Protein AF-0000000075271720 (afdb_homodimer)

Structure (mmCIF, N/CA/C/O backbone):
data_AF-0000000075271720-model_v1
#
loop_
_entity.id
_entity.type
_entity.pdbx_description
1 polymer 'Protein kinase domain-containing protein'
#
loop_
_atom_site.group_PDB
_atom_site.id
_atom_site.type_symbol
_atom_site.label_atom_id
_atom_site.label_alt_id
_atom_site.label_comp_id
_atom_site.label_asym_id
_atom_site.label_entity_id
_atom_site.label_seq_id
_atom_site.pdbx_PDB_ins_code
_atom_site.Cartn_x
_atom_site.Cartn_y
_atom_site.Cartn_z
_atom_site.occupancy
_atom_site.B_iso_or_equiv
_atom_site.auth_seq_id
_atom_site.auth_comp_id
_atom_site.auth_asym_id
_atom_site.auth_atom_id
_atom_site.pdbx_PDB_model_num
ATOM 1 N N . GLY A 1 1 ? 11.891 1.589 -8.625 1 72.31 1 GLY A N 1
ATOM 2 C CA . GLY A 1 1 ? 10.438 1.518 -8.695 1 72.31 1 GLY A CA 1
ATOM 3 C C . GLY A 1 1 ? 9.797 2.83 -9.102 1 72.31 1 GLY A C 1
ATOM 4 O O . GLY A 1 1 ? 10.469 3.723 -9.625 1 72.31 1 GLY A O 1
ATOM 5 N N . ASN A 1 2 ? 8.516 2.953 -8.938 1 78.38 2 ASN A N 1
ATOM 6 C CA . ASN A 1 2 ? 7.75 4.129 -9.352 1 78.38 2 ASN A CA 1
ATOM 7 C C . ASN A 1 2 ? 7.938 5.285 -8.375 1 78.38 2 ASN A C 1
ATOM 9 O O . ASN A 1 2 ? 8.094 5.07 -7.168 1 78.38 2 ASN A O 1
ATOM 13 N N . CYS A 1 3 ? 8.008 6.484 -8.906 1 80.44 3 CYS A N 1
ATOM 14 C CA . CYS A 1 3 ? 8.031 7.691 -8.086 1 80.44 3 CYS A CA 1
ATOM 15 C C . CYS A 1 3 ? 6.684 7.906 -7.398 1 80.44 3 CYS A C 1
ATOM 17 O O . CYS A 1 3 ? 5.641 7.918 -8.055 1 80.44 3 CYS A O 1
ATOM 19 N N . ILE A 1 4 ? 6.695 8 -6.09 1 82.75 4 ILE A N 1
ATOM 20 C CA . ILE A 1 4 ? 5.434 8.078 -5.355 1 82.75 4 ILE A CA 1
ATOM 21 C C . ILE A 1 4 ? 5.289 9.469 -4.73 1 82.75 4 ILE A C 1
ATOM 23 O O . ILE A 1 4 ? 4.266 9.766 -4.109 1 82.75 4 ILE A O 1
ATOM 27 N N . GLY A 1 5 ? 6.246 10.234 -4.848 1 78.75 5 GLY A N 1
ATOM 28 C CA . GLY A 1 5 ? 6.164 11.594 -4.332 1 78.75 5 GLY A CA 1
ATOM 29 C C . GLY A 1 5 ? 7.316 12.469 -4.785 1 78.75 5 GLY A C 1
ATOM 30 O O . GLY A 1 5 ? 8.414 11.977 -5.039 1 78.75 5 GLY A O 1
ATOM 31 N N . LYS A 1 6 ? 6.918 13.734 -5.094 1 71.81 6 LYS A N 1
ATOM 32 C CA . LYS A 1 6 ? 7.93 14.742 -5.398 1 71.81 6 LYS A CA 1
ATOM 33 C C . LYS A 1 6 ? 7.77 15.969 -4.504 1 71.81 6 LYS A C 1
ATOM 35 O O . LYS A 1 6 ? 6.66 16.469 -4.316 1 71.81 6 LYS A O 1
ATOM 40 N N . GLY A 1 7 ? 8.758 16.078 -3.645 1 60.06 7 GLY A N 1
ATOM 41 C CA . GLY A 1 7 ? 8.703 17.297 -2.855 1 60.06 7 GLY A CA 1
ATOM 42 C C . GLY A 1 7 ? 9.922 18.188 -3.045 1 60.06 7 GLY A C 1
ATOM 43 O O . GLY A 1 7 ? 10.734 17.938 -3.939 1 60.06 7 GLY A O 1
ATOM 44 N N . GLN A 1 8 ? 9.875 19.328 -2.383 1 56.81 8 GLN A N 1
ATOM 45 C CA . GLN A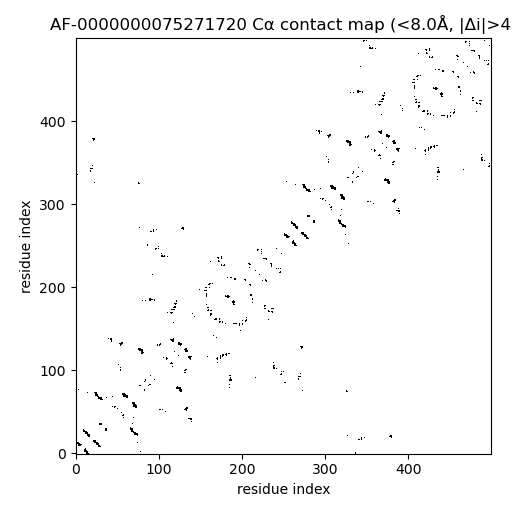 1 8 ? 10.922 20.328 -2.404 1 56.81 8 GLN A CA 1
ATOM 46 C C . GLN A 1 8 ? 12.297 19.703 -2.16 1 56.81 8 GLN A C 1
ATOM 48 O O . GLN A 1 8 ? 13.305 20.203 -2.664 1 56.81 8 GLN A O 1
ATOM 53 N N . PHE A 1 9 ? 12.242 18.547 -1.517 1 60.97 9 PHE A N 1
ATOM 54 C CA . PHE A 1 9 ? 13.531 18.016 -1.105 1 60.97 9 PHE A CA 1
ATOM 55 C C . PHE A 1 9 ? 13.906 16.797 -1.954 1 60.97 9 PHE A C 1
ATOM 57 O O . PHE A 1 9 ? 14.875 16.094 -1.652 1 60.97 9 PHE A O 1
ATOM 64 N N . GLY A 1 10 ? 13.164 16.562 -2.914 1 72.12 10 GLY A N 1
ATOM 65 C CA . GLY A 1 10 ? 13.562 15.453 -3.762 1 72.12 10 GLY A CA 1
ATOM 66 C C . GLY A 1 10 ? 12.422 14.5 -4.078 1 72.12 10 GLY A C 1
ATOM 67 O O . GLY A 1 10 ? 11.266 14.797 -3.785 1 72.12 10 GLY A O 1
ATOM 68 N N . SER A 1 11 ? 12.852 13.453 -4.727 1 85.88 11 SER A N 1
ATOM 69 C CA . SER A 1 11 ? 11.875 12.461 -5.164 1 85.88 11 SER A CA 1
ATOM 70 C C . SER A 1 11 ? 11.852 11.258 -4.227 1 85.88 11 SER A C 1
ATOM 72 O O . SER A 1 11 ? 12.875 10.906 -3.633 1 85.88 11 SER A O 1
ATOM 74 N N . VAL A 1 12 ? 10.734 10.781 -3.979 1 90.94 12 VAL A N 1
ATOM 75 C CA . VAL A 1 12 ? 10.562 9.57 -3.182 1 90.94 12 VAL A CA 1
ATOM 76 C C . VAL A 1 12 ? 10.125 8.414 -4.082 1 90.94 12 VAL A C 1
ATOM 78 O O . VAL A 1 12 ? 9.203 8.562 -4.883 1 90.94 12 VAL A O 1
ATOM 81 N N . TYR A 1 13 ? 10.805 7.25 -3.941 1 92.25 13 TYR A N 1
ATOM 82 C CA . TYR A 1 13 ? 10.531 6.098 -4.789 1 92.25 13 TYR A CA 1
ATOM 83 C C . TYR A 1 13 ? 10.094 4.898 -3.957 1 92.25 13 TYR A C 1
ATOM 85 O O . TYR A 1 13 ? 10.656 4.641 -2.889 1 92.25 13 TYR A O 1
ATOM 93 N N . ARG A 1 14 ? 9.016 4.262 -4.453 1 93.5 14 ARG A N 1
ATOM 94 C CA . ARG A 1 14 ? 8.711 2.926 -3.953 1 93.5 14 ARG A CA 1
ATOM 95 C C . ARG A 1 14 ? 9.758 1.918 -4.418 1 93.5 14 ARG A C 1
ATOM 97 O O . ARG A 1 14 ? 10.008 1.789 -5.617 1 93.5 14 ARG A O 1
ATOM 104 N N . THR A 1 15 ? 10.383 1.188 -3.451 1 93.25 15 THR A N 1
ATOM 105 C CA . THR A 1 15 ? 11.508 0.324 -3.789 1 93.25 15 THR A CA 1
ATOM 106 C C . THR A 1 15 ? 11.328 -1.059 -3.168 1 93.25 15 THR A C 1
ATOM 108 O O . THR A 1 15 ? 10.922 -1.179 -2.01 1 93.25 15 THR A O 1
ATOM 111 N N . LEU A 1 16 ? 11.625 -2.098 -3.998 1 93.44 16 LEU A N 1
ATOM 112 C CA . LEU A 1 16 ? 11.531 -3.482 -3.549 1 93.44 16 LEU A CA 1
ATOM 113 C C . LEU A 1 16 ? 12.891 -3.992 -3.078 1 93.44 16 LEU A C 1
ATOM 115 O O . LEU A 1 16 ? 13.883 -3.9 -3.811 1 93.44 16 LEU A O 1
ATOM 119 N N . ASP A 1 17 ? 12.977 -4.445 -1.834 1 93 17 ASP A N 1
ATOM 120 C CA . ASP A 1 17 ? 14.156 -5.168 -1.368 1 93 17 ASP A CA 1
ATOM 121 C C . ASP A 1 17 ? 14.211 -6.57 -1.97 1 93 17 ASP A C 1
ATOM 123 O O . ASP A 1 17 ? 13.406 -7.434 -1.622 1 93 17 ASP A O 1
ATOM 127 N N . LEU A 1 18 ? 15.172 -6.809 -2.754 1 92.19 18 LEU A N 1
ATOM 128 C CA . LEU A 1 18 ? 15.25 -8.047 -3.523 1 92.19 18 LEU A CA 1
ATOM 129 C C . LEU A 1 18 ? 15.727 -9.203 -2.652 1 92.19 18 LEU A C 1
ATOM 131 O O . LEU A 1 18 ? 15.703 -10.359 -3.076 1 92.19 18 LEU A O 1
ATOM 135 N N . THR A 1 19 ? 16.094 -8.914 -1.427 1 90.31 19 THR A N 1
ATOM 136 C CA . THR A 1 19 ? 16.516 -9.961 -0.5 1 90.31 19 THR A CA 1
ATOM 137 C C . THR A 1 19 ? 15.336 -10.43 0.351 1 90.31 19 THR A C 1
ATOM 139 O O . THR A 1 19 ? 15.156 -11.633 0.573 1 90.31 19 THR A O 1
ATOM 142 N N . THR A 1 20 ? 14.539 -9.445 0.704 1 90.69 20 THR A N 1
ATOM 143 C CA . THR A 1 20 ? 13.516 -9.781 1.688 1 90.69 20 THR A CA 1
ATOM 144 C C . THR A 1 20 ? 12.125 -9.734 1.06 1 90.69 20 THR A C 1
ATOM 146 O O . THR A 1 20 ? 11.172 -10.281 1.615 1 90.69 20 THR A O 1
ATOM 149 N N . GLY A 1 21 ? 11.969 -9.07 -0.051 1 92.25 21 GLY A N 1
ATOM 150 C CA . GLY A 1 21 ? 10.664 -8.867 -0.654 1 92.25 21 GLY A CA 1
ATOM 151 C C . GLY A 1 21 ? 9.875 -7.734 -0.01 1 92.25 21 GLY A C 1
ATOM 152 O O . GLY A 1 21 ? 8.719 -7.504 -0.353 1 92.25 21 GLY A O 1
ATOM 153 N N . GLU A 1 22 ? 10.523 -7.062 0.92 1 93.94 22 GLU A N 1
ATOM 154 C CA . GLU A 1 22 ? 9.875 -5.926 1.572 1 93.94 22 GLU A CA 1
ATOM 155 C C . GLU A 1 22 ? 9.906 -4.688 0.682 1 93.94 22 GLU A C 1
ATOM 157 O O . GLU A 1 22 ? 10.844 -4.5 -0.096 1 93.94 22 GLU A O 1
ATOM 162 N N . VAL A 1 23 ? 8.852 -3.9 0.804 1 94.94 23 VAL A N 1
ATOM 163 C CA . VAL A 1 23 ? 8.82 -2.637 0.074 1 94.94 23 VAL A CA 1
ATOM 164 C C . VAL A 1 23 ? 9.141 -1.483 1.021 1 94.94 23 VAL A C 1
ATOM 166 O O . VAL A 1 23 ? 8.641 -1.434 2.145 1 94.94 23 VAL A O 1
ATOM 169 N N . VAL A 1 24 ? 10.039 -0.607 0.59 1 95.06 24 VAL A N 1
ATOM 170 C CA . VAL A 1 24 ? 10.453 0.555 1.367 1 95.06 24 VAL A CA 1
ATOM 171 C C . VAL A 1 24 ? 10.336 1.816 0.516 1 95.06 24 VAL A C 1
ATOM 173 O O . VAL A 1 24 ? 10.125 1.737 -0.697 1 95.06 24 VAL A O 1
ATOM 176 N N . ALA A 1 25 ? 10.328 2.98 1.141 1 94.69 25 ALA A N 1
ATOM 177 C CA . ALA A 1 25 ? 10.398 4.266 0.452 1 94.69 25 ALA A CA 1
ATOM 178 C C . ALA A 1 25 ? 11.82 4.809 0.448 1 94.69 25 ALA A C 1
ATOM 180 O O . ALA A 1 25 ? 12.508 4.793 1.477 1 94.69 25 ALA A O 1
ATOM 181 N N . VAL A 1 26 ? 12.266 5.258 -0.71 1 92.69 26 VAL A N 1
ATOM 182 C CA . VAL A 1 26 ? 13.609 5.832 -0.816 1 92.69 26 VAL A CA 1
ATOM 183 C C . VAL A 1 26 ? 13.508 7.293 -1.249 1 92.69 26 VAL A C 1
ATOM 185 O O . VAL A 1 26 ? 13.008 7.594 -2.334 1 92.69 26 VAL A O 1
ATOM 188 N N . LYS A 1 27 ? 13.875 8.172 -0.378 1 88.81 27 LYS A N 1
ATOM 189 C CA . LYS A 1 27 ? 13.992 9.594 -0.702 1 88.81 27 LYS A CA 1
ATOM 190 C C . LYS A 1 27 ? 15.367 9.914 -1.273 1 88.81 27 LYS A C 1
ATOM 192 O O . LYS A 1 27 ? 16.391 9.727 -0.602 1 88.81 27 LYS A O 1
ATOM 197 N N . GLN A 1 28 ? 15.375 10.32 -2.527 1 87.56 28 GLN A N 1
ATOM 198 C CA . GLN A 1 28 ? 16.625 10.57 -3.23 1 87.56 28 GLN A CA 1
ATOM 199 C C . GLN A 1 28 ? 16.875 12.07 -3.404 1 87.56 28 GLN A C 1
ATOM 201 O O . GLN A 1 28 ? 15.984 12.805 -3.838 1 87.56 28 GLN A O 1
ATOM 206 N N . VAL A 1 29 ? 18.125 12.523 -3.008 1 79.75 29 VAL A N 1
ATOM 207 C CA . VAL A 1 29 ? 18.547 13.906 -3.207 1 79.75 29 VAL A CA 1
ATOM 208 C C . VAL A 1 29 ? 19.875 13.945 -3.951 1 79.75 29 VAL A C 1
ATOM 210 O O . VAL A 1 29 ? 20.797 13.195 -3.621 1 79.75 29 VAL A O 1
ATOM 213 N N . LYS A 1 30 ? 19.906 14.805 -4.848 1 77.94 30 LYS A N 1
ATOM 214 C CA . LYS A 1 30 ? 21.172 14.945 -5.57 1 77.94 30 LYS A CA 1
ATOM 215 C C . LYS A 1 30 ? 22.234 15.609 -4.699 1 77.94 30 LYS A C 1
ATOM 217 O O . LYS A 1 30 ? 21.938 16.562 -3.967 1 77.94 30 LYS A O 1
ATOM 222 N N . VAL A 1 31 ? 23.484 15.078 -4.746 1 73.31 31 VAL A N 1
ATOM 223 C CA . VAL A 1 31 ? 24.562 15.492 -3.863 1 73.31 31 VAL A CA 1
ATOM 224 C C . VAL A 1 31 ? 25.078 16.875 -4.281 1 73.31 31 VAL A C 1
ATOM 226 O O . VAL A 1 31 ? 25.609 17.625 -3.457 1 73.31 31 VAL A O 1
ATOM 229 N N . ASP A 1 32 ? 24.875 17.172 -5.512 1 77.69 32 ASP A N 1
ATOM 230 C CA . ASP A 1 32 ? 25.484 18.422 -5.98 1 77.69 32 ASP A CA 1
ATOM 231 C C . ASP A 1 32 ? 24.781 19.641 -5.363 1 77.69 32 ASP A C 1
ATOM 233 O O . ASP A 1 32 ? 25.281 20.766 -5.453 1 77.69 32 ASP A O 1
ATOM 237 N N . ASP A 1 33 ? 23.75 19.391 -4.676 1 75.12 33 ASP A N 1
ATOM 238 C CA . ASP A 1 33 ? 23.062 20.469 -3.979 1 75.12 33 ASP A CA 1
ATOM 239 C C . ASP A 1 33 ? 23.406 20.469 -2.492 1 75.12 33 ASP A C 1
ATOM 241 O O . ASP A 1 33 ? 22.734 19.828 -1.69 1 75.12 33 ASP A O 1
ATOM 245 N N . GLU A 1 34 ? 24.406 21.219 -2.086 1 75.06 34 GLU A N 1
ATOM 246 C CA . GLU A 1 34 ? 24.938 21.219 -0.727 1 75.06 34 GLU A CA 1
ATOM 247 C C . GLU A 1 34 ? 23.859 21.594 0.286 1 75.06 34 GLU A C 1
ATOM 249 O O . GLU A 1 34 ? 23.781 21 1.362 1 75.06 34 GLU A O 1
ATOM 254 N N . ASN A 1 35 ? 23.078 22.625 -0.092 1 75.31 35 ASN A N 1
ATOM 255 C CA . ASN A 1 35 ? 22.031 23.062 0.828 1 75.31 35 ASN A CA 1
ATOM 256 C C . ASN A 1 35 ? 21 21.969 1.055 1 75.31 35 ASN A C 1
ATOM 258 O O . ASN A 1 35 ? 20.578 21.719 2.189 1 75.31 35 ASN A O 1
ATOM 262 N N . LEU A 1 36 ? 20.672 21.328 0.008 1 73.81 36 LEU A N 1
ATOM 263 C CA . LEU A 1 36 ? 19.688 20.266 0.115 1 73.81 36 LEU A CA 1
ATOM 264 C C . LEU A 1 36 ? 20.234 19.078 0.911 1 73.81 36 LEU A C 1
ATOM 266 O O . LEU A 1 36 ? 19.516 18.453 1.687 1 73.81 36 LEU A O 1
ATOM 270 N N . TYR A 1 37 ? 21.484 18.922 0.788 1 74.56 37 TYR A N 1
ATOM 271 C CA . TYR A 1 37 ? 22.156 17.859 1.528 1 74.56 37 TYR A CA 1
ATOM 272 C C . TYR A 1 37 ? 22.094 18.109 3.029 1 74.56 37 TYR A C 1
ATOM 274 O O . TYR A 1 37 ? 21.781 17.219 3.812 1 74.56 37 TYR A O 1
ATOM 282 N N . LYS A 1 38 ? 22.422 19.297 3.354 1 77.44 38 LYS A N 1
ATOM 283 C CA . LYS A 1 38 ? 22.438 19.656 4.766 1 77.44 38 LYS A CA 1
ATOM 284 C C . LYS A 1 38 ? 21.047 19.531 5.387 1 77.44 38 LYS A C 1
ATOM 286 O O . LYS A 1 38 ? 20.906 19.016 6.5 1 77.44 38 LYS A O 1
ATOM 291 N N . ASP A 1 39 ? 20.094 19.969 4.629 1 76.06 39 ASP A N 1
ATOM 292 C CA . ASP A 1 39 ? 18.719 19.891 5.125 1 76.06 39 ASP A CA 1
ATOM 293 C C . ASP A 1 39 ? 18.281 18.453 5.305 1 76.06 39 ASP A C 1
ATOM 295 O O . ASP A 1 39 ? 17.641 18.109 6.301 1 76.06 39 ASP A O 1
ATOM 299 N N . MET A 1 40 ? 18.703 17.656 4.402 1 77.25 40 MET A N 1
ATOM 300 C CA . MET A 1 40 ? 18.344 16.234 4.461 1 77.25 40 MET A CA 1
ATOM 301 C C . MET A 1 40 ? 19 15.555 5.648 1 77.25 40 MET A C 1
ATOM 303 O O . MET A 1 40 ? 18.375 14.734 6.324 1 77.25 40 MET A O 1
ATOM 307 N N . MET A 1 41 ? 20.203 15.922 5.895 1 80.5 41 MET A N 1
ATOM 308 C CA . MET A 1 41 ? 20.922 15.305 7 1 80.5 41 MET A CA 1
ATOM 309 C C . MET A 1 41 ? 20.328 15.727 8.344 1 80.5 41 MET A C 1
ATOM 311 O O . MET A 1 41 ? 20.312 14.938 9.289 1 80.5 41 MET A O 1
ATOM 315 N N . LYS A 1 42 ? 19.828 16.922 8.328 1 78.81 42 LYS A N 1
ATOM 316 C CA . LYS A 1 42 ? 19.141 17.375 9.539 1 78.81 42 LYS A CA 1
ATOM 317 C C . LYS A 1 42 ? 17.906 16.5 9.828 1 78.81 42 LYS A C 1
ATOM 319 O O . LYS A 1 42 ? 17.688 16.078 10.961 1 78.81 42 LYS A O 1
ATOM 324 N N . GLU A 1 43 ? 17.172 16.281 8.797 1 79.5 43 GLU A N 1
ATOM 325 C CA . GLU A 1 43 ? 16 15.43 8.938 1 79.5 43 GLU A CA 1
ATOM 326 C C . GLU A 1 43 ? 16.375 14.023 9.383 1 79.5 43 GLU A C 1
ATOM 328 O O . GLU A 1 43 ? 15.766 13.461 10.289 1 79.5 43 GLU A O 1
ATOM 333 N N . VAL A 1 44 ? 17.438 13.492 8.719 1 82.94 44 VAL A N 1
ATOM 334 C CA . VAL A 1 44 ? 17.891 12.141 9 1 82.94 44 VAL A CA 1
ATOM 335 C C . VAL A 1 44 ? 18.312 12.031 10.469 1 82.94 44 VAL A C 1
ATOM 337 O O . VAL A 1 44 ? 17.969 11.055 11.148 1 82.94 44 VAL A O 1
ATOM 340 N N . ASN A 1 45 ? 18.969 13.047 10.922 1 86.25 45 ASN A N 1
ATOM 341 C CA . ASN A 1 45 ? 19.453 13.031 12.297 1 86.25 45 ASN A CA 1
ATOM 342 C C . ASN A 1 45 ? 18.312 13.055 13.305 1 86.25 45 ASN A C 1
ATOM 344 O O . ASN A 1 45 ? 18.391 12.445 14.367 1 86.25 45 ASN A O 1
ATOM 348 N N . ILE A 1 46 ? 17.266 13.703 12.938 1 85.69 46 ILE A N 1
ATOM 349 C CA . ILE A 1 46 ? 16.078 13.766 13.789 1 85.69 46 ILE A CA 1
ATOM 350 C C . ILE A 1 46 ? 15.367 12.414 13.773 1 85.69 46 ILE A C 1
ATOM 352 O O . ILE A 1 46 ? 15.062 11.852 14.828 1 85.69 46 ILE A O 1
ATOM 356 N N . LEU A 1 47 ? 15.188 11.867 12.594 1 87.5 47 LEU A N 1
ATOM 357 C CA . LEU A 1 47 ? 14.438 10.633 12.422 1 87.5 47 LEU A CA 1
ATOM 358 C C . LEU A 1 47 ? 15.141 9.461 13.102 1 87.5 47 LEU A C 1
ATOM 360 O O . LEU A 1 47 ? 14.492 8.57 13.641 1 87.5 47 LEU A O 1
ATOM 364 N N . LYS A 1 48 ? 16.406 9.508 13.078 1 88.94 48 LYS A N 1
ATOM 365 C CA . LYS A 1 48 ? 17.188 8.43 13.664 1 88.94 48 LYS A CA 1
ATOM 366 C C . LYS A 1 48 ? 16.922 8.305 15.164 1 88.94 48 LYS A C 1
ATOM 368 O O . LYS A 1 48 ? 17.047 7.215 15.727 1 88.94 48 LYS A O 1
ATOM 373 N N . ARG A 1 49 ? 16.469 9.383 15.766 1 89.25 49 ARG A N 1
ATOM 374 C CA . ARG A 1 49 ? 16.312 9.391 17.219 1 89.25 49 ARG A CA 1
ATOM 375 C C . ARG A 1 49 ? 14.859 9.18 17.609 1 89.25 49 ARG A C 1
ATOM 377 O O . ARG A 1 49 ? 14.531 9.125 18.797 1 89.25 49 ARG A O 1
ATOM 384 N N . LEU A 1 50 ? 14.031 9.078 16.672 1 91.69 50 LEU A N 1
ATOM 385 C CA . LEU A 1 50 ? 12.602 8.984 16.953 1 91.69 50 LEU A CA 1
ATOM 386 C C . LEU A 1 50 ? 12.07 7.586 16.656 1 91.69 50 LEU A C 1
ATOM 388 O O . LEU A 1 50 ? 12.492 6.957 15.688 1 91.69 50 LEU A O 1
ATOM 392 N N . SER A 1 51 ? 11.328 7.043 17.531 1 94.62 51 SER A N 1
ATOM 393 C CA . SER A 1 51 ? 10.617 5.781 17.344 1 94.62 51 SER A CA 1
ATOM 394 C C . SER A 1 51 ? 9.211 5.852 17.938 1 94.62 51 SER A C 1
ATOM 396 O O . SER A 1 51 ? 9.039 5.836 19.156 1 94.62 51 SER A O 1
ATOM 398 N N . HIS A 1 52 ? 8.305 5.953 17.109 1 96.69 52 HIS A N 1
ATOM 399 C CA . HIS A 1 52 ? 6.91 6.086 17.516 1 96.69 52 HIS A CA 1
ATOM 400 C C . HIS A 1 52 ? 5.977 5.57 16.422 1 96.69 52 HIS A C 1
ATOM 402 O O . HIS A 1 52 ? 6.27 5.703 15.227 1 96.69 52 HIS A O 1
ATOM 408 N N . ARG A 1 53 ? 4.852 5.066 16.781 1 96.94 53 ARG A N 1
ATOM 409 C CA . ARG A 1 53 ? 3.904 4.477 15.844 1 96.94 53 ARG A CA 1
ATOM 410 C C . ARG A 1 53 ? 3.379 5.52 14.867 1 96.94 53 ARG A C 1
ATOM 412 O O . ARG A 1 53 ? 2.99 5.191 13.742 1 96.94 53 ARG A O 1
ATOM 419 N N . ASN A 1 54 ? 3.334 6.824 15.25 1 97.94 54 ASN A N 1
ATOM 420 C CA . ASN A 1 54 ? 2.762 7.867 14.406 1 97.94 54 ASN A CA 1
ATOM 421 C C . ASN A 1 54 ? 3.846 8.727 13.758 1 97.94 54 ASN A C 1
ATOM 423 O O . ASN A 1 54 ? 3.576 9.836 13.305 1 97.94 54 ASN A O 1
ATOM 427 N N . ILE A 1 55 ? 5.078 8.242 13.742 1 96.69 55 ILE A N 1
ATOM 428 C CA . ILE A 1 55 ? 6.195 8.875 13.062 1 96.69 55 ILE A CA 1
ATOM 429 C C . ILE A 1 55 ? 6.801 7.906 12.047 1 96.69 55 ILE A C 1
ATOM 431 O O . ILE A 1 55 ? 7.008 6.727 12.352 1 96.69 55 ILE A O 1
ATOM 435 N N . VAL A 1 56 ? 7.027 8.359 10.852 1 96.31 56 VAL A N 1
ATOM 436 C CA . VAL A 1 56 ? 7.625 7.516 9.828 1 96.31 56 VAL A CA 1
ATOM 437 C C . VAL A 1 56 ? 8.977 6.992 10.312 1 96.31 56 VAL A C 1
ATOM 439 O O . VAL A 1 56 ? 9.758 7.738 10.914 1 96.31 56 VAL A O 1
ATOM 442 N N . LYS A 1 57 ? 9.234 5.785 10.016 1 95.31 57 LYS A N 1
ATOM 443 C CA . LYS A 1 57 ? 10.438 5.145 10.531 1 95.31 57 LYS A CA 1
ATOM 444 C C . LYS A 1 57 ? 11.609 5.305 9.562 1 95.31 57 LYS A C 1
ATOM 446 O O . LYS A 1 57 ? 11.453 5.094 8.352 1 95.31 57 LYS A O 1
ATOM 451 N N . TYR A 1 58 ? 12.68 5.762 10.109 1 93.38 58 TYR A N 1
ATOM 452 C CA . TYR A 1 58 ? 13.945 5.719 9.375 1 93.38 58 TYR A CA 1
ATOM 453 C C . TYR A 1 58 ? 14.523 4.309 9.375 1 93.38 58 TYR A C 1
ATOM 455 O O . TYR A 1 58 ? 14.625 3.674 10.422 1 93.38 58 TYR A O 1
ATOM 463 N N . ILE A 1 59 ? 14.875 3.812 8.219 1 94.38 59 ILE A N 1
ATOM 464 C CA . ILE A 1 59 ? 15.383 2.447 8.125 1 94.38 59 ILE A CA 1
ATOM 465 C C . ILE A 1 59 ? 16.891 2.473 7.922 1 94.38 59 ILE A C 1
ATOM 467 O O . ILE A 1 59 ? 17.625 1.694 8.539 1 94.38 59 ILE A O 1
ATOM 471 N N . GLY A 1 60 ? 17.344 3.361 6.984 1 91.38 60 GLY A N 1
ATOM 472 C CA . GLY A 1 60 ? 18.781 3.412 6.734 1 91.38 60 GLY A CA 1
ATOM 473 C C . GLY A 1 60 ? 19.156 4.363 5.613 1 91.38 60 GLY A C 1
ATOM 474 O O . GLY A 1 60 ? 18.359 5.215 5.219 1 91.38 60 GLY A O 1
ATOM 475 N N . PHE A 1 61 ? 20.469 4.297 5.359 1 86.06 61 PHE A N 1
ATOM 476 C CA . PHE A 1 61 ? 21.062 5.156 4.344 1 86.06 61 PHE A CA 1
ATOM 477 C C . PHE A 1 61 ? 21.875 4.336 3.35 1 86.06 61 PHE A C 1
ATOM 479 O O . PHE A 1 61 ? 22.578 3.404 3.738 1 86.06 61 PHE A O 1
ATOM 486 N N . ILE A 1 62 ? 21.516 4.57 2.053 1 83.56 62 ILE A N 1
ATOM 487 C CA . ILE A 1 62 ? 22.312 3.92 1.008 1 83.56 62 ILE A CA 1
ATOM 488 C C . ILE A 1 62 ? 23.062 4.973 0.194 1 83.56 62 ILE A C 1
ATOM 490 O O . ILE A 1 62 ? 22.453 5.684 -0.615 1 83.56 62 ILE A O 1
ATOM 494 N N . PRO A 1 63 ? 24.359 5.152 0.378 1 76.69 63 PRO A N 1
ATOM 495 C CA . PRO A 1 63 ? 25.125 6.152 -0.37 1 76.69 63 PRO A CA 1
ATOM 496 C C . PRO A 1 63 ? 25.328 5.766 -1.833 1 76.69 63 PRO A C 1
ATOM 498 O O . PRO A 1 63 ? 25.422 4.578 -2.154 1 76.69 63 PRO A O 1
ATOM 501 N N . ASN A 1 64 ? 25.062 6.641 -2.633 1 79.12 64 ASN A N 1
ATOM 502 C CA . ASN A 1 64 ? 25.438 6.488 -4.031 1 79.12 64 ASN A CA 1
ATOM 503 C C . ASN A 1 64 ? 26.312 7.652 -4.504 1 79.12 64 ASN A C 1
ATOM 505 O O . ASN A 1 64 ? 26.375 8.688 -3.842 1 79.12 64 ASN A O 1
ATOM 509 N N . GLN A 1 65 ? 27.125 7.461 -5.523 1 79.44 65 GLN A N 1
ATOM 510 C CA . GLN A 1 65 ? 28.078 8.453 -6.023 1 79.44 65 GLN A CA 1
ATOM 511 C C . GLN A 1 65 ? 27.375 9.766 -6.359 1 79.44 65 GLN A C 1
ATOM 513 O O . GLN A 1 65 ? 27.922 10.844 -6.113 1 79.44 65 GLN A O 1
ATOM 518 N N . TYR A 1 66 ? 26.172 9.695 -6.781 1 81.19 66 TYR A N 1
ATOM 519 C CA . TYR A 1 66 ? 25.547 10.898 -7.328 1 81.19 66 TYR A CA 1
ATOM 520 C C . TYR A 1 66 ? 24.359 11.328 -6.477 1 81.19 66 TYR A C 1
ATOM 522 O O . TYR A 1 66 ? 23.812 12.414 -6.672 1 81.19 66 TYR A O 1
ATOM 530 N N . SER A 1 67 ? 24 10.422 -5.574 1 82.38 67 SER A N 1
ATOM 531 C CA . SER A 1 67 ? 22.797 10.75 -4.812 1 82.38 67 SER A CA 1
ATOM 532 C C . SER A 1 67 ? 22.875 10.195 -3.393 1 82.38 67 SER A C 1
ATOM 534 O O . SER A 1 67 ? 23.609 9.242 -3.131 1 82.38 67 SER A O 1
ATOM 536 N N . LEU A 1 68 ? 22.234 10.984 -2.557 1 82 68 LEU A N 1
ATOM 537 C CA . LEU A 1 68 ? 21.953 10.477 -1.215 1 82 68 LEU A CA 1
ATOM 538 C C . LEU A 1 68 ? 20.578 9.836 -1.145 1 82 68 LEU A C 1
ATOM 540 O O . LEU A 1 68 ? 19.578 10.445 -1.54 1 82 68 LEU A O 1
ATOM 544 N N . ASN A 1 69 ? 20.594 8.547 -0.744 1 88.75 69 ASN A N 1
ATOM 545 C CA . ASN A 1 69 ? 19.344 7.789 -0.67 1 88.75 69 ASN A CA 1
ATOM 546 C C . ASN A 1 69 ? 18.984 7.441 0.771 1 88.75 69 ASN A C 1
ATOM 548 O O . ASN A 1 69 ? 19.688 6.668 1.421 1 88.75 69 ASN A O 1
ATOM 552 N N . ILE A 1 70 ? 17.891 8.078 1.225 1 90.25 70 ILE A N 1
ATOM 553 C CA . ILE A 1 70 ? 17.391 7.777 2.562 1 90.25 70 ILE A CA 1
ATOM 554 C C . ILE A 1 70 ? 16.281 6.727 2.475 1 90.25 70 ILE A C 1
ATOM 556 O O . ILE A 1 70 ? 15.305 6.906 1.753 1 90.25 70 ILE A O 1
ATOM 560 N N . VAL A 1 71 ? 16.469 5.613 3.191 1 93.38 71 VAL A N 1
ATOM 561 C CA . VAL A 1 71 ? 15.477 4.543 3.205 1 93.38 71 VAL A CA 1
ATOM 562 C C . VAL A 1 71 ? 14.508 4.75 4.367 1 93.38 71 VAL A C 1
ATOM 564 O O . VAL A 1 71 ? 14.93 4.832 5.523 1 93.38 71 VAL A O 1
ATOM 567 N N . LEU A 1 72 ? 13.25 4.863 4.059 1 94.25 72 LEU A N 1
ATOM 568 C CA . LEU A 1 72 ? 12.195 5.09 5.047 1 94.25 72 LEU A CA 1
ATOM 569 C C . LEU A 1 72 ? 11.141 3.994 4.98 1 94.25 72 LEU A C 1
ATOM 571 O O . LEU A 1 72 ? 11.07 3.258 3.992 1 94.25 72 LEU A O 1
ATOM 575 N N . GLU A 1 73 ? 10.422 3.951 6.016 1 95.19 73 GLU A N 1
ATOM 576 C CA . GLU A 1 73 ? 9.219 3.117 6.012 1 95.19 73 GLU A CA 1
ATOM 577 C C . GLU A 1 73 ? 8.281 3.504 4.875 1 95.19 73 GLU A C 1
ATOM 579 O O . GLU A 1 73 ? 8.094 4.688 4.59 1 95.19 73 GLU A O 1
ATOM 584 N N . TYR A 1 74 ? 7.824 2.428 4.199 1 95.12 74 TYR A N 1
ATOM 585 C CA . TYR A 1 74 ? 6.832 2.674 3.158 1 95.12 74 TYR A CA 1
ATOM 586 C C . TYR A 1 74 ? 5.426 2.709 3.744 1 95.12 74 TYR A C 1
ATOM 588 O O . TYR A 1 74 ? 4.984 1.748 4.379 1 95.12 74 TYR A O 1
ATOM 596 N N . ALA A 1 75 ? 4.758 3.914 3.6 1 95 75 ALA A N 1
ATOM 597 C CA . ALA A 1 75 ? 3.344 4.027 3.951 1 95 75 ALA A CA 1
ATOM 598 C C . ALA A 1 75 ? 2.453 3.748 2.744 1 95 75 ALA A C 1
ATOM 600 O O . ALA A 1 75 ? 2.348 4.578 1.838 1 95 75 ALA A O 1
ATOM 601 N N . GLU A 1 76 ? 1.732 2.713 2.771 1 92.56 76 GLU A N 1
ATOM 602 C CA . GLU A 1 76 ? 1.161 2.119 1.567 1 92.56 76 GLU A CA 1
ATOM 603 C C . GLU A 1 76 ? 0.006 2.959 1.031 1 92.56 76 GLU A C 1
ATOM 605 O O . GLU A 1 76 ? -0.332 2.877 -0.152 1 92.56 76 GLU A O 1
ATOM 610 N N . ASN A 1 77 ? -0.638 3.744 1.882 1 93.31 77 ASN A N 1
ATOM 611 C CA . ASN A 1 77 ? -1.774 4.52 1.398 1 93.31 77 ASN A CA 1
ATOM 612 C C . ASN A 1 77 ? -1.355 5.93 0.99 1 93.31 77 ASN A C 1
ATOM 614 O O . ASN A 1 77 ? -2.188 6.73 0.555 1 93.31 77 ASN A O 1
ATOM 618 N N . GLY A 1 78 ? -0.105 6.234 1.179 1 93.31 78 GLY A N 1
ATOM 619 C CA . GLY A 1 78 ? 0.371 7.559 0.811 1 93.31 78 GLY A CA 1
ATOM 620 C C . GLY A 1 78 ? -0.067 8.641 1.781 1 93.31 78 GLY A C 1
ATOM 621 O O . GLY A 1 78 ? -0.408 8.352 2.93 1 93.31 78 GLY A O 1
ATOM 622 N N . SER A 1 79 ? -0.008 9.867 1.297 1 95.44 79 SER A N 1
ATOM 623 C CA . SER A 1 79 ? -0.319 11.016 2.141 1 95.44 79 SER A CA 1
ATOM 624 C C . SER A 1 79 ? -1.824 11.25 2.23 1 95.44 79 SER A C 1
ATOM 626 O O . SER A 1 79 ? -2.578 10.789 1.371 1 95.44 79 SER A O 1
ATOM 628 N N . LEU A 1 80 ? -2.229 11.945 3.24 1 97.31 80 LEU A N 1
ATOM 629 C CA . LEU A 1 80 ? -3.625 12.352 3.332 1 97.31 80 LEU A CA 1
ATOM 630 C C . LEU A 1 80 ? -4.008 13.258 2.164 1 97.31 80 LEU A C 1
ATOM 632 O O . LEU A 1 80 ? -5.152 13.234 1.705 1 97.31 80 LEU A O 1
ATOM 636 N N . MET A 1 81 ? -3.025 14.023 1.646 1 95.81 81 MET A N 1
ATOM 637 C CA . MET A 1 81 ? -3.297 14.844 0.466 1 95.81 81 MET A CA 1
ATOM 638 C C . MET A 1 81 ? -3.682 13.969 -0.723 1 95.81 81 MET A C 1
ATOM 640 O O . MET A 1 81 ? -4.645 14.273 -1.433 1 95.81 81 MET A O 1
ATOM 644 N N . SER A 1 82 ? -2.904 12.914 -0.943 1 93.38 82 SER A N 1
ATOM 645 C CA . SER A 1 82 ? -3.223 11.992 -2.029 1 93.38 82 SER A CA 1
ATOM 646 C C . SER A 1 82 ? -4.598 11.367 -1.839 1 93.38 82 SER A C 1
ATOM 648 O O . SER A 1 82 ? -5.332 11.156 -2.809 1 93.38 82 SER A O 1
ATOM 650 N N . THR A 1 83 ? -4.93 11.039 -0.646 1 94.5 83 THR A N 1
ATOM 651 C CA . THR A 1 83 ? -6.23 10.461 -0.337 1 94.5 83 THR A CA 1
ATOM 652 C C . THR A 1 83 ? -7.348 11.461 -0.603 1 94.5 83 THR A C 1
ATOM 654 O O . THR A 1 83 ? -8.398 11.109 -1.146 1 94.5 83 THR A O 1
ATOM 657 N N . LEU A 1 84 ? -7.137 12.688 -0.214 1 95.06 84 LEU A N 1
ATOM 658 C CA . LEU A 1 84 ? -8.094 13.758 -0.495 1 95.06 84 LEU A CA 1
ATOM 659 C C . LEU A 1 84 ? -8.344 13.875 -1.994 1 95.06 84 LEU A C 1
ATOM 661 O O . LEU A 1 84 ? -9.492 14.016 -2.426 1 95.06 84 LEU A O 1
ATOM 665 N N . LYS A 1 85 ? -7.324 13.836 -2.752 1 93.44 85 LYS A N 1
ATOM 666 C CA . LYS A 1 85 ? -7.43 13.961 -4.203 1 93.44 85 LYS A CA 1
ATOM 667 C C . LYS A 1 85 ? -8.234 12.805 -4.797 1 93.44 85 LYS A C 1
ATOM 669 O O . LYS A 1 85 ? -9.016 13 -5.723 1 93.44 85 LYS A O 1
ATOM 674 N N . ALA A 1 86 ? -8.055 11.68 -4.195 1 90.81 86 ALA A N 1
ATOM 675 C CA . ALA A 1 86 ? -8.656 10.469 -4.738 1 90.81 86 ALA A CA 1
ATOM 676 C C . ALA A 1 86 ? -10.117 10.336 -4.309 1 90.81 86 ALA A C 1
ATOM 678 O O . ALA A 1 86 ? -10.953 9.859 -5.078 1 90.81 86 ALA A O 1
ATOM 679 N N . PHE A 1 87 ? -10.438 10.758 -3.076 1 91.56 87 PHE A N 1
ATOM 680 C CA . PHE A 1 87 ? -11.727 10.391 -2.506 1 91.56 87 PHE A CA 1
ATOM 681 C C . PHE A 1 87 ? -12.523 11.633 -2.127 1 91.56 87 PHE A C 1
ATOM 683 O O . PHE A 1 87 ? -13.719 11.539 -1.832 1 91.56 87 PHE A O 1
ATOM 690 N N . GLY A 1 88 ? -11.875 12.797 -2.113 1 93.69 88 GLY A N 1
ATOM 691 C CA . GLY A 1 88 ? -12.539 14.008 -1.663 1 93.69 88 GLY A CA 1
ATOM 692 C C . GLY A 1 88 ? -12.391 14.25 -0.172 1 93.69 88 GLY A C 1
ATOM 693 O O . GLY A 1 88 ? -11.656 13.531 0.509 1 93.69 88 GLY A O 1
ATOM 694 N N . ALA A 1 89 ? -13.109 15.258 0.285 1 96.44 89 ALA A N 1
ATOM 695 C CA . ALA A 1 89 ? -13.031 15.656 1.688 1 96.44 89 ALA A CA 1
ATOM 696 C C . ALA A 1 89 ? -13.578 14.562 2.602 1 96.44 89 ALA A C 1
ATOM 698 O O . ALA A 1 89 ? -14.398 13.742 2.178 1 96.44 89 ALA A O 1
ATOM 699 N N . PHE A 1 90 ? -13.148 14.586 3.812 1 97.38 90 PHE A N 1
ATOM 700 C CA . PHE A 1 90 ? -13.508 13.539 4.758 1 97.38 90 PHE A CA 1
ATOM 701 C C . PHE A 1 90 ? -14.656 13.977 5.652 1 97.38 90 PHE A C 1
ATOM 703 O O . PHE A 1 90 ? -14.789 15.164 5.965 1 97.38 90 PHE A O 1
ATOM 710 N N . PRO A 1 91 ? -15.445 12.961 6.105 1 97.62 91 PRO A N 1
ATOM 711 C CA . PRO A 1 91 ? -16.391 13.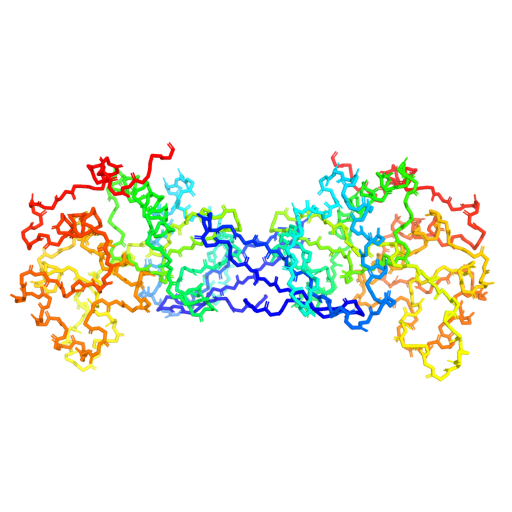273 7.18 1 97.62 91 PRO A CA 1
ATOM 712 C C . PRO A 1 91 ? -15.695 13.68 8.477 1 97.62 91 PRO A C 1
ATOM 714 O O . PRO A 1 91 ? -14.609 13.188 8.781 1 97.62 91 PRO A O 1
ATOM 717 N N . GLU A 1 92 ? -16.344 14.539 9.172 1 98.12 92 GLU A N 1
ATOM 718 C CA . GLU A 1 92 ? -15.789 15.117 10.398 1 98.12 92 GLU A CA 1
ATOM 719 C C . GLU A 1 92 ? -15.328 14.023 11.359 1 98.12 92 GLU A C 1
ATOM 721 O O . GLU A 1 92 ? -14.258 14.141 11.961 1 98.12 92 GLU A O 1
ATOM 726 N N . LYS A 1 93 ? -16.078 12.984 11.453 1 97.44 93 LYS A N 1
ATOM 727 C CA . LYS A 1 93 ? -15.734 11.938 12.406 1 97.44 93 LYS A CA 1
ATOM 728 C C . LYS A 1 93 ? -14.414 11.273 12.031 1 97.44 93 LYS A C 1
ATOM 730 O O . LYS A 1 93 ? -13.602 10.953 12.906 1 97.44 93 LYS A O 1
ATOM 735 N N . LEU A 1 94 ? -14.227 11.031 10.781 1 97.62 94 LEU A N 1
ATOM 736 C CA . LEU A 1 94 ? -12.969 10.453 10.312 1 97.62 94 LEU A CA 1
ATOM 737 C C . LEU A 1 94 ? 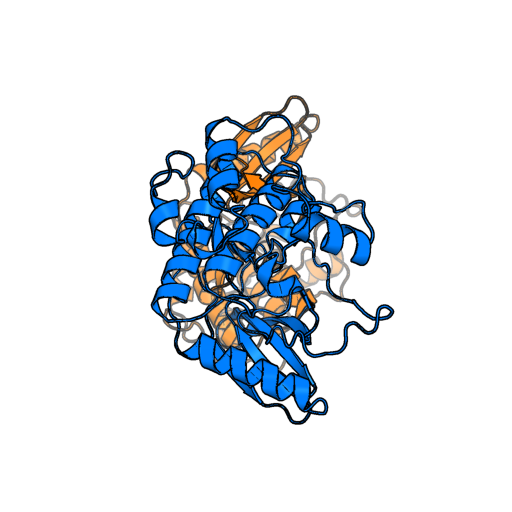-11.812 11.414 10.555 1 97.62 94 LEU A C 1
ATOM 739 O O . LEU A 1 94 ? -10.727 11 10.961 1 97.62 94 LEU A O 1
ATOM 743 N N . VAL A 1 95 ? -12.047 12.719 10.312 1 98.38 95 VAL A N 1
ATOM 744 C CA . VAL A 1 95 ? -11.016 13.727 10.547 1 98.38 95 VAL A CA 1
ATOM 745 C C . VAL A 1 95 ? -10.633 13.727 12.023 1 98.38 95 VAL A C 1
ATOM 747 O O . VAL A 1 95 ? -9.445 13.828 12.359 1 98.38 95 VAL A O 1
ATOM 750 N N . ALA A 1 96 ? -11.641 13.586 12.875 1 98.56 96 ALA A N 1
ATOM 751 C CA . ALA A 1 96 ? -11.352 13.539 14.305 1 98.56 96 ALA A CA 1
ATOM 752 C C . ALA A 1 96 ? -10.477 12.336 14.648 1 98.56 96 ALA A C 1
ATOM 754 O O . ALA A 1 96 ? -9.562 12.438 15.477 1 98.56 96 ALA A O 1
ATOM 755 N N . SER A 1 97 ? -10.742 11.258 14.039 1 97.75 97 SER A N 1
ATOM 756 C CA . SER A 1 97 ? -9.945 10.055 14.258 1 97.75 97 SER A CA 1
ATOM 757 C C . SER A 1 97 ? -8.5 10.25 13.812 1 97.75 97 SER A C 1
ATOM 759 O O . SER A 1 97 ? -7.57 9.898 14.539 1 97.75 97 SER A O 1
ATOM 761 N N . PHE A 1 98 ? -8.305 10.812 12.641 1 98.06 98 PHE A N 1
ATOM 762 C CA . PHE A 1 98 ? -6.957 11.125 12.172 1 98.06 98 PHE A CA 1
ATOM 763 C C . PHE A 1 98 ? -6.277 12.117 13.109 1 98.06 98 PHE A C 1
ATOM 765 O O . PHE A 1 98 ? -5.098 11.961 13.438 1 98.06 98 PHE A O 1
ATOM 772 N N . CYS A 1 99 ? -7.031 13.117 13.523 1 98.56 99 CYS A N 1
ATOM 773 C CA . CYS A 1 99 ? -6.473 14.164 14.375 1 98.56 99 CYS A CA 1
ATOM 774 C C . CYS A 1 99 ? -5.953 13.578 15.68 1 98.56 99 CYS A C 1
ATOM 776 O O . CYS A 1 99 ? -4.914 14.008 16.188 1 98.56 99 CYS A O 1
ATOM 778 N N . SER A 1 100 ? -6.676 12.633 16.203 1 98.38 100 SER A N 1
ATOM 779 C CA . SER A 1 100 ? -6.227 11.969 17.422 1 98.38 100 SER A CA 1
ATOM 780 C C . SER A 1 100 ? -4.84 11.359 17.234 1 98.38 100 SER A C 1
ATOM 782 O O . SER A 1 100 ? -3.955 11.547 18.062 1 98.38 100 SER A O 1
ATOM 784 N N . LYS A 1 101 ? -4.621 10.711 16.188 1 98 101 LYS A N 1
ATOM 785 C CA . LYS A 1 101 ? -3.355 10.047 15.898 1 98 101 LYS A CA 1
ATOM 786 C C . LYS A 1 101 ? -2.266 11.062 15.57 1 98 101 LYS A C 1
ATOM 788 O O . LYS A 1 101 ? -1.107 10.891 15.953 1 98 101 LYS A O 1
ATOM 793 N N . ILE A 1 102 ? -2.654 12.133 14.859 1 98.5 102 ILE A N 1
ATOM 794 C CA . ILE A 1 102 ? -1.722 13.211 14.555 1 98.5 102 ILE A CA 1
ATOM 795 C C . ILE A 1 102 ? -1.231 13.852 15.859 1 98.5 102 ILE A C 1
ATOM 797 O O . ILE A 1 102 ? -0.032 14.086 16.031 1 98.5 102 ILE A O 1
ATOM 801 N N . LEU A 1 103 ? -2.176 14.062 16.734 1 98.62 103 LEU A N 1
ATOM 802 C CA . LEU A 1 103 ? -1.837 14.648 18.031 1 98.62 103 LEU A CA 1
ATOM 803 C C . LEU A 1 103 ? -0.9 13.742 18.812 1 98.62 103 LEU A C 1
ATOM 805 O O . LEU A 1 103 ? 0.005 14.219 19.5 1 98.62 103 LEU A O 1
ATOM 809 N N . ASN A 1 104 ? -1.134 12.469 18.734 1 98.12 104 ASN A N 1
ATOM 810 C CA . ASN A 1 104 ? -0.219 11.523 19.359 1 98.12 104 ASN A CA 1
ATOM 811 C C . ASN A 1 104 ? 1.204 11.688 18.844 1 98.12 104 ASN A C 1
ATOM 813 O O . ASN A 1 104 ? 2.154 11.758 19.625 1 98.12 104 ASN A O 1
ATOM 817 N N . GLY A 1 105 ? 1.331 11.781 17.562 1 97.56 105 GLY A N 1
ATOM 818 C CA . GLY A 1 105 ? 2.631 12 16.938 1 97.56 105 GLY A CA 1
ATOM 819 C C . GLY A 1 105 ? 3.248 13.336 17.297 1 97.56 105 GLY A C 1
ATOM 820 O O . GLY A 1 105 ? 4.434 13.414 17.625 1 97.56 105 GLY A O 1
ATOM 821 N N . LEU A 1 106 ? 2.443 14.375 17.266 1 97.62 106 LEU A N 1
ATOM 822 C CA . LEU A 1 106 ? 2.926 15.711 17.594 1 97.62 106 LEU A CA 1
ATOM 823 C C . LEU A 1 106 ? 3.389 15.781 19.031 1 97.62 106 LEU A C 1
ATOM 825 O O . LEU A 1 106 ? 4.422 16.391 19.328 1 97.62 106 LEU A O 1
ATOM 829 N N . SER A 1 107 ? 2.58 15.203 19.922 1 97.81 107 SER A N 1
ATOM 830 C CA . SER A 1 107 ? 2.959 15.211 21.328 1 97.81 107 SER A CA 1
ATOM 831 C C . SER A 1 107 ? 4.312 14.539 21.531 1 97.81 107 SER A C 1
ATOM 833 O O . SER A 1 107 ? 5.148 15.047 22.297 1 97.81 107 SER A O 1
ATOM 835 N N . TYR A 1 108 ? 4.512 13.43 20.906 1 96.88 108 TYR A N 1
ATOM 836 C CA . TYR A 1 108 ? 5.793 12.734 20.984 1 96.88 108 TYR A CA 1
ATOM 837 C C . TYR A 1 108 ? 6.918 13.617 20.438 1 96.88 108 TYR A C 1
ATOM 839 O O . TYR A 1 108 ? 7.969 13.742 21.078 1 96.88 108 TYR A O 1
ATOM 847 N N . LEU A 1 109 ? 6.723 14.242 19.281 1 95.56 109 LEU A N 1
ATOM 848 C CA . LEU A 1 109 ? 7.715 15.148 18.703 1 95.56 109 LEU A CA 1
ATOM 849 C C . LEU A 1 109 ? 8.047 16.281 19.688 1 95.56 109 LEU A C 1
ATOM 851 O O . LEU A 1 109 ? 9.219 16.547 19.938 1 95.56 109 LEU A O 1
ATOM 855 N N . HIS A 1 110 ? 7.023 16.875 20.188 1 96 110 HIS A N 1
ATOM 856 C CA . HIS A 1 110 ? 7.184 18.031 21.062 1 96 110 HIS A CA 1
ATOM 857 C C . HIS A 1 110 ? 7.883 17.641 22.375 1 96 110 HIS A C 1
ATOM 859 O O . HIS A 1 110 ? 8.719 18.391 22.875 1 96 110 HIS A O 1
ATOM 865 N N . GLU A 1 111 ? 7.562 16.484 22.844 1 94.62 111 GLU A N 1
ATOM 866 C CA . GLU A 1 111 ? 8.234 15.984 24.031 1 94.62 111 GLU A CA 1
ATOM 867 C C . GLU A 1 111 ? 9.719 15.773 23.781 1 94.62 111 GLU A C 1
ATOM 869 O O . GLU A 1 111 ? 10.531 15.844 24.719 1 94.62 111 GLU A O 1
ATOM 874 N N . ASN A 1 112 ? 10.047 15.508 22.578 1 92.94 112 ASN A N 1
ATOM 875 C CA . ASN A 1 112 ? 11.438 15.312 22.188 1 92.94 112 ASN A CA 1
ATOM 876 C C . ASN A 1 112 ? 12.047 16.594 21.625 1 92.94 112 ASN A C 1
ATOM 878 O O . ASN A 1 112 ? 13.07 16.562 20.953 1 92.94 112 ASN A O 1
ATOM 882 N N . GLN A 1 113 ? 11.305 17.688 21.766 1 91.94 113 GLN A N 1
ATOM 883 C CA . GLN A 1 113 ? 11.766 19.031 21.438 1 91.94 113 GLN A CA 1
ATOM 884 C C . GLN A 1 113 ? 11.969 19.203 19.938 1 91.94 113 GLN A C 1
ATOM 886 O O . GLN A 1 113 ? 12.922 19.844 19.5 1 91.94 113 GLN A O 1
ATOM 891 N N . VAL A 1 114 ? 11.156 18.547 19.266 1 92.12 114 VAL A N 1
ATOM 892 C CA . VAL A 1 114 ? 11.148 18.688 17.812 1 92.12 114 VAL A CA 1
ATOM 893 C C . VAL A 1 114 ? 9.875 19.391 17.359 1 92.12 114 VAL A C 1
ATOM 895 O O . VAL A 1 114 ? 8.773 19.016 17.766 1 92.12 114 VAL A O 1
ATOM 898 N N . VAL A 1 115 ? 10.062 20.438 16.641 1 93.56 115 VAL A N 1
ATOM 899 C CA . VAL A 1 115 ? 8.961 21.141 15.984 1 93.56 115 VAL A CA 1
ATOM 900 C C . VAL A 1 115 ? 8.805 20.609 14.562 1 93.56 115 VAL A C 1
ATOM 902 O O . VAL A 1 115 ? 9.781 20.484 13.82 1 93.56 115 VAL A O 1
ATOM 905 N N . HIS A 1 116 ? 7.617 20.219 14.125 1 93.56 116 HIS A N 1
ATOM 906 C CA . HIS A 1 116 ? 7.402 19.656 12.797 1 93.56 116 HIS A CA 1
ATOM 907 C C . HIS A 1 116 ? 7.707 20.688 11.711 1 93.56 116 HIS A C 1
ATOM 909 O O . HIS A 1 116 ? 8.445 20.406 10.766 1 93.56 116 HIS A O 1
ATOM 915 N N . CYS A 1 117 ? 7.066 21.938 11.781 1 91.19 117 CYS A N 1
ATOM 916 C CA . CYS A 1 117 ? 7.355 23.125 11 1 91.19 117 CYS A CA 1
ATOM 917 C C . CYS A 1 117 ? 6.598 23.109 9.68 1 91.19 117 CYS A C 1
ATOM 919 O O . CYS A 1 117 ? 6.461 24.141 9.016 1 91.19 117 CYS A O 1
ATOM 921 N N . ASP A 1 118 ? 6.02 21.984 9.258 1 90.62 118 ASP A N 1
ATOM 922 C CA . ASP A 1 118 ? 5.32 21.938 7.973 1 90.62 118 ASP A CA 1
ATOM 923 C C . ASP A 1 118 ? 4.188 20.906 8.016 1 90.62 118 ASP A C 1
ATOM 925 O O . ASP A 1 118 ? 4.062 20.078 7.117 1 90.62 118 ASP A O 1
ATOM 929 N N . LEU A 1 119 ? 3.424 20.953 9.047 1 95.69 119 LEU A N 1
ATOM 930 C CA . LEU A 1 119 ? 2.305 20.031 9.188 1 95.69 119 LEU A CA 1
ATOM 931 C C . LEU A 1 119 ? 1.184 20.391 8.211 1 95.69 119 LEU A C 1
ATOM 933 O O . LEU A 1 119 ? 0.672 21.5 8.227 1 95.69 119 LEU A O 1
ATOM 937 N N . LYS A 1 120 ? 0.861 19.5 7.359 1 96.75 120 LYS A N 1
ATOM 938 C CA . LYS A 1 120 ? -0.212 19.578 6.371 1 96.75 120 LYS A CA 1
ATOM 939 C C . LYS A 1 120 ? -0.566 18.188 5.848 1 96.75 120 LYS A C 1
ATOM 941 O O . LYS A 1 120 ? 0.126 17.203 6.145 1 96.75 120 LYS A O 1
ATOM 946 N N . ALA A 1 121 ? -1.618 18.062 5.098 1 97.19 121 ALA A N 1
ATOM 947 C CA . ALA A 1 121 ? -2.105 16.781 4.605 1 97.19 121 ALA A CA 1
ATOM 948 C C . ALA A 1 121 ? -1.033 16.062 3.787 1 97.19 121 ALA A C 1
ATOM 950 O O . ALA A 1 121 ? -0.934 14.836 3.822 1 97.19 121 ALA A O 1
ATOM 951 N N . ALA A 1 122 ? -0.174 16.828 3.08 1 94.38 122 ALA A N 1
ATOM 952 C CA . ALA A 1 122 ? 0.838 16.25 2.189 1 94.38 122 ALA A CA 1
ATOM 953 C C . ALA A 1 122 ? 1.948 15.578 2.986 1 94.38 122 ALA A C 1
ATOM 955 O O . ALA A 1 122 ? 2.654 14.711 2.463 1 94.38 122 ALA A O 1
ATOM 956 N N . ASN A 1 123 ? 2.105 15.93 4.277 1 93.44 123 ASN A N 1
ATOM 957 C CA . ASN A 1 123 ? 3.189 15.414 5.105 1 93.44 123 ASN A CA 1
ATOM 958 C C . ASN A 1 123 ? 2.67 14.461 6.18 1 93.44 123 ASN A C 1
ATOM 960 O O . ASN A 1 123 ? 3.334 14.242 7.195 1 93.44 123 ASN A O 1
ATOM 964 N N . ILE A 1 124 ? 1.47 14.031 6.02 1 97.44 124 ILE A N 1
ATOM 965 C CA . ILE A 1 124 ? 0.852 13.031 6.875 1 97.44 124 ILE A CA 1
ATOM 966 C C . ILE A 1 124 ? 0.517 11.781 6.055 1 97.44 124 ILE A C 1
ATOM 968 O O . ILE A 1 124 ? -0.413 11.797 5.246 1 97.44 124 ILE A O 1
ATOM 972 N N . LEU A 1 125 ? 1.22 10.766 6.312 1 97.12 125 LEU A N 1
ATOM 973 C CA . LEU A 1 125 ? 1.033 9.508 5.594 1 97.12 125 LEU A CA 1
ATOM 974 C C . LEU A 1 125 ? 0.058 8.594 6.336 1 97.12 125 LEU A C 1
ATOM 976 O O . LEU A 1 125 ? -0.157 8.758 7.539 1 97.12 125 LEU A O 1
ATOM 980 N N . THR A 1 126 ? -0.514 7.645 5.57 1 96.75 126 THR A N 1
ATOM 981 C CA . THR A 1 126 ? -1.434 6.699 6.188 1 96.75 126 THR A CA 1
ATOM 982 C C . THR A 1 126 ? -1.119 5.27 5.75 1 96.75 126 THR A C 1
ATOM 984 O O . THR A 1 126 ? -0.473 5.062 4.719 1 96.75 126 THR A O 1
ATOM 987 N N . THR A 1 127 ? -1.543 4.367 6.559 1 95.81 127 THR A N 1
ATOM 988 C CA . THR A 1 127 ? -1.423 2.945 6.262 1 95.81 127 THR A CA 1
ATOM 989 C C . THR A 1 127 ? -2.781 2.352 5.902 1 95.81 127 THR A C 1
ATOM 991 O O . THR A 1 127 ? -3.811 3.018 6.035 1 95.81 127 THR A O 1
ATOM 994 N N . LYS A 1 128 ? -2.795 1.154 5.48 1 92.88 128 LYS A N 1
ATOM 995 C CA . LYS A 1 128 ? -4.031 0.504 5.062 1 92.88 128 LYS A CA 1
ATOM 996 C C . LYS A 1 128 ? -4.973 0.301 6.25 1 92.88 128 LYS A C 1
ATOM 998 O O . LYS A 1 128 ? -6.191 0.227 6.074 1 92.88 128 LYS A O 1
ATOM 1003 N N . THR A 1 129 ? -4.414 0.258 7.445 1 92.81 129 THR A N 1
ATOM 1004 C CA . THR A 1 129 ? -5.23 0.041 8.633 1 92.81 129 THR A CA 1
ATOM 1005 C C . THR A 1 129 ? -5.738 1.368 9.195 1 92.81 129 THR A C 1
ATOM 1007 O O . THR A 1 129 ? -6.371 1.402 10.25 1 92.81 129 THR A O 1
ATOM 1010 N N . GLY A 1 130 ? -5.402 2.432 8.578 1 92.81 130 GLY A N 1
ATOM 1011 C CA . GLY A 1 130 ? -5.906 3.729 9 1 92.81 130 GLY A CA 1
ATOM 1012 C C . GLY A 1 130 ? -4.996 4.43 9.992 1 92.81 130 GLY A C 1
ATOM 1013 O O . GLY A 1 130 ? -5.398 5.402 10.633 1 92.81 130 GLY A O 1
ATOM 1014 N N . ASP A 1 131 ? -3.793 3.932 10.156 1 95.81 131 ASP A N 1
ATOM 1015 C CA . ASP A 1 131 ? -2.834 4.613 11.023 1 95.81 131 ASP A CA 1
ATOM 1016 C C . ASP A 1 131 ? -2.189 5.797 10.297 1 95.81 131 ASP A C 1
ATOM 1018 O O . ASP A 1 131 ? -2.17 5.84 9.07 1 95.81 131 ASP A O 1
ATOM 1022 N N . VAL A 1 132 ? -1.659 6.703 11.133 1 97.12 132 VAL A N 1
ATOM 1023 C CA . VAL A 1 132 ? -1.066 7.918 10.586 1 97.12 132 VAL A CA 1
ATOM 1024 C C . VAL A 1 132 ? 0.429 7.949 10.898 1 97.12 132 VAL A C 1
ATOM 1026 O O . VAL A 1 132 ? 0.858 7.508 11.961 1 97.12 132 VAL A O 1
ATOM 1029 N N . LYS A 1 133 ? 1.208 8.422 9.961 1 97.69 133 LYS A N 1
ATOM 1030 C CA . LYS A 1 133 ? 2.646 8.617 10.125 1 97.69 133 LYS A CA 1
ATOM 1031 C C . LYS A 1 133 ? 3.059 10.031 9.719 1 97.69 133 LYS A C 1
ATOM 1033 O O . LYS A 1 133 ? 2.936 10.406 8.555 1 97.69 133 LYS A O 1
ATOM 1038 N N . LEU A 1 134 ? 3.52 10.805 10.641 1 96.69 134 LEU A N 1
ATOM 1039 C CA . LEU A 1 134 ? 4.047 12.125 10.32 1 96.69 134 LEU A CA 1
ATOM 1040 C C . LEU A 1 134 ? 5.41 12.023 9.648 1 96.69 134 LEU A C 1
ATOM 1042 O O . LEU A 1 134 ? 6.234 11.188 10.031 1 96.69 134 LEU A O 1
ATOM 1046 N N . THR A 1 135 ? 5.633 12.789 8.672 1 92 135 THR A N 1
ATOM 1047 C CA . THR A 1 135 ? 6.891 12.789 7.938 1 92 135 THR A CA 1
ATOM 1048 C C . THR A 1 135 ? 7.273 14.211 7.52 1 92 135 THR A C 1
ATOM 1050 O O . THR A 1 135 ? 6.484 15.141 7.684 1 92 135 THR A O 1
ATOM 1053 N N . ASP A 1 136 ? 8.602 14.359 7.102 1 85.88 136 ASP A N 1
ATOM 1054 C CA . ASP A 1 136 ? 9.117 15.609 6.539 1 85.88 136 ASP A CA 1
ATOM 1055 C C . ASP A 1 136 ? 9.109 16.719 7.582 1 85.88 136 ASP A C 1
ATOM 1057 O O . ASP A 1 136 ? 8.547 17.797 7.344 1 85.88 136 ASP A O 1
ATOM 1061 N N . PHE A 1 137 ? 9.867 16.328 8.781 1 79.19 137 PHE A N 1
ATOM 1062 C CA . PHE A 1 137 ? 10.008 17.297 9.859 1 79.19 137 PHE A CA 1
ATOM 1063 C C . PHE A 1 137 ? 11.219 18.203 9.625 1 79.19 137 PHE A C 1
ATOM 1065 O O . PHE A 1 137 ? 12.195 17.781 8.992 1 79.19 137 PHE A O 1
ATOM 1072 N N . GLY A 1 138 ? 11.203 19.312 10.25 1 63.5 138 GLY A N 1
ATOM 1073 C CA . GLY A 1 138 ? 12.391 20.109 10.516 1 63.5 138 GLY A CA 1
ATOM 1074 C C . GLY A 1 138 ? 12.797 20.984 9.344 1 63.5 138 GLY A C 1
ATOM 1075 O O . GLY A 1 138 ? 13.734 21.781 9.445 1 63.5 138 GLY A O 1
ATOM 1076 N N . VAL A 1 139 ? 12.406 20.453 8.109 1 52.22 139 VAL A N 1
ATOM 1077 C CA . VAL A 1 139 ? 13.094 21.297 7.145 1 52.22 139 VAL A CA 1
ATOM 1078 C C . VAL A 1 139 ? 12.922 22.766 7.527 1 52.22 139 VAL A C 1
ATOM 1080 O O . VAL A 1 139 ? 11.828 23.203 7.883 1 52.22 139 VAL A O 1
ATOM 1083 N N . SER A 1 140 ? 14.031 23.312 7.93 1 44.56 140 SER A N 1
ATOM 1084 C CA . SER A 1 140 ? 14.273 24.672 8.383 1 44.56 140 SER A CA 1
ATOM 1085 C C . SER A 1 140 ? 13.375 25.672 7.648 1 44.56 140 SER A C 1
ATOM 1087 O O . SER A 1 140 ? 13.312 25.672 6.418 1 44.56 140 SER A O 1
ATOM 1089 N N . LEU A 1 141 ? 12.281 25.875 8.258 1 43.88 141 LEU A N 1
ATOM 1090 C CA . LEU A 1 141 ? 11.625 27.094 7.816 1 43.88 141 LEU A CA 1
ATOM 1091 C C . LEU A 1 141 ? 12.648 28.172 7.453 1 43.88 141 LEU A C 1
ATOM 1093 O O . LEU A 1 141 ? 13.203 28.828 8.336 1 43.88 141 LEU A O 1
ATOM 1097 N N . ASN A 1 142 ? 13.875 27.719 7.125 1 38.41 142 ASN A N 1
ATOM 1098 C CA . ASN A 1 142 ? 14.594 28.938 6.77 1 38.41 142 ASN A CA 1
ATOM 1099 C C . ASN A 1 142 ? 13.68 29.953 6.086 1 38.41 142 ASN A C 1
ATOM 1101 O O . ASN A 1 142 ? 13.359 29.812 4.906 1 38.41 142 ASN A O 1
ATOM 1105 N N . LEU A 1 143 ? 12.82 30.375 6.852 1 38.44 143 LEU A N 1
ATOM 1106 C CA . LEU A 1 143 ? 12.188 31.625 6.453 1 38.44 143 LEU A CA 1
ATOM 1107 C C . LEU A 1 143 ? 13.18 32.531 5.754 1 38.44 143 LEU A C 1
ATOM 1109 O O . LEU A 1 143 ? 12.805 33.625 5.27 1 38.44 143 LEU A O 1
ATOM 1113 N N . LYS A 1 144 ? 14.461 32.438 6.184 1 38.22 144 LYS A N 1
ATOM 1114 C CA . LYS A 1 144 ? 15.328 33.438 5.562 1 38.22 144 LYS A CA 1
ATOM 1115 C C . LYS A 1 144 ? 15.25 33.375 4.039 1 38.22 144 LYS A C 1
ATOM 1117 O O . LYS A 1 144 ? 15.961 34.094 3.342 1 38.22 144 LYS A O 1
ATOM 1122 N N . LYS A 1 145 ? 15.211 32.25 3.605 1 40.66 145 LYS A N 1
ATOM 1123 C CA . LYS A 1 145 ? 15.211 32.531 2.172 1 40.66 145 LYS A CA 1
ATOM 1124 C C . LYS A 1 145 ? 14.133 33.562 1.811 1 40.66 145 LYS A C 1
ATOM 1126 O O . LYS A 1 145 ? 12.969 33.375 2.176 1 40.66 145 LYS A O 1
ATOM 1131 N N . THR A 1 146 ? 14.586 34.688 1.356 1 34.25 146 THR A N 1
ATOM 1132 C CA . THR A 1 146 ? 14.094 36.031 1.051 1 34.25 146 THR A CA 1
ATOM 1133 C C . THR A 1 146 ? 12.672 35.969 0.495 1 34.25 146 THR A C 1
ATOM 1135 O O . THR A 1 146 ? 12.391 35.188 -0.418 1 34.25 146 THR A O 1
ATOM 1138 N N . VAL A 1 147 ? 11.57 36.375 1.282 1 35.56 147 VAL A N 1
ATOM 1139 C CA . VAL A 1 147 ? 10.383 37 0.739 1 35.56 147 VAL A CA 1
ATOM 1140 C C . VAL A 1 147 ? 10.711 37.656 -0.605 1 35.56 147 VAL A C 1
ATOM 1142 O O . VAL A 1 147 ? 11.086 38.812 -0.663 1 35.56 147 VAL A O 1
ATOM 1145 N N . ASP A 1 148 ? 11.719 37.375 -1.207 1 38.22 148 ASP A N 1
ATOM 1146 C CA . ASP A 1 148 ? 11.469 38.062 -2.465 1 38.22 148 ASP A CA 1
ATOM 1147 C C . ASP A 1 148 ? 10.055 37.781 -2.969 1 38.22 148 ASP A C 1
ATOM 1149 O O . ASP A 1 148 ? 9.641 36.625 -3.09 1 38.22 148 ASP A O 1
ATOM 1153 N N . ALA A 1 149 ? 9.07 38.75 -2.738 1 39.06 149 ALA A N 1
ATOM 1154 C CA . ALA A 1 149 ? 7.699 38.812 -3.23 1 39.06 149 ALA A CA 1
ATOM 1155 C C . ALA A 1 149 ? 7.48 37.812 -4.359 1 39.06 149 ALA A C 1
ATOM 1157 O O . ALA A 1 149 ? 6.379 37.281 -4.531 1 39.06 149 ALA A O 1
ATOM 1158 N N . ALA A 1 150 ? 8.445 37.688 -5.152 1 41.44 150 ALA A N 1
ATOM 1159 C CA . ALA A 1 150 ? 8.289 37.031 -6.438 1 41.44 150 ALA A CA 1
ATOM 1160 C C . ALA A 1 150 ? 8.328 35.5 -6.266 1 41.44 150 ALA A C 1
ATOM 1162 O O . ALA A 1 150 ? 7.727 34.781 -7.051 1 41.44 150 ALA A O 1
ATOM 1163 N N . ASP A 1 151 ? 9.156 34.875 -5.285 1 40.59 151 ASP A N 1
ATOM 1164 C CA . ASP A 1 151 ? 9.414 33.438 -5.27 1 40.59 151 ASP A CA 1
ATOM 1165 C C . ASP A 1 151 ? 8.703 32.75 -4.094 1 40.59 151 ASP A C 1
ATOM 1167 O O . ASP A 1 151 ? 9.219 31.797 -3.527 1 40.59 151 ASP A O 1
ATOM 1171 N N . ILE A 1 152 ? 7.859 33.344 -3.275 1 42.31 152 ILE A N 1
ATOM 1172 C CA . ILE A 1 152 ? 7.109 32.562 -2.295 1 42.31 152 ILE A CA 1
ATOM 1173 C C . ILE A 1 152 ? 6.629 31.25 -2.93 1 42.31 152 ILE A C 1
ATOM 1175 O O . ILE A 1 152 ? 5.617 31.234 -3.635 1 42.31 152 ILE A O 1
ATOM 1179 N N . SER A 1 153 ? 7.41 30.422 -3.375 1 45.25 153 SER A N 1
ATOM 1180 C CA . SER A 1 153 ? 7.055 29.125 -3.943 1 45.25 153 SER A CA 1
ATOM 1181 C C . SER A 1 153 ? 6.273 28.281 -2.943 1 45.25 153 SER A C 1
ATOM 1183 O O . SER A 1 153 ? 5.621 27.312 -3.322 1 45.25 153 SER A O 1
ATOM 1185 N N . GLY A 1 154 ? 6.363 28.5 -1.48 1 57.75 154 GLY A N 1
ATOM 1186 C CA . GLY A 1 154 ? 5.629 27.641 -0.567 1 57.75 154 GLY A CA 1
ATOM 1187 C C . GLY A 1 154 ? 4.234 28.141 -0.259 1 57.75 154 GLY A C 1
ATOM 1188 O O . GLY A 1 154 ? 3.938 29.328 -0.472 1 57.75 154 GLY A O 1
ATOM 1189 N N . THR A 1 155 ? 3.148 27.328 -0.188 1 76.5 155 THR A N 1
ATOM 1190 C CA . THR A 1 155 ? 1.764 27.625 0.156 1 76.5 155 THR A CA 1
ATOM 1191 C C . THR A 1 155 ? 1.633 27.938 1.644 1 76.5 155 THR A C 1
ATOM 1193 O O . THR A 1 155 ? 1.853 27.062 2.488 1 76.5 155 THR A O 1
ATOM 1196 N N . PRO A 1 156 ? 1.479 29.312 2.074 1 92.06 156 PRO A N 1
ATOM 1197 C CA . PRO A 1 156 ? 1.525 29.781 3.465 1 92.06 156 PRO A CA 1
ATOM 1198 C C . PRO A 1 156 ? 0.302 29.344 4.27 1 92.06 156 PRO A C 1
ATOM 1200 O O . PRO A 1 156 ? 0.214 29.625 5.465 1 92.06 156 PRO A O 1
ATOM 1203 N N . ASN A 1 157 ? -0.592 28.594 3.637 1 96.12 157 ASN A N 1
ATOM 1204 C CA . ASN A 1 157 ? -1.949 28.438 4.148 1 96.12 157 ASN A CA 1
ATOM 1205 C C . ASN A 1 157 ? -1.958 27.703 5.484 1 96.12 157 ASN A C 1
ATOM 1207 O O . ASN A 1 157 ? -2.961 27.719 6.199 1 96.12 157 ASN A O 1
ATOM 1211 N N . TRP A 1 158 ? -0.783 27.141 5.859 1 96.75 158 TRP A N 1
ATOM 1212 C CA . TRP A 1 158 ? -0.717 26.391 7.109 1 96.75 158 TRP A CA 1
ATOM 1213 C C . TRP A 1 158 ? 0.177 27.094 8.125 1 96.75 158 TRP A C 1
ATOM 1215 O O . TRP A 1 158 ? 0.312 26.641 9.258 1 96.75 158 TRP A O 1
ATOM 1225 N N . MET A 1 159 ? 0.766 28.188 7.707 1 95.25 159 MET A N 1
ATOM 1226 C CA . MET A 1 159 ? 1.75 28.875 8.547 1 95.25 159 MET A CA 1
ATOM 1227 C C . MET A 1 159 ? 1.067 29.641 9.672 1 95.25 159 MET A C 1
ATOM 1229 O O . MET A 1 159 ? 0.04 30.281 9.453 1 95.25 159 MET A O 1
ATOM 1233 N N . ALA A 1 160 ? 1.663 29.609 10.789 1 97.12 160 ALA A N 1
ATOM 1234 C CA . ALA A 1 160 ? 1.18 30.375 11.93 1 97.12 160 ALA A CA 1
ATOM 1235 C C . ALA A 1 160 ? 1.533 31.859 11.773 1 97.12 160 ALA A C 1
ATOM 1237 O O . ALA A 1 160 ? 2.535 32.188 11.148 1 97.12 160 ALA A O 1
ATOM 1238 N N . PRO A 1 161 ? 0.71 32.75 12.406 1 97.25 161 PRO A N 1
ATOM 1239 C CA . PRO A 1 161 ? 0.976 34.188 12.297 1 97.25 161 PRO A CA 1
ATOM 1240 C C . PRO A 1 161 ? 2.375 34.562 12.781 1 97.25 161 PRO A C 1
ATOM 1242 O O . PRO A 1 161 ? 3.055 35.375 12.141 1 97.25 161 PRO A O 1
A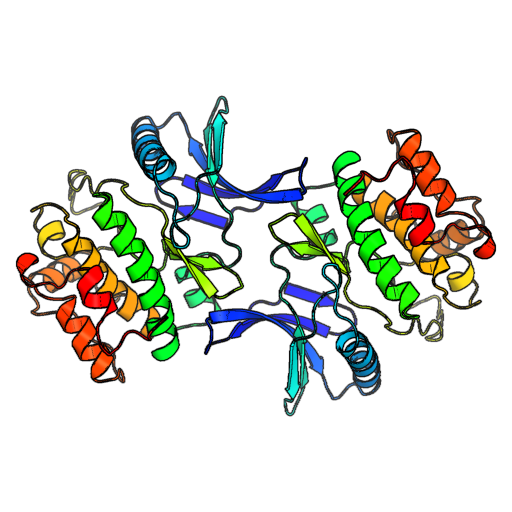TOM 1245 N N . GLU A 1 162 ? 2.881 34 13.922 1 96.38 162 GLU A N 1
ATOM 1246 C CA . GLU A 1 162 ? 4.191 34.344 14.461 1 96.38 162 GLU A CA 1
ATOM 1247 C C . GLU A 1 162 ? 5.309 33.938 13.5 1 96.38 162 GLU A C 1
ATOM 1249 O O . GLU A 1 162 ? 6.375 34.562 13.492 1 96.38 162 GLU A O 1
ATOM 1254 N N . VAL A 1 163 ? 5.121 32.875 12.711 1 94.19 163 VAL A N 1
ATOM 1255 C CA . VAL A 1 163 ? 6.109 32.469 11.727 1 94.19 163 VAL A CA 1
ATOM 1256 C C . VAL A 1 163 ? 6.141 33.469 10.57 1 94.19 163 VAL A C 1
ATOM 1258 O O . VAL A 1 163 ? 7.219 33.844 10.109 1 94.19 163 VAL A O 1
ATOM 1261 N N . ILE A 1 164 ? 4.961 33.844 10.125 1 93.31 164 ILE A N 1
ATOM 1262 C CA . ILE A 1 164 ? 4.848 34.844 9.055 1 93.31 164 ILE A CA 1
ATOM 1263 C C . ILE A 1 164 ? 5.492 36.156 9.492 1 93.31 164 ILE A C 1
ATOM 1265 O O . ILE A 1 164 ? 6.133 36.844 8.688 1 93.31 164 ILE A O 1
ATOM 1269 N N . GLU A 1 165 ? 5.387 36.438 10.742 1 94.5 165 GLU A N 1
ATOM 1270 C CA . GLU A 1 165 ? 5.953 37.656 11.305 1 94.5 165 GLU A CA 1
ATOM 1271 C C . GLU A 1 165 ? 7.43 37.469 11.641 1 94.5 165 GLU A C 1
ATOM 1273 O O . GLU A 1 165 ? 8.031 38.344 12.281 1 94.5 165 GLU A O 1
ATOM 1278 N N . LEU A 1 166 ? 7.969 36.312 11.375 1 91.12 166 LEU A N 1
ATOM 1279 C CA . LEU A 1 166 ? 9.391 36.031 11.516 1 91.12 166 LEU A CA 1
ATOM 1280 C C . LEU A 1 166 ? 9.805 36 12.984 1 91.12 166 LEU A C 1
ATOM 1282 O O . LEU A 1 166 ? 10.914 36.406 13.32 1 91.12 166 LEU A O 1
ATOM 1286 N N . LYS A 1 167 ? 8.914 35.625 13.836 1 92 167 LYS A N 1
ATOM 1287 C CA . LYS A 1 167 ? 9.203 35.531 15.266 1 92 167 LYS A CA 1
ATOM 1288 C C . LYS A 1 167 ? 9.695 34.125 15.617 1 92 167 LYS A C 1
ATOM 1290 O O . LYS A 1 167 ? 10.008 33.844 16.781 1 92 167 LYS A O 1
ATOM 1295 N N . GLY A 1 168 ? 9.773 33.281 14.602 1 88.69 168 GLY A N 1
ATOM 1296 C CA . GLY A 1 168 ? 10.258 31.938 14.828 1 88.69 168 GLY A CA 1
ATOM 1297 C C . GLY A 1 168 ? 9.141 30.938 15.023 1 88.69 168 GLY A C 1
ATOM 1298 O O . GLY A 1 168 ? 8.023 31.297 15.406 1 88.69 168 GLY A O 1
ATOM 1299 N N . ALA A 1 169 ? 9.469 29.672 14.781 1 91.38 169 ALA A N 1
ATOM 1300 C CA . ALA A 1 169 ? 8.508 28.578 14.945 1 91.38 169 ALA A CA 1
ATOM 1301 C C . ALA A 1 169 ? 8.688 27.906 16.297 1 91.38 169 ALA A C 1
ATOM 1303 O O . ALA A 1 169 ? 9.812 27.75 16.797 1 91.38 169 ALA A O 1
ATOM 1304 N N . THR A 1 170 ? 7.617 27.594 16.922 1 93.88 170 THR A N 1
ATOM 1305 C CA . THR A 1 170 ? 7.594 26.812 18.156 1 93.88 170 THR A CA 1
ATOM 1306 C C . THR A 1 170 ? 6.629 25.641 18.047 1 93.88 170 THR A C 1
ATOM 1308 O O . THR A 1 170 ? 6 25.453 17 1 93.88 170 THR A O 1
ATOM 1311 N N . THR A 1 171 ? 6.516 24.875 19.109 1 96.31 171 THR A N 1
ATOM 1312 C CA . THR A 1 171 ? 5.57 23.766 19.125 1 96.31 171 THR A CA 1
ATOM 1313 C C . THR A 1 171 ? 4.137 24.266 18.969 1 96.31 171 THR A C 1
ATOM 1315 O O . THR A 1 171 ? 3.283 23.562 18.422 1 96.31 171 THR A O 1
ATOM 1318 N N . LYS A 1 172 ? 3.969 25.5 19.359 1 97.81 172 LYS A N 1
ATOM 1319 C CA . LYS A 1 172 ? 2.639 26.094 19.234 1 97.81 172 LYS A CA 1
ATOM 1320 C C . LYS A 1 172 ? 2.314 26.438 17.797 1 97.81 172 LYS A C 1
ATOM 1322 O O . LYS A 1 172 ? 1.146 26.484 17.406 1 97.81 172 LYS A O 1
ATOM 1327 N N . SER A 1 173 ? 3.336 26.688 16.969 1 97 173 SER A N 1
ATOM 1328 C CA . SER A 1 173 ? 3.121 26.906 15.547 1 97 173 SER A CA 1
ATOM 1329 C C . SER A 1 173 ? 2.557 25.656 14.875 1 97 173 SER A C 1
ATOM 1331 O O . SER A 1 173 ? 1.718 25.75 13.977 1 97 173 SER A O 1
ATOM 1333 N N . ASP A 1 174 ? 3.012 24.5 15.383 1 97.25 174 ASP A N 1
ATOM 1334 C CA . ASP A 1 174 ? 2.482 23.234 14.883 1 97.25 174 ASP A CA 1
ATOM 1335 C C . ASP A 1 174 ? 0.99 23.109 15.18 1 97.25 174 ASP A C 1
ATOM 1337 O O . ASP A 1 174 ? 0.242 22.531 14.398 1 97.25 174 ASP A O 1
ATOM 1341 N N . ILE A 1 175 ? 0.603 23.641 16.281 1 98.69 175 ILE A N 1
ATOM 1342 C CA . ILE A 1 175 ? -0.795 23.562 16.688 1 98.69 175 ILE A CA 1
ATOM 1343 C C . ILE A 1 175 ? -1.659 24.391 15.734 1 98.69 175 ILE A C 1
ATOM 1345 O O . ILE A 1 175 ? -2.75 23.953 15.352 1 98.69 175 ILE A O 1
ATOM 1349 N N . TRP A 1 176 ? -1.159 25.531 15.367 1 98.62 176 TRP A N 1
ATOM 1350 C CA . TRP A 1 176 ? -1.852 26.312 14.359 1 98.62 176 TRP A CA 1
ATOM 1351 C C . TRP A 1 176 ? -1.974 25.531 13.055 1 98.62 176 TRP A C 1
ATOM 1353 O O . TRP A 1 176 ? -3.062 25.438 12.484 1 98.62 176 TRP A O 1
ATOM 1363 N N . SER A 1 177 ? -0.889 24.969 12.625 1 97.81 177 SER A N 1
ATOM 1364 C CA . SER A 1 177 ? -0.875 24.188 11.391 1 97.81 177 SER A CA 1
ATOM 1365 C C . SER A 1 177 ? -1.851 23.016 11.477 1 97.81 177 SER A C 1
ATOM 1367 O O . SER A 1 177 ? -2.469 22.656 10.477 1 97.81 177 SER A O 1
ATOM 1369 N N . LEU A 1 178 ? -1.958 22.438 12.641 1 98.75 178 LEU A N 1
ATOM 1370 C CA . LEU A 1 178 ? -2.904 21.344 12.852 1 98.75 178 LEU A CA 1
ATOM 1371 C C . LEU A 1 178 ? -4.332 21.812 12.57 1 98.75 178 LEU A C 1
ATOM 1373 O O . LEU A 1 178 ? -5.078 21.109 11.875 1 98.75 178 LEU A O 1
ATOM 1377 N N . GLY A 1 179 ? -4.672 22.938 13.133 1 98.88 179 GLY A N 1
ATOM 1378 C CA . GLY A 1 179 ? -5.984 23.484 12.828 1 98.88 179 GLY A CA 1
ATOM 1379 C C . GLY A 1 179 ? -6.234 23.641 11.344 1 98.88 179 GLY A C 1
ATOM 1380 O O . GLY A 1 179 ? -7.285 23.234 10.836 1 98.88 179 GLY A O 1
ATOM 1381 N N . CYS A 1 180 ? -5.262 24.219 10.664 1 98.69 180 CYS A N 1
ATOM 1382 C CA . CYS A 1 180 ? -5.363 24.406 9.219 1 98.69 180 CYS A CA 1
ATOM 1383 C C . CYS A 1 180 ? -5.527 23.062 8.516 1 98.69 180 CYS A C 1
ATOM 1385 O O . CYS A 1 180 ? -6.297 22.953 7.559 1 98.69 180 CYS A O 1
ATOM 1387 N N . THR A 1 181 ? -4.805 22.078 8.938 1 98.56 181 THR A N 1
ATOM 1388 C CA . THR A 1 181 ? -4.863 20.75 8.344 1 98.56 181 THR A CA 1
ATOM 1389 C C . THR A 1 181 ? -6.238 20.125 8.547 1 98.56 181 THR A C 1
ATOM 1391 O O . THR A 1 181 ? -6.773 19.469 7.641 1 98.56 181 THR A O 1
ATOM 1394 N N . CYS A 1 182 ? -6.789 20.312 9.75 1 98.81 182 CYS A N 1
ATOM 1395 C CA . CYS A 1 182 ? -8.141 19.812 10 1 98.81 182 CYS A CA 1
ATOM 1396 C C . CYS A 1 182 ? -9.133 20.438 9.031 1 98.81 182 CYS A C 1
ATOM 1398 O O . CYS A 1 182 ? -9.984 19.734 8.477 1 98.81 182 CYS A O 1
ATOM 1400 N N . ILE A 1 183 ? -9.008 21.734 8.812 1 98.75 183 ILE A N 1
ATOM 1401 C CA . ILE A 1 183 ? -9.859 22.406 7.84 1 98.75 183 ILE A CA 1
ATOM 1402 C C . ILE A 1 183 ? -9.633 21.812 6.453 1 98.75 183 ILE A C 1
ATOM 1404 O O . ILE A 1 183 ? -10.594 21.547 5.727 1 98.75 183 ILE A O 1
ATOM 1408 N N . GLU A 1 184 ? -8.414 21.656 6.145 1 98.19 184 GLU A N 1
ATOM 1409 C CA . GLU A 1 184 ? -8.039 21.062 4.863 1 98.19 184 GLU A CA 1
ATOM 1410 C C . GLU A 1 184 ? -8.703 19.703 4.668 1 98.19 184 GLU A C 1
ATOM 1412 O O . GLU A 1 184 ? -9.227 19.406 3.592 1 98.19 184 GLU A O 1
ATOM 1417 N N . LEU A 1 185 ? -8.711 18.875 5.684 1 98.31 185 LEU A N 1
ATOM 1418 C CA . LEU A 1 185 ? -9.219 17.516 5.59 1 98.31 185 LEU A CA 1
ATOM 1419 C C . LEU A 1 185 ? -10.734 17.5 5.484 1 98.31 185 LEU A C 1
ATOM 1421 O O . LEU A 1 185 ? -11.305 16.688 4.746 1 98.31 185 LEU A O 1
ATOM 1425 N N . VAL A 1 186 ? -11.43 18.375 6.168 1 98.19 186 VAL A N 1
ATOM 1426 C CA . VAL A 1 186 ? -12.891 18.344 6.188 1 98.19 186 VAL A CA 1
ATOM 1427 C C . VAL A 1 186 ? -13.445 19.078 4.973 1 98.19 186 VAL A C 1
ATOM 1429 O O . VAL A 1 186 ? -14.562 18.828 4.531 1 98.19 186 VAL A O 1
ATOM 1432 N N . SER A 1 187 ? -12.633 19.984 4.34 1 97.5 187 SER A N 1
ATOM 1433 C CA . SER A 1 187 ? -13.164 20.812 3.264 1 97.5 187 SER A CA 1
ATOM 1434 C C . SER A 1 187 ? -12.508 20.484 1.928 1 97.5 187 SER A C 1
ATOM 1436 O O . SER A 1 187 ? -13.008 20.875 0.87 1 97.5 187 SER A O 1
ATOM 1438 N N . GLY A 1 188 ? -11.352 19.859 2.012 1 96.62 188 GLY A N 1
ATOM 1439 C CA . GLY A 1 188 ? -10.609 19.531 0.801 1 96.62 188 GLY A CA 1
ATOM 1440 C C . GLY A 1 188 ? -9.578 20.578 0.439 1 96.62 188 GLY A C 1
ATOM 1441 O O . GLY A 1 188 ? -8.766 20.375 -0.467 1 96.62 188 GLY A O 1
ATOM 1442 N N . LYS A 1 189 ? -9.578 21.672 1.121 1 96.38 189 LYS A N 1
ATOM 1443 C CA . LYS A 1 189 ? -8.625 22.75 0.874 1 96.38 189 LYS A CA 1
ATOM 1444 C C . LYS A 1 189 ? -8.242 23.453 2.172 1 96.38 189 LYS A C 1
ATOM 1446 O O . LYS A 1 189 ? -9.047 23.531 3.104 1 96.38 189 LYS A O 1
ATOM 1451 N N . PRO A 1 190 ? -6.988 23.953 2.201 1 97.31 190 PRO A N 1
ATOM 1452 C CA . PRO A 1 190 ? -6.609 24.703 3.396 1 97.31 190 PRO A CA 1
ATOM 1453 C C . PRO A 1 190 ? -7.301 26.062 3.475 1 97.31 190 PRO A C 1
ATOM 1455 O O . PRO A 1 190 ? -7.93 26.5 2.506 1 97.31 190 PRO A O 1
ATOM 1458 N N . PRO A 1 191 ? -7.203 26.734 4.652 1 98 191 PRO A N 1
ATOM 1459 C CA . PRO A 1 191 ? -7.762 28.094 4.727 1 98 191 PRO A CA 1
ATOM 1460 C C . PRO A 1 191 ? -7.141 29.047 3.711 1 98 191 PRO A C 1
ATOM 1462 O O . PRO A 1 191 ? -5.965 28.906 3.367 1 98 191 PRO A O 1
ATOM 1465 N N . TYR A 1 192 ? -8.016 29.953 3.156 1 97.38 192 TYR A N 1
ATOM 1466 C CA . TYR A 1 192 ? -7.586 31.047 2.281 1 97.38 192 TYR A CA 1
ATOM 1467 C C . TYR A 1 192 ? -7.023 30.5 0.975 1 97.38 192 TYR A C 1
ATOM 1469 O O . TYR A 1 192 ? -6.156 31.125 0.358 1 97.38 192 TYR A O 1
ATOM 1477 N N . SER A 1 193 ? -7.5 29.281 0.627 1 95.19 193 SER A N 1
ATOM 1478 C CA . SER A 1 193 ? -6.969 28.609 -0.559 1 95.19 193 SER A CA 1
ATOM 1479 C C . SER A 1 193 ? -7.297 29.406 -1.825 1 95.19 193 SER A C 1
ATOM 1481 O O . SER A 1 193 ? -6.633 29.234 -2.852 1 95.19 193 SER A O 1
ATOM 1483 N N . ASP A 1 194 ? -8.219 30.25 -1.814 1 94.62 194 ASP A N 1
ATOM 1484 C CA . ASP A 1 194 ? -8.664 31 -2.99 1 94.62 194 ASP A CA 1
ATOM 1485 C C . ASP A 1 194 ? -7.91 32.312 -3.127 1 94.62 194 ASP A C 1
ATOM 1487 O O . ASP A 1 194 ? -8.109 33.062 -4.09 1 94.62 194 ASP A O 1
ATOM 1491 N N . LEU A 1 195 ? -7.031 32.531 -2.221 1 94.62 195 LEU A N 1
ATOM 1492 C CA . LEU A 1 195 ? -6.281 33.781 -2.229 1 94.62 195 LEU A CA 1
ATOM 1493 C C . LEU A 1 195 ? -4.859 33.562 -2.738 1 94.62 195 LEU A C 1
ATOM 1495 O O . LEU A 1 195 ? -4.328 32.469 -2.641 1 94.62 195 LEU A O 1
ATOM 1499 N N . LEU A 1 196 ? -4.32 34.625 -3.219 1 92.25 196 LEU A N 1
ATOM 1500 C CA . LEU A 1 196 ? -2.893 34.625 -3.521 1 92.25 196 LEU A CA 1
ATOM 1501 C C . LEU A 1 196 ? -2.064 34.531 -2.244 1 92.25 196 LEU A C 1
ATOM 1503 O O . LEU A 1 196 ? -2.529 34.906 -1.169 1 92.25 196 LEU A O 1
ATOM 1507 N N . ALA A 1 197 ? -0.879 34.094 -2.34 1 92.06 197 ALA A N 1
ATOM 1508 C CA . ALA A 1 197 ? -0.019 33.812 -1.195 1 92.06 197 ALA A CA 1
ATOM 1509 C C . ALA A 1 197 ? 0.104 35.031 -0.278 1 92.06 197 ALA A C 1
ATOM 1511 O O . ALA A 1 197 ? -0.098 34.906 0.934 1 92.06 197 ALA A O 1
ATOM 1512 N N . MET A 1 198 ? 0.371 36.156 -0.879 1 92.56 198 MET A N 1
ATOM 1513 C CA . MET A 1 198 ? 0.581 37.344 -0.085 1 92.56 198 MET A CA 1
ATOM 1514 C C . MET A 1 198 ? -0.702 37.75 0.63 1 92.56 198 MET A C 1
ATOM 1516 O O . MET A 1 198 ? -0.666 38.188 1.79 1 92.56 198 MET A O 1
ATOM 1520 N N . SER A 1 199 ? -1.773 37.656 -0.102 1 95.25 199 SER A N 1
ATOM 1521 C CA . SER A 1 199 ? -3.062 37.969 0.506 1 95.25 199 SER A CA 1
ATOM 1522 C C . SER A 1 199 ? -3.389 37 1.639 1 95.25 199 SER A C 1
ATOM 1524 O O . SER A 1 199 ? -3.889 37.406 2.688 1 95.25 199 SER A O 1
ATOM 1526 N N . ALA A 1 200 ? -3.115 35.812 1.419 1 96.12 200 ALA A N 1
ATOM 1527 C CA . ALA A 1 200 ? -3.34 34.812 2.463 1 96.12 200 ALA A CA 1
ATOM 1528 C C . ALA A 1 200 ? -2.527 35.156 3.713 1 96.12 200 ALA A C 1
ATOM 1530 O O . ALA A 1 200 ? -3.057 35.125 4.828 1 96.12 200 ALA A O 1
ATOM 1531 N N . MET A 1 201 ? -1.252 35.469 3.529 1 96.12 201 MET A N 1
ATOM 1532 C CA . MET A 1 201 ? -0.385 35.812 4.656 1 96.12 201 MET A CA 1
ATOM 1533 C C . MET A 1 201 ? -0.952 37 5.441 1 96.12 201 MET A C 1
ATOM 1535 O O . MET A 1 201 ? -0.967 36.969 6.672 1 96.12 201 MET A O 1
ATOM 1539 N N . PHE A 1 202 ? -1.415 37.906 4.703 1 96.56 202 PHE A N 1
ATOM 1540 C CA . PHE A 1 202 ? -1.983 39.094 5.328 1 96.56 202 PHE A CA 1
ATOM 1541 C C . PHE A 1 202 ? -3.168 38.719 6.215 1 96.56 202 PHE A C 1
ATOM 1543 O O . PHE A 1 202 ? -3.223 39.125 7.379 1 96.56 202 PHE A O 1
ATOM 1550 N N . HIS A 1 203 ? -4.047 37.969 5.676 1 97.62 203 HIS A N 1
ATOM 1551 C CA . HIS A 1 203 ? -5.258 37.594 6.402 1 97.62 203 HIS A CA 1
ATOM 1552 C C . HIS A 1 203 ? -4.945 36.688 7.59 1 97.62 203 HIS A C 1
ATOM 1554 O O . HIS A 1 203 ? -5.598 36.781 8.633 1 97.62 203 HIS A O 1
ATOM 1560 N N . ILE A 1 204 ? -3.986 35.875 7.469 1 97.94 204 ILE A N 1
ATOM 1561 C CA . ILE A 1 204 ? -3.59 35 8.555 1 97.94 204 ILE A CA 1
ATOM 1562 C C . ILE A 1 204 ? -3.139 35.812 9.758 1 97.94 204 ILE A C 1
ATOM 1564 O O . ILE A 1 204 ? -3.469 35.5 10.906 1 97.94 204 ILE A O 1
ATOM 1568 N N . VAL A 1 205 ? -2.428 36.844 9.5 1 97.62 205 VAL A N 1
ATOM 1569 C CA . VAL A 1 205 ? -1.891 37.688 10.57 1 97.62 205 VAL A CA 1
ATOM 1570 C C . VAL A 1 205 ? -2.988 38.594 11.109 1 97.62 205 VAL A C 1
ATOM 1572 O O . VAL A 1 205 ? -3.125 38.75 12.328 1 97.62 205 VAL A O 1
ATOM 1575 N N . GLU A 1 206 ? -3.861 39.094 10.242 1 97.88 206 GLU A N 1
ATOM 1576 C CA . GLU A 1 206 ? -4.754 40.188 10.609 1 97.88 206 GLU A CA 1
ATOM 1577 C C . GLU A 1 206 ? -6.082 39.656 11.148 1 97.88 206 GLU A C 1
ATOM 1579 O O . GLU A 1 206 ? -6.656 40.25 12.078 1 97.88 206 GLU A O 1
ATOM 1584 N N . ASP A 1 207 ? -6.578 38.656 10.508 1 98.06 207 ASP A N 1
ATOM 1585 C CA . ASP A 1 207 ? -7.867 38.125 10.922 1 98.06 207 ASP A CA 1
ATOM 1586 C C . ASP A 1 207 ? -7.781 37.5 12.32 1 98.06 207 ASP A C 1
ATOM 1588 O O . ASP A 1 207 ? -6.711 37.062 12.742 1 98.06 207 ASP A O 1
ATOM 1592 N N . GLU A 1 208 ? -8.875 37.469 13.047 1 97.25 208 GLU A N 1
ATOM 1593 C CA . GLU A 1 208 ? -8.898 36.812 14.359 1 97.25 208 GLU A CA 1
ATOM 1594 C C . GLU A 1 208 ? -8.57 35.344 14.25 1 97.25 208 GLU A C 1
ATOM 1596 O O . GLU A 1 208 ? -7.809 34.812 15.055 1 97.25 208 GLU A O 1
ATOM 1601 N N . TYR A 1 209 ? -9.125 34.719 13.398 1 98.12 209 TYR A N 1
ATOM 1602 C CA . TYR A 1 209 ? -8.875 33.344 13.023 1 98.12 209 TYR A CA 1
ATOM 1603 C C . TYR A 1 209 ? -9.289 33.094 11.578 1 98.12 209 TYR A C 1
ATOM 1605 O O . TYR A 1 209 ? -10.008 33.875 10.984 1 98.12 209 TYR A O 1
ATOM 1613 N N . PRO A 1 210 ? -8.812 32.031 10.914 1 98.25 210 PRO A N 1
ATOM 1614 C CA . PRO A 1 210 ? -9.219 31.734 9.531 1 98.25 210 PRO A CA 1
ATOM 1615 C C . PRO A 1 210 ? -10.703 31.406 9.414 1 98.25 210 PRO A C 1
ATOM 1617 O O . PRO A 1 210 ? -11.328 31 10.398 1 98.25 210 PRO A O 1
ATOM 1620 N N . PRO A 1 211 ? -11.242 31.609 8.195 1 97.44 211 PRO A N 1
ATOM 1621 C CA . PRO A 1 211 ? -12.625 31.172 8.008 1 97.44 211 PRO A CA 1
ATOM 1622 C C . PRO A 1 211 ? -12.82 29.688 8.32 1 97.44 211 PRO A C 1
ATOM 1624 O O . PRO A 1 211 ? -11.992 28.859 7.938 1 97.44 211 PRO A O 1
ATOM 1627 N N . LEU A 1 212 ? -13.82 29.406 9.07 1 98 212 LEU A N 1
ATOM 1628 C CA . LEU A 1 212 ? -14.133 28.031 9.422 1 98 212 LEU A CA 1
ATOM 1629 C C . LEU A 1 212 ? -15.102 27.422 8.414 1 98 212 LEU A C 1
ATOM 1631 O O . LEU A 1 212 ? -15.922 28.125 7.824 1 98 212 LEU A O 1
ATOM 1635 N N . PRO A 1 213 ? -14.93 26.078 8.125 1 96.56 213 PRO A N 1
ATOM 1636 C CA . PRO A 1 213 ? -15.867 25.422 7.219 1 96.56 213 PRO A CA 1
ATOM 1637 C C . PRO A 1 213 ? -17.312 25.484 7.723 1 96.56 213 PRO A C 1
ATOM 1639 O O . PRO A 1 213 ? -17.547 25.578 8.93 1 96.56 213 PRO A O 1
ATOM 1642 N N . ASP A 1 214 ? -18.156 25.219 6.598 1 89.94 214 ASP A N 1
ATOM 1643 C CA . ASP A 1 214 ? -19.578 25.156 6.93 1 89.94 214 ASP A CA 1
ATOM 1644 C C . ASP A 1 214 ? -19.953 23.766 7.441 1 89.94 214 ASP A C 1
ATOM 1646 O O . ASP A 1 214 ? -19.281 22.781 7.145 1 89.94 214 ASP A O 1
ATOM 1650 N N . ASN A 1 215 ? -20.812 23.672 8.352 1 91.75 215 ASN A N 1
ATOM 1651 C CA . ASN A 1 215 ? -21.438 22.406 8.727 1 91.75 215 ASN A CA 1
ATOM 1652 C C . ASN A 1 215 ? -20.516 21.562 9.594 1 91.75 215 ASN A C 1
ATOM 1654 O O . ASN A 1 215 ? -20.422 20.344 9.406 1 91.75 215 ASN A O 1
ATOM 1658 N N . ILE A 1 216 ? -19.688 22.156 10.312 1 97.56 216 ILE A N 1
ATOM 1659 C CA . ILE A 1 216 ? -18.922 21.422 11.305 1 97.56 216 ILE A CA 1
ATOM 1660 C C . ILE A 1 216 ? -19.625 21.453 12.648 1 97.56 216 ILE A C 1
ATOM 1662 O O . ILE A 1 216 ? -20.453 22.344 12.906 1 97.56 216 ILE A O 1
ATOM 1666 N N . SER A 1 217 ? -19.391 20.469 13.461 1 98.38 217 SER A N 1
ATOM 1667 C CA . SER A 1 217 ? -20 20.406 14.789 1 98.38 217 SER A CA 1
ATOM 1668 C C . SER A 1 217 ? -19.453 21.516 15.695 1 98.38 217 SER A C 1
ATOM 1670 O O . SER A 1 217 ? -18.391 22.078 15.43 1 98.38 217 SER A O 1
ATOM 1672 N N . GLN A 1 218 ? -20.203 21.766 16.719 1 98.25 218 GLN A N 1
ATOM 1673 C CA . GLN A 1 218 ? -19.734 22.734 17.719 1 98.25 218 GLN A CA 1
ATOM 1674 C C . GLN A 1 218 ? -18.438 22.266 18.375 1 98.25 218 GLN A C 1
ATOM 1676 O O . GLN A 1 218 ? -17.578 23.078 18.688 1 98.25 218 GLN A O 1
ATOM 1681 N N . ASP A 1 219 ? -18.344 21.016 18.547 1 98.44 219 ASP A N 1
ATOM 1682 C CA . ASP A 1 219 ? -17.141 20.453 19.156 1 98.44 219 ASP A CA 1
ATOM 1683 C C . ASP A 1 219 ? -15.906 20.703 18.297 1 98.44 219 ASP A C 1
ATOM 1685 O O . ASP A 1 219 ? -14.844 21.078 18.797 1 98.44 219 ASP A O 1
ATOM 1689 N N . MET A 1 220 ? -16.031 20.516 16.984 1 98.62 220 MET A N 1
ATOM 1690 C CA . MET A 1 220 ? -14.906 20.781 16.109 1 98.62 220 MET A CA 1
ATOM 1691 C C . MET A 1 220 ? -14.586 22.281 16.078 1 98.62 220 MET A C 1
ATOM 1693 O O . MET A 1 220 ? -13.414 22.672 16.062 1 98.62 220 MET A O 1
ATOM 1697 N N . LYS A 1 221 ? -15.672 23.078 16.031 1 98.56 221 LYS A N 1
ATOM 1698 C CA . LYS A 1 221 ? -15.461 24.516 16.062 1 98.56 221 LYS A CA 1
ATOM 1699 C C . LYS A 1 221 ? -14.648 24.922 17.297 1 98.56 221 LYS A C 1
ATOM 1701 O O . LYS A 1 221 ? -13.688 25.688 17.188 1 98.56 221 LYS A O 1
ATOM 1706 N N . ASP A 1 222 ? -15.039 24.406 18.438 1 98.5 222 ASP A N 1
ATOM 1707 C CA . ASP A 1 222 ? -14.328 24.688 19.672 1 98.5 222 ASP A CA 1
ATOM 1708 C C . ASP A 1 222 ? -12.867 24.25 19.594 1 98.5 222 ASP A C 1
ATOM 1710 O O . ASP A 1 222 ? -11.969 24.969 20.047 1 98.5 222 ASP A O 1
ATOM 1714 N N . PHE A 1 223 ? -12.625 23.109 19.094 1 98.75 223 PHE A N 1
ATOM 1715 C CA . PHE A 1 223 ? -11.281 22.578 18.922 1 98.75 223 PHE A CA 1
ATOM 1716 C C . PHE A 1 223 ? -10.445 23.5 18.047 1 98.75 223 PHE A C 1
ATOM 1718 O O . PHE A 1 223 ? -9.312 23.859 18.406 1 98.75 223 PHE A O 1
ATOM 1725 N N . LEU A 1 224 ? -11.016 23.922 16.875 1 98.81 224 LEU A N 1
ATOM 1726 C CA . LEU A 1 224 ? -10.305 24.781 15.945 1 98.81 224 LEU A CA 1
ATOM 1727 C C . LEU A 1 224 ? -9.953 26.125 16.594 1 98.81 224 LEU A C 1
ATOM 1729 O O . LEU A 1 224 ? -8.859 26.656 16.391 1 98.81 224 LEU A O 1
ATOM 1733 N N . LEU A 1 225 ? -10.836 26.641 17.391 1 98.44 225 LEU A N 1
ATOM 1734 C CA . LEU A 1 225 ? -10.586 27.922 18.047 1 98.44 225 LEU A CA 1
ATOM 1735 C C . LEU A 1 225 ? -9.469 27.797 19.062 1 98.44 225 LEU A C 1
ATOM 1737 O O . LEU A 1 225 ? -8.719 28.75 19.297 1 98.44 225 LEU A O 1
ATOM 1741 N N . CYS A 1 226 ? -9.328 26.594 19.672 1 98.44 226 CYS A N 1
ATOM 1742 C CA . CYS A 1 226 ? -8.188 26.344 20.547 1 98.44 226 CYS A CA 1
ATOM 1743 C C . CYS A 1 226 ? -6.883 26.391 19.766 1 98.44 226 CYS A C 1
ATOM 1745 O O . CYS A 1 226 ? -5.852 26.812 20.297 1 98.44 226 CYS A O 1
ATOM 1747 N N . CYS A 1 227 ? -6.926 25.984 18.5 1 98.75 227 CYS A N 1
ATOM 1748 C CA . CYS A 1 227 ? -5.734 25.938 17.672 1 98.75 227 CYS A CA 1
ATOM 1749 C C . CYS A 1 227 ? -5.375 27.328 17.141 1 98.75 227 CYS A C 1
ATOM 1751 O O . CYS A 1 227 ? -4.203 27.609 16.891 1 98.75 227 CYS A O 1
ATOM 1753 N N . PHE A 1 228 ? -6.383 28.203 17.016 1 98.75 228 PHE A N 1
ATOM 1754 C CA . PHE A 1 228 ? -6.195 29.422 16.234 1 98.75 228 PHE A CA 1
ATOM 1755 C C . PHE A 1 228 ? -6.105 30.641 17.141 1 98.75 228 PHE A C 1
ATOM 1757 O O . PHE A 1 228 ? -6.523 31.734 16.766 1 98.75 228 PHE A O 1
ATOM 1764 N N . GLN A 1 229 ? -5.598 30.422 18.328 1 98.44 229 GLN A N 1
ATOM 1765 C CA . GLN A 1 229 ? -5.289 31.594 19.156 1 98.44 229 GLN A CA 1
ATOM 1766 C C . GLN A 1 229 ? -4.129 32.375 18.562 1 98.44 229 GLN A C 1
ATOM 1768 O O . GLN A 1 229 ? -3.074 31.812 18.25 1 98.44 229 GLN A O 1
ATOM 1773 N N . LYS A 1 230 ? -4.258 33.688 18.422 1 97.56 230 LYS A N 1
ATOM 1774 C CA . LYS A 1 230 ? -3.232 34.531 17.797 1 97.56 230 LYS A CA 1
ATOM 1775 C C . LYS A 1 230 ? -1.946 34.531 18.609 1 97.56 230 LYS A C 1
ATOM 1777 O O . LYS A 1 230 ? -0.852 34.406 18.062 1 97.56 230 LYS A O 1
ATOM 1782 N N . ASN A 1 231 ? -2.129 34.688 19.891 1 96.75 231 ASN A N 1
ATOM 1783 C CA . ASN A 1 231 ? -0.984 34.562 20.781 1 96.75 231 ASN A CA 1
ATOM 1784 C C . ASN A 1 231 ? -0.62 33.094 21 1 96.75 231 ASN A C 1
ATOM 1786 O O . ASN A 1 231 ? -1.414 32.312 21.547 1 96.75 231 ASN A O 1
ATOM 1790 N N . PRO A 1 232 ? 0.524 32.656 20.594 1 97.44 232 PRO A N 1
ATOM 1791 C CA . PRO A 1 232 ? 0.896 31.266 20.719 1 97.44 232 PRO A CA 1
ATOM 1792 C C . PRO A 1 232 ? 0.822 30.75 22.156 1 97.44 232 PRO A C 1
ATOM 1794 O O . PRO A 1 232 ? 0.533 29.578 22.391 1 97.44 232 PRO A O 1
ATOM 1797 N N . ASN A 1 233 ? 1.062 31.594 23.125 1 96.25 233 ASN A N 1
ATOM 1798 C CA . ASN A 1 233 ? 1.036 31.203 24.531 1 96.25 233 ASN A CA 1
ATOM 1799 C C . ASN A 1 233 ? -0.375 30.828 24.984 1 96.25 233 ASN A C 1
ATOM 1801 O O . ASN A 1 233 ? -0.551 30.172 26.016 1 96.25 233 ASN A O 1
ATOM 1805 N N . ASP A 1 234 ? -1.344 31.281 24.234 1 97.75 234 ASP A N 1
ATOM 1806 C CA . ASP A 1 234 ? -2.732 30.984 24.578 1 97.75 234 ASP A CA 1
ATOM 1807 C C . ASP A 1 234 ? -3.215 29.719 23.891 1 97.75 234 ASP A C 1
ATOM 1809 O O . ASP A 1 234 ? -4.316 29.234 24.156 1 97.75 234 ASP A O 1
ATOM 1813 N N . ARG A 1 235 ? -2.416 29.172 22.984 1 97.75 235 ARG A N 1
ATOM 1814 C CA . ARG A 1 235 ? -2.789 27.938 22.297 1 97.75 235 ARG A CA 1
ATOM 1815 C C . ARG A 1 235 ? -2.572 26.719 23.188 1 97.75 235 ARG A C 1
ATOM 1817 O O . ARG A 1 235 ? -1.584 26.656 23.922 1 97.75 235 ARG A O 1
ATOM 1824 N N . LYS A 1 236 ? -3.496 25.875 23.156 1 97.62 236 LYS A N 1
ATOM 1825 C CA . LYS A 1 236 ? -3.33 24.609 23.859 1 97.62 236 LYS A CA 1
ATOM 1826 C C . LYS A 1 236 ? -2.186 23.797 23.281 1 97.62 236 LYS A C 1
ATOM 1828 O O . LYS A 1 236 ? -1.876 23.906 22.094 1 97.62 236 LYS A O 1
ATOM 1833 N N . SER A 1 237 ? -1.555 23 24.094 1 97.94 237 SER A N 1
ATOM 1834 C CA . SER A 1 237 ? -0.508 22.094 23.641 1 97.94 237 SER A CA 1
ATOM 1835 C C . SER A 1 237 ? -1.1 20.875 22.953 1 97.94 237 SER A C 1
ATOM 1837 O O . SER A 1 237 ? -2.301 20.625 23.062 1 97.94 237 SER A O 1
ATOM 1839 N N . SER A 1 238 ? -0.253 20.188 22.266 1 98.06 238 SER A N 1
ATOM 1840 C CA . SER A 1 238 ? -0.689 18.938 21.641 1 98.06 238 SER A CA 1
ATOM 1841 C C . SER A 1 238 ? -1.231 17.969 22.688 1 98.06 238 SER A C 1
ATOM 1843 O O . SER A 1 238 ? -2.246 17.297 22.469 1 98.06 238 SER A O 1
ATOM 1845 N N . LEU A 1 239 ? -0.631 17.922 23.828 1 96.81 239 LEU A N 1
ATOM 1846 C CA . LEU A 1 239 ? -1.063 17.047 24.922 1 96.81 239 LEU A CA 1
ATOM 1847 C C . LEU A 1 239 ? -2.443 17.453 25.422 1 96.81 239 LEU A C 1
ATOM 1849 O O . LEU A 1 239 ? -3.314 16.594 25.609 1 96.81 239 LEU A O 1
ATOM 1853 N N . GLU A 1 240 ? -2.621 18.703 25.656 1 97.94 240 GLU A N 1
ATOM 1854 C CA . GLU A 1 240 ? -3.912 19.188 26.125 1 97.94 240 GLU A CA 1
ATOM 1855 C C . GLU A 1 240 ? -5.016 18.906 25.125 1 97.94 240 GLU A C 1
ATOM 1857 O O . GLU A 1 240 ? -6.125 18.516 25.5 1 97.94 240 GLU A O 1
ATOM 1862 N N . LEU A 1 241 ? -4.699 19.062 23.859 1 98.5 241 LEU A N 1
ATOM 1863 C CA . LEU A 1 241 ? -5.688 18.906 22.812 1 98.5 241 LEU A CA 1
ATOM 1864 C C . LEU A 1 241 ? -6.105 17.438 22.672 1 98.5 241 LEU A C 1
ATOM 1866 O O . LEU A 1 241 ? -7.211 17.141 22.219 1 98.5 241 LEU A O 1
ATOM 1870 N N . ARG A 1 242 ? -5.242 16.5 23.047 1 97.25 242 ARG A N 1
ATOM 1871 C CA . ARG A 1 242 ? -5.582 15.078 22.984 1 97.25 242 ARG A CA 1
ATOM 1872 C C . ARG A 1 242 ? -6.789 14.773 23.875 1 97.25 242 ARG A C 1
ATOM 1874 O O . ARG A 1 242 ? -7.504 13.797 23.641 1 97.25 242 ARG A O 1
ATOM 1881 N N . HIS A 1 243 ? -7.066 15.672 24.844 1 96.69 243 HIS A N 1
ATOM 1882 C CA . HIS A 1 243 ? -8.148 15.453 25.797 1 96.69 243 HIS A CA 1
ATOM 1883 C C . HIS A 1 243 ? -9.367 16.312 25.453 1 96.69 243 HIS A C 1
ATOM 1885 O O . HIS A 1 243 ? -10.328 16.375 26.219 1 96.69 243 HIS A O 1
ATOM 1891 N N . HIS A 1 244 ? -9.312 16.984 24.406 1 97.62 244 HIS A N 1
ATOM 1892 C CA . HIS A 1 244 ? -10.461 17.781 23.984 1 97.62 244 HIS A CA 1
ATOM 1893 C C . HIS A 1 244 ? -11.648 16.891 23.656 1 97.62 244 HIS A C 1
ATOM 1895 O O . HIS A 1 244 ? -11.477 15.789 23.109 1 97.62 244 HIS A O 1
ATOM 1901 N N . LYS A 1 245 ? -12.836 17.312 23.781 1 97.25 245 LYS A N 1
ATOM 1902 C CA . LYS A 1 245 ? -14.062 16.547 23.656 1 97.25 245 LYS A CA 1
ATOM 1903 C C . LYS A 1 245 ? -14.281 16.094 22.203 1 97.25 245 LYS A C 1
ATOM 1905 O O . LYS A 1 245 ? -14.93 15.078 21.953 1 97.25 245 LYS A O 1
ATOM 1910 N N . TRP A 1 246 ? -13.75 16.875 21.203 1 98.19 246 TRP A N 1
ATOM 1911 C CA . TRP A 1 246 ? -13.914 16.547 19.797 1 98.19 246 TRP A CA 1
ATOM 1912 C C . TRP A 1 246 ? -13.078 15.336 19.422 1 98.19 246 TRP A C 1
ATOM 1914 O O . TRP A 1 246 ? -13.367 14.648 18.438 1 98.19 246 TRP A O 1
ATOM 1924 N N . ILE A 1 247 ? -12.016 15.047 20.172 1 97.75 247 ILE A N 1
ATOM 1925 C CA . ILE A 1 247 ? -11.078 13.969 19.875 1 97.75 247 ILE A CA 1
ATOM 1926 C C . ILE A 1 247 ? -11.594 12.664 20.469 1 97.75 247 ILE A C 1
ATOM 1928 O O . ILE A 1 247 ? -11.852 12.57 21.672 1 97.75 247 ILE A O 1
ATOM 1932 N N . PRO A 1 248 ? -11.805 11.727 19.562 1 92.19 248 PRO A N 1
ATOM 1933 C CA . PRO A 1 248 ? -12.273 10.445 20.094 1 92.19 248 PRO A CA 1
ATOM 1934 C C . PRO A 1 248 ? -11.227 9.758 20.969 1 92.19 248 PRO A C 1
ATOM 1936 O O . PRO A 1 248 ? -10.023 9.914 20.75 1 92.19 248 PRO A O 1
ATOM 1939 N N . SER A 1 249 ? -11.727 9.125 22 1 78.62 249 SER A N 1
ATOM 1940 C CA . SER A 1 249 ? -10.844 8.391 22.906 1 78.62 249 SER A CA 1
ATOM 1941 C C . SER A 1 249 ? -10.273 7.148 22.234 1 78.62 249 SER A C 1
ATOM 1943 O O . SER A 1 249 ? -10.992 6.426 21.531 1 78.62 249 SER A O 1
ATOM 1945 N N . ASN A 1 250 ? -8.984 7.16 21.875 1 60.88 250 ASN A N 1
ATOM 1946 C CA . ASN A 1 250 ? -8.336 5.977 21.328 1 60.88 250 ASN A CA 1
ATOM 1947 C C . ASN A 1 250 ? -8.242 4.855 22.359 1 60.88 250 ASN A C 1
ATOM 1949 O O . ASN A 1 250 ? -8.18 5.117 23.562 1 60.88 250 ASN A O 1
ATOM 1953 N N . GLY B 1 1 ? -12.773 4.711 -5.297 1 72.5 1 GLY B N 1
ATOM 1954 C CA . GLY B 1 1 ? -11.336 4.879 -5.469 1 72.5 1 GLY B CA 1
ATOM 1955 C C . GLY B 1 1 ? -10.836 4.402 -6.816 1 72.5 1 GLY B C 1
ATOM 1956 O O . GLY B 1 1 ? -11.625 4.207 -7.746 1 72.5 1 GLY B O 1
ATOM 1957 N N . ASN B 1 2 ? -9.547 4.273 -6.969 1 78.81 2 ASN B N 1
ATOM 1958 C CA . ASN B 1 2 ? -8.922 3.891 -8.234 1 78.81 2 ASN B CA 1
ATOM 1959 C C . ASN B 1 2 ? -9.062 2.395 -8.492 1 78.81 2 ASN B C 1
ATOM 1961 O O . ASN B 1 2 ? -9.055 1.593 -7.559 1 78.81 2 ASN B O 1
ATOM 1965 N N . CYS B 1 3 ? -9.258 2.043 -9.742 1 80.75 3 CYS B N 1
ATOM 1966 C CA . CYS B 1 3 ? -9.25 0.647 -10.164 1 80.75 3 CYS B CA 1
ATOM 1967 C C . CYS B 1 3 ? -7.848 0.055 -10.062 1 80.75 3 CYS B C 1
ATOM 1969 O O . CYS B 1 3 ? -6.891 0.614 -10.602 1 80.75 3 CYS B O 1
ATOM 1971 N N . ILE B 1 4 ? -7.707 -1.018 -9.328 1 83.19 4 ILE B N 1
ATOM 1972 C CA . ILE B 1 4 ? -6.379 -1.563 -9.078 1 83.19 4 ILE B CA 1
ATOM 1973 C C . ILE B 1 4 ? -6.234 -2.91 -9.789 1 83.19 4 ILE B C 1
ATOM 1975 O O . ILE B 1 4 ? -5.164 -3.521 -9.758 1 83.19 4 ILE B O 1
ATOM 1979 N N . GLY B 1 5 ? -7.246 -3.352 -10.336 1 79.06 5 GLY B N 1
ATOM 1980 C CA . GLY B 1 5 ? -7.18 -4.602 -11.086 1 79.06 5 GLY B CA 1
ATOM 1981 C C . GLY B 1 5 ? -8.43 -4.871 -11.906 1 79.06 5 GLY B C 1
ATOM 1982 O O . GLY B 1 5 ? -9.516 -4.418 -11.555 1 79.06 5 GLY B O 1
ATOM 1983 N N . LYS B 1 6 ? -8.133 -5.414 -13.125 1 71.94 6 LYS B N 1
ATOM 1984 C CA . LYS B 1 6 ? -9.234 -5.871 -13.969 1 71.94 6 LYS B CA 1
ATOM 1985 C C . LYS B 1 6 ? -9.039 -7.328 -14.383 1 71.94 6 LYS B C 1
ATOM 1987 O O . LYS B 1 6 ? -7.945 -7.727 -14.781 1 71.94 6 LYS B O 1
ATOM 1992 N N . GLY B 1 7 ? -9.922 -8.117 -13.82 1 60.19 7 GLY B N 1
ATOM 1993 C CA . GLY B 1 7 ? -9.852 -9.5 -14.273 1 60.19 7 GLY B CA 1
ATOM 1994 C C . GLY B 1 7 ? -11.133 -9.984 -14.93 1 60.19 7 GLY B C 1
ATOM 1995 O O . GLY B 1 7 ? -12.031 -9.188 -15.203 1 60.19 7 GLY B O 1
ATOM 1996 N N . GLN B 1 8 ? -11.062 -11.203 -15.406 1 57 8 GLN B N 1
ATOM 1997 C CA . GLN B 1 8 ? -12.172 -11.891 -16.078 1 57 8 GLN B CA 1
ATOM 1998 C C . GLN B 1 8 ? -13.461 -11.766 -15.273 1 57 8 GLN B C 1
ATOM 2000 O O . GLN B 1 8 ? -14.555 -11.75 -15.844 1 57 8 GLN B O 1
ATOM 2005 N N . PHE B 1 9 ? -13.258 -11.523 -13.984 1 61.31 9 PHE B N 1
ATOM 2006 C CA . PHE B 1 9 ? -14.453 -11.57 -13.156 1 61.31 9 PHE B CA 1
ATOM 2007 C C . PHE B 1 9 ? -14.852 -10.172 -12.703 1 61.31 9 PHE B C 1
ATOM 2009 O O . PHE B 1 9 ? -15.719 -10.016 -11.844 1 61.31 9 PHE B O 1
ATOM 2016 N N . GLY B 1 10 ? -14.242 -9.234 -13.219 1 72.25 10 GLY B N 1
ATOM 2017 C CA . GLY B 1 10 ? -14.672 -7.895 -12.844 1 72.25 10 GLY B CA 1
ATOM 2018 C C . GLY B 1 10 ? -13.523 -6.988 -12.438 1 72.25 10 GLY B C 1
ATOM 2019 O O . GLY B 1 10 ? -12.359 -7.336 -12.617 1 72.25 10 GLY B O 1
ATOM 2020 N N . SER B 1 11 ? -13.961 -5.848 -11.977 1 85.88 11 SER B N 1
ATOM 2021 C CA . SER B 1 11 ? -12.984 -4.828 -11.594 1 85.88 11 SER B CA 1
ATOM 2022 C C . SER B 1 11 ? -12.781 -4.801 -10.086 1 85.88 11 SER B C 1
ATOM 2024 O O . SER B 1 11 ? -13.711 -5.09 -9.32 1 85.88 11 SER B O 1
ATOM 2026 N N . VAL B 1 12 ? -11.625 -4.625 -9.695 1 91 12 VAL B N 1
ATOM 2027 C CA . VAL B 1 12 ? -11.297 -4.469 -8.281 1 91 12 VAL B CA 1
ATOM 2028 C C . VAL B 1 12 ? -10.906 -3.021 -8 1 91 12 VAL B C 1
ATOM 2030 O O . VAL B 1 12 ? -10.086 -2.441 -8.719 1 91 12 VAL B O 1
ATOM 2033 N N . TYR B 1 13 ? -11.484 -2.43 -6.926 1 92.38 13 TYR B N 1
ATOM 2034 C CA . TYR B 1 13 ? -11.25 -1.03 -6.594 1 92.38 13 TYR B CA 1
ATOM 2035 C C . TYR B 1 13 ? -10.648 -0.897 -5.199 1 92.38 13 TYR B C 1
ATOM 2037 O O . TYR B 1 13 ? -11.062 -1.595 -4.27 1 92.38 13 TYR B O 1
ATOM 2045 N N . ARG B 1 14 ? -9.609 -0.057 -5.141 1 93.56 14 ARG B N 1
ATOM 2046 C CA . ARG B 1 14 ? -9.172 0.414 -3.83 1 93.56 14 ARG B CA 1
ATOM 2047 C C . ARG B 1 14 ? -10.211 1.346 -3.211 1 93.56 14 ARG B C 1
ATOM 2049 O O . ARG B 1 14 ? -10.602 2.34 -3.824 1 93.56 14 ARG B O 1
ATOM 2056 N N . THR B 1 15 ? -10.664 1.024 -1.969 1 93.38 15 THR B N 1
ATOM 2057 C CA . THR B 1 15 ? -11.773 1.759 -1.372 1 93.38 15 THR B CA 1
ATOM 2058 C C . THR B 1 15 ? -11.445 2.164 0.062 1 93.38 15 THR B C 1
ATOM 2060 O O . THR B 1 15 ? -10.891 1.371 0.825 1 93.38 15 THR B O 1
ATOM 2063 N N . LEU B 1 16 ? -11.781 3.441 0.382 1 93.56 16 LEU B N 1
ATOM 2064 C CA . LEU B 1 16 ? -11.555 3.973 1.722 1 93.56 16 LEU B CA 1
ATOM 2065 C C . LEU B 1 16 ? -12.812 3.857 2.572 1 93.56 16 LEU B C 1
ATOM 2067 O O . LEU B 1 16 ? -13.883 4.312 2.164 1 93.56 16 LEU B O 1
ATOM 2071 N N . ASP B 1 17 ? -12.727 3.178 3.709 1 93.19 17 ASP B N 1
ATOM 2072 C CA . ASP B 1 17 ? -13.797 3.205 4.699 1 93.19 17 ASP B CA 1
ATOM 2073 C C . ASP B 1 17 ? -13.844 4.555 5.418 1 93.19 17 ASP B C 1
ATOM 2075 O O . ASP B 1 17 ? -12.953 4.875 6.203 1 93.19 17 ASP B O 1
ATOM 2079 N N . LEU B 1 18 ? -14.883 5.254 5.23 1 92.44 18 LEU B N 1
ATOM 2080 C CA . LEU B 1 18 ? -14.977 6.625 5.719 1 92.44 18 LEU B CA 1
ATOM 2081 C C . LEU B 1 18 ? -15.281 6.648 7.215 1 92.44 18 LEU B C 1
ATOM 2083 O O . LEU B 1 18 ? -15.242 7.707 7.844 1 92.44 18 LEU B O 1
ATOM 2087 N N . THR B 1 19 ? -15.523 5.508 7.801 1 90.62 19 THR B N 1
ATOM 2088 C CA . THR B 1 19 ? -15.766 5.426 9.234 1 90.62 19 THR B CA 1
ATOM 2089 C C . THR B 1 19 ? -14.469 5.125 9.984 1 90.62 19 THR B C 1
ATOM 2091 O O . THR B 1 19 ? -14.195 5.719 11.031 1 90.62 19 THR B O 1
ATOM 2094 N N . THR B 1 20 ? -13.688 4.277 9.352 1 90.81 20 THR B N 1
ATOM 2095 C CA . THR B 1 20 ? -12.539 3.787 10.094 1 90.81 20 THR B CA 1
ATOM 2096 C C . THR B 1 20 ? -11.242 4.324 9.508 1 90.81 20 THR B C 1
ATOM 2098 O O . THR B 1 20 ? -10.195 4.289 10.156 1 90.81 20 THR B O 1
ATOM 2101 N N . GLY B 1 21 ? -11.25 4.77 8.273 1 92.31 21 GLY B N 1
ATOM 2102 C CA . GLY B 1 21 ? -10.039 5.18 7.586 1 92.31 21 GLY B CA 1
ATOM 2103 C C . GLY B 1 21 ? -9.25 4.016 7.02 1 92.31 21 GLY B C 1
ATOM 2104 O O . GLY B 1 21 ? -8.148 4.199 6.488 1 92.31 21 GLY B O 1
ATOM 2105 N N . GLU B 1 22 ? -9.812 2.836 7.156 1 94.06 22 GLU B N 1
ATOM 2106 C CA . GLU B 1 22 ? -9.156 1.654 6.605 1 94.06 22 GLU B CA 1
ATOM 2107 C C . GLU B 1 22 ? -9.367 1.56 5.098 1 94.06 22 GLU B C 1
ATOM 2109 O O . GLU B 1 22 ? -10.406 1.986 4.582 1 94.06 22 GLU B O 1
ATOM 2114 N N . VAL B 1 23 ? -8.359 1.023 4.43 1 95 23 VAL B N 1
ATOM 2115 C CA . VAL B 1 23 ? -8.484 0.793 2.996 1 95 23 VAL B CA 1
ATOM 2116 C C . VAL B 1 23 ? -8.758 -0.686 2.732 1 95 23 VAL B C 1
ATOM 2118 O O . VAL B 1 23 ? -8.125 -1.558 3.332 1 95 23 VAL B O 1
ATOM 2121 N N . VAL B 1 24 ? -9.742 -0.95 1.891 1 95.06 24 VAL B N 1
ATOM 2122 C CA . VAL B 1 24 ? -10.125 -2.309 1.521 1 95.06 24 VAL B CA 1
ATOM 2123 C C . VAL B 1 24 ? -10.18 -2.436 0.001 1 95.06 24 VAL B C 1
ATOM 2125 O O . VAL B 1 24 ? -10.117 -1.434 -0.715 1 95.06 24 VAL B O 1
ATOM 2128 N N . ALA B 1 25 ? -10.156 -3.65 -0.521 1 94.75 25 ALA B N 1
ATOM 2129 C CA . ALA B 1 25 ? -10.383 -3.93 -1.937 1 94.75 25 ALA B CA 1
ATOM 2130 C C . ALA B 1 25 ? -11.828 -4.352 -2.188 1 94.75 25 ALA B C 1
ATOM 2132 O O . ALA B 1 25 ? -12.383 -5.172 -1.451 1 94.75 25 ALA B O 1
ATOM 2133 N N . VAL B 1 26 ? -12.438 -3.768 -3.201 1 92.75 26 VAL B N 1
ATOM 2134 C CA . VAL B 1 26 ? -13.812 -4.125 -3.549 1 92.75 26 VAL B CA 1
ATOM 2135 C C . VAL B 1 26 ? -13.852 -4.707 -4.961 1 92.75 26 VAL B C 1
ATOM 2137 O O . VAL B 1 26 ? -13.508 -4.023 -5.93 1 92.75 26 VAL B O 1
ATOM 2140 N N . LYS B 1 27 ? -14.156 -5.961 -5.055 1 88.88 27 LYS B N 1
ATOM 2141 C CA . LYS B 1 27 ? -14.391 -6.609 -6.34 1 88.88 27 LYS B CA 1
ATOM 2142 C C . LYS B 1 27 ? -15.844 -6.449 -6.781 1 88.88 27 LYS B C 1
ATOM 2144 O O . LYS B 1 27 ? -16.766 -6.91 -6.094 1 88.88 27 LYS B O 1
ATOM 2149 N N . GLN B 1 28 ? -16.031 -5.734 -7.871 1 87.5 28 GLN B N 1
ATOM 2150 C CA . GLN B 1 28 ? -17.375 -5.418 -8.352 1 87.5 28 GLN B CA 1
ATOM 2151 C C . GLN B 1 28 ? -17.719 -6.234 -9.586 1 87.5 28 GLN B C 1
ATOM 2153 O O . GLN B 1 28 ? -16.938 -6.305 -10.531 1 87.5 28 GLN B O 1
ATOM 2158 N N . VAL B 1 29 ? -18.953 -6.887 -9.547 1 79.62 29 VAL B N 1
ATOM 2159 C CA . VAL B 1 29 ? -19.469 -7.625 -10.695 1 79.62 29 VAL B CA 1
ATOM 2160 C C . VAL B 1 29 ? -20.875 -7.148 -11.016 1 79.62 29 VAL B C 1
ATOM 2162 O O . VAL B 1 29 ? -21.703 -6.984 -10.117 1 79.62 29 VAL B O 1
ATOM 2165 N N . LYS B 1 30 ? -21.062 -6.984 -12.242 1 78.06 30 LYS B N 1
ATOM 2166 C CA . LYS B 1 30 ? -22.406 -6.586 -12.641 1 78.06 30 LYS B CA 1
ATOM 2167 C C . LYS B 1 30 ? -23.391 -7.742 -12.492 1 78.06 30 LYS B C 1
ATOM 2169 O O . LYS B 1 30 ? -23.062 -8.891 -12.812 1 78.06 30 LYS B O 1
ATOM 2174 N N . VAL B 1 31 ? -24.609 -7.453 -11.945 1 73.12 31 VAL B N 1
ATOM 2175 C CA . VAL B 1 31 ? -25.609 -8.461 -11.586 1 73.12 31 VAL B CA 1
ATOM 2176 C C . VAL B 1 31 ? -26.25 -9.023 -12.852 1 73.12 31 VAL B C 1
ATOM 2178 O O . VAL B 1 31 ? -26.719 -10.164 -12.859 1 73.12 31 VAL B O 1
ATOM 2181 N N . ASP B 1 32 ? -26.219 -8.25 -13.875 1 77.5 32 ASP B N 1
ATOM 2182 C CA . ASP B 1 32 ? -26.953 -8.703 -15.055 1 77.5 32 ASP B CA 1
ATOM 2183 C C . ASP B 1 32 ? -26.266 -9.914 -15.695 1 77.5 32 ASP B C 1
ATOM 2185 O O . ASP B 1 32 ? -26.844 -10.57 -16.562 1 77.5 32 ASP B O 1
ATOM 2189 N N . ASP B 1 33 ? -25.156 -10.242 -15.195 1 74.94 33 ASP B N 1
ATOM 2190 C CA . ASP B 1 33 ? -24.469 -11.43 -15.688 1 74.94 33 ASP B CA 1
ATOM 2191 C C . ASP B 1 33 ? -24.625 -12.602 -14.727 1 74.94 33 ASP B C 1
ATOM 2193 O O . ASP B 1 33 ? -23.828 -12.773 -13.805 1 74.94 33 ASP B O 1
ATOM 2197 N N . GLU B 1 34 ? -25.625 -13.445 -14.93 1 74.88 34 GLU B N 1
ATOM 2198 C CA . GLU B 1 34 ? -25.984 -14.531 -14.031 1 74.88 34 GLU B CA 1
ATOM 2199 C C . GLU B 1 34 ? -24.812 -15.484 -13.812 1 74.88 34 GLU B C 1
ATOM 2201 O O . GLU B 1 34 ? -24.562 -15.938 -12.695 1 74.88 34 GLU B O 1
ATOM 2206 N N . ASN B 1 35 ? -24.156 -15.805 -14.945 1 75.19 35 ASN B N 1
ATOM 2207 C CA . ASN B 1 35 ? -23.031 -16.734 -14.836 1 75.19 35 ASN B CA 1
ATOM 2208 C C . ASN B 1 35 ? -21.906 -16.156 -13.977 1 75.19 35 ASN B C 1
ATOM 2210 O O . ASN B 1 35 ? -21.344 -16.859 -13.133 1 75.19 35 ASN B O 1
ATOM 2214 N N . LEU B 1 36 ? -21.656 -14.93 -14.18 1 73.75 36 LEU B N 1
ATOM 2215 C CA . LEU B 1 36 ? -20.609 -14.281 -13.406 1 73.75 36 LEU B CA 1
ATOM 2216 C C . LEU B 1 36 ? -20.984 -14.188 -11.93 1 73.75 36 LEU B C 1
ATOM 2218 O O . LEU B 1 36 ? -20.141 -14.352 -11.055 1 73.75 36 LEU B O 1
ATOM 2222 N N . TYR B 1 37 ? -22.234 -14.062 -11.727 1 74.62 37 TYR B N 1
ATOM 2223 C CA . TYR B 1 37 ? -22.734 -14 -10.359 1 74.62 37 TYR B CA 1
ATOM 2224 C C . TYR B 1 37 ? -22.516 -15.328 -9.633 1 74.62 37 TYR B C 1
ATOM 2226 O O . TYR B 1 37 ? -22.062 -15.352 -8.492 1 74.62 37 TYR B O 1
ATOM 2234 N N . LYS B 1 38 ? -22.859 -16.328 -10.305 1 77.31 38 LYS B N 1
ATOM 2235 C CA . LYS B 1 38 ? -22.734 -17.656 -9.711 1 77.31 38 LYS B CA 1
ATOM 2236 C C . LYS B 1 38 ? -21.266 -17.969 -9.391 1 77.31 38 LYS B C 1
ATOM 2238 O O . LYS B 1 38 ? -20.969 -18.5 -8.328 1 77.31 38 LYS B O 1
ATOM 2243 N N . ASP B 1 39 ? -20.453 -17.625 -10.312 1 76 39 ASP B N 1
ATOM 2244 C CA . ASP B 1 39 ? -19.031 -17.875 -10.125 1 76 39 ASP B CA 1
ATOM 2245 C C . ASP B 1 39 ? -18.484 -17.078 -8.945 1 76 39 ASP B C 1
ATOM 2247 O O . ASP B 1 39 ? -17.703 -17.594 -8.141 1 76 39 ASP B O 1
ATOM 2251 N N . MET B 1 40 ? -18.969 -15.898 -8.836 1 77 40 MET B N 1
ATOM 2252 C CA . MET B 1 40 ? -18.516 -15.031 -7.75 1 77 40 MET B CA 1
ATOM 2253 C C . MET B 1 40 ? -18.984 -15.555 -6.402 1 77 40 MET B C 1
ATOM 2255 O O . MET B 1 40 ? -18.25 -15.523 -5.422 1 77 40 MET B O 1
ATOM 2259 N N . MET B 1 41 ? -20.172 -16.047 -6.391 1 80.19 41 MET B N 1
ATOM 2260 C CA . MET B 1 41 ? -20.719 -16.562 -5.137 1 80.19 41 MET B CA 1
ATOM 2261 C C . MET B 1 41 ? -19.984 -17.828 -4.699 1 80.19 41 MET B C 1
ATOM 2263 O O . MET B 1 41 ? -19.812 -18.062 -3.504 1 80.19 41 MET B O 1
ATOM 2267 N N . LYS B 1 42 ? -19.562 -18.562 -5.699 1 78.62 42 LYS B N 1
ATOM 2268 C CA . LYS B 1 42 ? -18.766 -19.734 -5.375 1 78.62 42 LYS B CA 1
ATOM 2269 C C . LYS B 1 42 ? -17.453 -19.328 -4.684 1 78.62 42 LYS B C 1
ATOM 2271 O O . LYS B 1 42 ? -17.078 -19.938 -3.678 1 78.62 42 LYS B O 1
ATOM 2276 N N . GLU B 1 43 ? -16.828 -18.359 -5.238 1 79 43 GLU B N 1
ATOM 2277 C CA . GLU B 1 43 ? -15.602 -17.859 -4.645 1 79 43 GLU B CA 1
ATOM 2278 C C . GLU B 1 43 ? -15.836 -17.344 -3.23 1 79 43 GLU B C 1
ATOM 2280 O O . GLU B 1 43 ? -15.078 -17.656 -2.309 1 79 43 GLU B O 1
ATOM 2285 N N . VAL B 1 44 ? -16.922 -16.562 -3.109 1 82.62 44 VAL B N 1
ATOM 2286 C CA . VAL B 1 44 ? -17.266 -15.953 -1.826 1 82.62 44 VAL B CA 1
ATOM 2287 C C . VAL B 1 44 ? -17.484 -17.047 -0.781 1 82.62 44 VAL B C 1
ATOM 2289 O O . VAL B 1 44 ? -17 -16.938 0.349 1 82.62 44 VAL B O 1
ATOM 2292 N N . ASN B 1 45 ? -18.156 -18.078 -1.199 1 86.19 45 ASN B N 1
ATOM 2293 C CA . ASN B 1 45 ? -18.469 -19.156 -0.274 1 86.19 45 ASN B CA 1
ATOM 2294 C C . ASN B 1 45 ? -17.203 -19.891 0.187 1 86.19 45 ASN B C 1
ATOM 2296 O O . ASN B 1 45 ? -17.125 -20.328 1.335 1 86.19 45 ASN B O 1
ATOM 2300 N N . ILE B 1 46 ? -16.25 -19.938 -0.673 1 85.81 46 ILE B N 1
ATOM 2301 C CA . ILE B 1 46 ? -14.984 -20.578 -0.332 1 85.81 46 ILE B CA 1
ATOM 2302 C C . ILE B 1 46 ? -14.195 -19.672 0.615 1 85.81 46 ILE B C 1
ATOM 2304 O O . ILE B 1 46 ? -13.727 -20.109 1.663 1 85.81 46 ILE B O 1
ATOM 2308 N N . LEU B 1 47 ? -14.133 -18.391 0.287 1 87.44 47 LEU B N 1
ATOM 2309 C CA . LEU B 1 47 ? -13.336 -17.438 1.041 1 87.44 47 LEU B CA 1
ATOM 2310 C C . LEU B 1 47 ? -13.883 -17.266 2.455 1 87.44 47 LEU B C 1
ATOM 2312 O O . LEU B 1 47 ? -13.117 -17.078 3.402 1 87.44 47 LEU B O 1
ATOM 2316 N N . LYS B 1 48 ? -15.133 -17.359 2.562 1 88.88 48 LYS B N 1
ATOM 2317 C CA . LYS B 1 48 ? -15.773 -17.188 3.859 1 88.88 48 LYS B CA 1
ATOM 2318 C C . LYS B 1 48 ? -15.312 -18.25 4.855 1 88.88 48 LYS B C 1
ATOM 2320 O O . LYS B 1 48 ? -15.305 -18 6.066 1 88.88 48 LYS B O 1
ATOM 2325 N N . ARG B 1 49 ? -14.867 -19.375 4.348 1 89.25 49 ARG B N 1
ATOM 2326 C CA . ARG B 1 49 ? -14.531 -20.484 5.219 1 89.25 49 ARG B CA 1
ATOM 2327 C C . ARG B 1 49 ? -13.023 -20.578 5.445 1 89.25 49 ARG B C 1
ATOM 2329 O O . ARG B 1 49 ? -12.555 -21.438 6.188 1 89.25 49 ARG B O 1
ATOM 2336 N N . LEU B 1 50 ? -12.312 -19.75 4.844 1 91.62 50 LEU B N 1
ATOM 2337 C CA . LEU B 1 50 ? -10.859 -19.828 4.91 1 91.62 50 LEU B CA 1
ATOM 2338 C C . LEU B 1 50 ? -10.289 -18.672 5.742 1 91.62 50 LEU B C 1
ATOM 2340 O O . LEU B 1 50 ? -10.789 -17.547 5.672 1 91.62 50 LEU B O 1
ATOM 2344 N N . SER B 1 51 ? -9.43 -18.969 6.613 1 94.56 51 SER B N 1
ATOM 2345 C CA . SER B 1 51 ? -8.672 -17.984 7.387 1 94.56 51 SER B CA 1
ATOM 2346 C C . SER B 1 51 ? -7.215 -18.406 7.531 1 94.56 51 SER B C 1
ATOM 2348 O O . SER B 1 51 ? -6.898 -19.344 8.281 1 94.56 51 SER B O 1
ATOM 2350 N N . HIS B 1 52 ? -6.426 -17.797 6.836 1 96.62 52 HIS B N 1
ATOM 2351 C CA . HIS B 1 52 ? -5 -18.094 6.809 1 96.62 52 HIS B CA 1
ATOM 2352 C C . HIS B 1 52 ? -4.18 -16.875 6.418 1 96.62 52 HIS B C 1
ATOM 2354 O O . HIS B 1 52 ? -4.621 -16.062 5.609 1 96.62 52 HIS B O 1
ATOM 2360 N N . ARG B 1 53 ? -2.992 -16.766 6.906 1 96.94 53 ARG B N 1
ATOM 2361 C CA . ARG B 1 53 ? -2.133 -15.609 6.664 1 96.94 53 ARG B CA 1
ATOM 2362 C C . ARG B 1 53 ? -1.79 -15.484 5.18 1 96.94 53 ARG B C 1
ATOM 2364 O O . ARG B 1 53 ? -1.524 -14.383 4.688 1 96.94 53 ARG B O 1
ATOM 2371 N N . ASN B 1 54 ? -1.768 -16.594 4.41 1 97.88 54 ASN B N 1
ATOM 2372 C CA . ASN B 1 54 ? -1.36 -16.578 3.01 1 97.88 54 ASN B CA 1
ATOM 2373 C C . ASN B 1 54 ? -2.562 -16.672 2.074 1 97.88 54 ASN B C 1
ATOM 2375 O O . ASN B 1 54 ? -2.414 -17.016 0.9 1 97.88 54 ASN B O 1
ATOM 2379 N N . ILE B 1 55 ? -3.754 -16.438 2.59 1 96.69 55 ILE B N 1
ATOM 2380 C CA . ILE B 1 55 ? -4.98 -16.359 1.806 1 96.69 55 ILE B CA 1
ATOM 2381 C C . ILE B 1 55 ? -5.645 -15 2 1 96.69 55 ILE B C 1
ATOM 2383 O O . ILE B 1 55 ? -5.746 -14.508 3.125 1 96.69 55 ILE B O 1
ATOM 2387 N N . VAL B 1 56 ? -6.043 -14.391 0.929 1 96.25 56 VAL B N 1
ATOM 2388 C CA . VAL B 1 56 ? -6.715 -13.094 1.018 1 96.25 56 VAL B CA 1
ATOM 2389 C C . VAL B 1 56 ? -7.965 -13.227 1.885 1 96.25 56 VAL B C 1
ATOM 2391 O O . VAL B 1 56 ? -8.703 -14.203 1.78 1 96.25 56 VAL B O 1
ATOM 2394 N N . LYS B 1 57 ? -8.18 -12.242 2.67 1 95.31 57 LYS B N 1
ATOM 2395 C CA . LYS B 1 57 ? -9.273 -12.305 3.633 1 95.31 57 LYS B CA 1
ATOM 2396 C C . LYS B 1 57 ? -10.555 -11.719 3.049 1 95.31 57 LYS B C 1
ATOM 2398 O O . LYS B 1 57 ? -10.531 -10.648 2.447 1 95.31 57 LYS B O 1
ATOM 2403 N N . TYR B 1 58 ? -11.586 -12.484 3.164 1 93.31 58 TYR B N 1
ATOM 2404 C CA . TYR B 1 58 ? -12.922 -11.961 2.898 1 93.31 58 TYR B CA 1
ATOM 2405 C C . TYR B 1 58 ? -13.414 -11.117 4.062 1 93.31 58 TYR B C 1
ATOM 2407 O O . TYR B 1 58 ? -13.352 -11.539 5.219 1 93.31 58 TYR B O 1
ATOM 2415 N N . ILE B 1 59 ? -13.867 -9.922 3.773 1 94.31 59 ILE B N 1
ATOM 2416 C CA . ILE B 1 59 ? -14.305 -9.023 4.836 1 94.31 59 ILE B CA 1
ATOM 2417 C C . ILE B 1 59 ? -15.828 -8.969 4.871 1 94.31 59 ILE B C 1
ATOM 2419 O O . ILE B 1 59 ? -16.438 -9.016 5.945 1 94.31 59 ILE B O 1
ATOM 2423 N N . GLY B 1 60 ? -16.438 -8.836 3.668 1 91.38 60 GLY B N 1
ATOM 2424 C CA . GLY B 1 60 ? -17.891 -8.766 3.645 1 91.38 60 GLY B CA 1
ATOM 2425 C C . GLY B 1 60 ? -18.453 -8.516 2.258 1 91.38 60 GLY B C 1
ATOM 2426 O O . GLY B 1 60 ? -17.75 -8.711 1.256 1 91.38 60 GLY B O 1
ATOM 2427 N N . PHE B 1 61 ? -19.781 -8.344 2.312 1 86.12 61 PHE B N 1
ATOM 2428 C CA . PHE B 1 61 ? -20.547 -8.133 1.087 1 86.12 61 PHE B CA 1
ATOM 2429 C C . PHE B 1 61 ? -21.422 -6.891 1.204 1 86.12 61 PHE B C 1
ATOM 2431 O O . PHE B 1 61 ? -22.016 -6.648 2.25 1 86.12 61 PHE B O 1
ATOM 2438 N N . ILE B 1 62 ? -21.25 -6.012 0.174 1 83.56 62 ILE B N 1
ATOM 2439 C CA . ILE B 1 62 ? -22.109 -4.84 0.123 1 83.56 62 ILE B CA 1
ATOM 2440 C C . ILE B 1 62 ? -23.016 -4.914 -1.107 1 83.56 62 ILE B C 1
ATOM 2442 O O . ILE B 1 62 ? -22.547 -4.699 -2.232 1 83.56 62 ILE B O 1
ATOM 2446 N N . PRO B 1 63 ? -24.297 -5.25 -0.976 1 76.75 63 PRO B N 1
ATOM 2447 C CA . PRO B 1 63 ? -25.188 -5.34 -2.125 1 76.75 63 PRO B CA 1
ATOM 2448 C C . PRO B 1 63 ? -25.547 -3.973 -2.701 1 76.75 63 PRO B C 1
ATOM 2450 O O . PRO B 1 63 ? -25.641 -2.99 -1.961 1 76.75 63 PRO B O 1
ATOM 2453 N N . ASN B 1 64 ? -25.406 -3.887 -3.91 1 79.06 64 ASN B N 1
ATOM 2454 C CA . ASN B 1 64 ? -25.953 -2.729 -4.613 1 79.06 64 ASN B CA 1
ATOM 2455 C C . ASN B 1 64 ? -26.938 -3.143 -5.703 1 79.06 64 ASN B C 1
ATOM 2457 O O . ASN B 1 64 ? -26.984 -4.309 -6.098 1 79.06 64 ASN B O 1
ATOM 2461 N N . GLN B 1 65 ? -27.875 -2.281 -6.082 1 79.38 65 GLN B N 1
ATOM 2462 C CA . GLN B 1 65 ? -28.938 -2.572 -7.043 1 79.38 65 GLN B CA 1
ATOM 2463 C C . GLN B 1 65 ? -28.359 -3.098 -8.359 1 79.38 65 GLN B C 1
ATOM 2465 O O . GLN B 1 65 ? -28.938 -3.996 -8.977 1 79.38 65 GLN B O 1
ATOM 2470 N N . TYR B 1 66 ? -27.203 -2.656 -8.719 1 81.06 66 TYR B N 1
ATOM 2471 C CA . TYR B 1 66 ? -26.719 -2.955 -10.062 1 81.06 66 TYR B CA 1
ATOM 2472 C C . TYR B 1 66 ? -25.469 -3.811 -10.008 1 81.06 66 TYR B C 1
ATOM 2474 O O . TYR B 1 66 ? -25 -4.312 -11.039 1 81.06 66 TYR B O 1
ATOM 2482 N N . SER B 1 67 ? -24.938 -3.934 -8.797 1 82.31 67 SER B N 1
ATOM 2483 C CA . SER B 1 67 ? -23.672 -4.656 -8.727 1 82.31 67 SER B CA 1
ATOM 2484 C C . SER B 1 67 ? -23.547 -5.418 -7.406 1 82.31 67 SER B C 1
ATOM 2486 O O . SER B 1 67 ? -24.188 -5.062 -6.414 1 82.31 67 SER B O 1
ATOM 2488 N N . LEU B 1 68 ? -22.859 -6.527 -7.57 1 82 68 LEU B N 1
ATOM 2489 C CA . LEU B 1 68 ? -22.391 -7.238 -6.387 1 82 68 LEU B CA 1
ATOM 2490 C C . LEU B 1 68 ? -20.984 -6.812 -6.012 1 82 68 LEU B C 1
ATOM 2492 O O . LEU B 1 68 ? -20.078 -6.844 -6.848 1 82 68 LEU B O 1
ATOM 2496 N N . ASN B 1 69 ? -20.859 -6.309 -4.77 1 88.69 69 ASN B N 1
ATOM 2497 C CA . ASN B 1 69 ? -19.578 -5.816 -4.281 1 88.69 69 ASN B CA 1
ATOM 2498 C C . ASN B 1 69 ? -19.031 -6.691 -3.16 1 88.69 69 ASN B C 1
ATOM 2500 O O . ASN B 1 69 ? -19.609 -6.75 -2.074 1 88.69 69 ASN B O 1
ATOM 2504 N N . ILE B 1 70 ? -17.938 -7.379 -3.502 1 90.19 70 ILE B N 1
ATOM 2505 C CA . ILE B 1 70 ? -17.266 -8.195 -2.5 1 90.19 70 ILE B CA 1
ATOM 2506 C C . ILE B 1 70 ? -16.125 -7.402 -1.869 1 90.19 70 ILE B C 1
ATOM 2508 O O . ILE B 1 70 ? -15.234 -6.906 -2.574 1 90.19 70 ILE B O 1
ATOM 2512 N N . VAL B 1 71 ? -16.156 -7.27 -0.547 1 93.38 71 VAL B N 1
ATOM 2513 C CA . VAL B 1 71 ? -15.117 -6.547 0.175 1 93.38 71 VAL B CA 1
ATOM 2514 C C . VAL B 1 71 ? -14.023 -7.52 0.62 1 93.38 71 VAL B C 1
ATOM 2516 O O . VAL B 1 71 ? -14.305 -8.492 1.32 1 93.38 71 VAL B O 1
ATOM 2519 N N . LEU B 1 72 ? -12.82 -7.27 0.189 1 94.25 72 LEU B N 1
ATOM 2520 C CA . LEU B 1 72 ? -11.672 -8.117 0.499 1 94.25 72 LEU B CA 1
ATOM 2521 C C . LEU B 1 72 ? -10.57 -7.309 1.179 1 94.25 72 LEU B C 1
ATOM 2523 O O . LEU B 1 72 ? -10.57 -6.074 1.125 1 94.25 72 LEU B O 1
ATOM 2527 N N . GLU B 1 73 ? -9.734 -8.031 1.77 1 95.19 73 GLU B N 1
ATOM 2528 C CA . GLU B 1 73 ? -8.508 -7.438 2.273 1 95.19 73 GLU B CA 1
ATOM 2529 C C . GLU B 1 73 ? -7.727 -6.746 1.155 1 95.19 73 GLU B C 1
ATOM 2531 O O . GLU B 1 73 ? -7.645 -7.27 0.041 1 95.19 73 GLU B O 1
ATOM 2536 N N . TYR B 1 74 ? -7.285 -5.535 1.511 1 95.12 74 TYR B N 1
ATOM 2537 C CA . TYR B 1 74 ? -6.438 -4.828 0.555 1 95.12 74 TYR B CA 1
ATOM 2538 C C . TYR B 1 74 ? -4.977 -5.223 0.722 1 95.12 74 TYR B C 1
ATOM 2540 O O . TYR B 1 74 ? -4.406 -5.078 1.806 1 95.12 74 TYR B O 1
ATOM 2548 N N . ALA B 1 75 ? -4.406 -5.832 -0.378 1 95 75 ALA B N 1
ATOM 2549 C CA . ALA B 1 75 ? -2.969 -6.102 -0.421 1 95 75 ALA B CA 1
ATOM 2550 C C . ALA B 1 75 ? -2.215 -4.941 -1.065 1 95 75 ALA B C 1
ATOM 2552 O O . ALA B 1 75 ? -2.252 -4.77 -2.287 1 95 75 ALA B O 1
ATOM 2553 N N . GLU B 1 76 ? -1.454 -4.258 -0.329 1 92.5 76 GLU B N 1
ATOM 2554 C CA . GLU B 1 76 ? -1.006 -2.916 -0.693 1 92.5 76 GLU B CA 1
ATOM 2555 C C . GLU B 1 76 ? 0.037 -2.965 -1.806 1 92.5 76 GLU B C 1
ATOM 2557 O O . GLU B 1 76 ? 0.242 -1.979 -2.516 1 92.5 76 GLU B O 1
ATOM 2562 N N . ASN B 1 77 ? 0.742 -4.078 -1.952 1 93.31 77 ASN B N 1
ATOM 2563 C CA . ASN B 1 77 ? 1.771 -4.129 -2.984 1 93.31 77 ASN B CA 1
ATOM 2564 C C . ASN B 1 77 ? 1.235 -4.727 -4.281 1 93.31 77 ASN B C 1
ATOM 2566 O O . ASN B 1 77 ? 1.969 -4.848 -5.266 1 93.31 77 ASN B O 1
ATOM 2570 N N . GLY B 1 78 ? -0 -5.133 -4.27 1 93.25 78 GLY B N 1
ATOM 2571 C CA . GLY B 1 78 ? -0.587 -5.707 -5.469 1 93.25 78 GLY B CA 1
ATOM 2572 C C . GLY B 1 78 ? -0.103 -7.117 -5.754 1 93.25 78 GLY B C 1
ATOM 2573 O O . GLY B 1 78 ? 0.384 -7.805 -4.855 1 93.25 78 GLY B O 1
ATOM 2574 N N . SER B 1 79 ? -0.284 -7.516 -7.008 1 95.38 79 SER B N 1
ATOM 2575 C CA . SER B 1 79 ? 0.06 -8.875 -7.406 1 95.38 79 SER B CA 1
ATOM 2576 C C . SER B 1 79 ? 1.55 -9.008 -7.707 1 95.38 79 SER B C 1
ATOM 2578 O O . SER B 1 79 ? 2.223 -8.008 -7.973 1 95.38 79 SER B O 1
ATOM 2580 N N . LEU B 1 80 ? 2.033 -10.211 -7.672 1 97.25 80 LEU B N 1
ATOM 2581 C CA . LEU B 1 80 ? 3.408 -10.461 -8.094 1 97.25 80 LEU B CA 1
ATOM 2582 C C . LEU B 1 80 ? 3.598 -10.102 -9.562 1 97.25 80 LEU B C 1
ATOM 2584 O O . LEU B 1 80 ? 4.68 -9.664 -9.969 1 97.25 80 LEU B O 1
ATOM 2588 N N . MET B 1 81 ? 2.516 -10.234 -10.367 1 95.81 81 MET B N 1
ATOM 2589 C CA . MET B 1 81 ? 2.598 -9.812 -11.766 1 95.81 81 MET B CA 1
ATOM 2590 C C . MET B 1 81 ? 2.889 -8.32 -11.867 1 95.81 81 MET B C 1
ATOM 2592 O O . MET B 1 81 ? 3.738 -7.906 -12.664 1 95.81 81 ME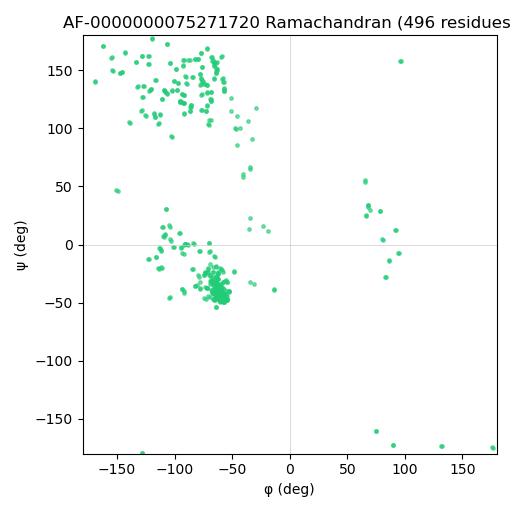T B O 1
ATOM 2596 N N . SER B 1 82 ? 2.154 -7.531 -11.102 1 93.38 82 SER B N 1
ATOM 2597 C CA . SER B 1 82 ? 2.393 -6.094 -11.094 1 93.38 82 SER B CA 1
ATOM 2598 C C . SER B 1 82 ? 3.816 -5.77 -10.656 1 93.38 82 SER B C 1
ATOM 2600 O O . SER B 1 82 ? 4.441 -4.844 -11.188 1 93.38 82 SER B O 1
ATOM 2602 N N . THR B 1 83 ? 4.305 -6.477 -9.703 1 94.44 83 THR B N 1
ATOM 2603 C CA . THR B 1 83 ? 5.668 -6.277 -9.211 1 94.44 83 THR B CA 1
ATOM 2604 C C . THR B 1 83 ? 6.688 -6.641 -10.289 1 94.44 83 THR B C 1
ATOM 2606 O O . THR B 1 83 ? 7.68 -5.934 -10.469 1 94.44 83 THR B O 1
ATOM 2609 N N . LEU B 1 84 ? 6.453 -7.719 -10.969 1 95 84 LEU B N 1
ATOM 2610 C CA . LEU B 1 84 ? 7.305 -8.117 -12.086 1 95 84 LEU B CA 1
ATOM 2611 C C . LEU B 1 84 ? 7.371 -7.02 -13.141 1 95 84 LEU B C 1
ATOM 2613 O O . LEU B 1 84 ? 8.453 -6.711 -13.648 1 95 84 LEU B O 1
ATOM 2617 N N . LYS B 1 85 ? 6.273 -6.465 -13.453 1 93.31 85 LYS B N 1
ATOM 2618 C CA . LYS B 1 85 ? 6.199 -5.41 -14.461 1 93.31 85 LYS B CA 1
ATOM 2619 C C . LYS B 1 85 ? 6.988 -4.18 -14.031 1 93.31 85 LYS B C 1
ATOM 2621 O O . LYS B 1 85 ? 7.648 -3.539 -14.852 1 93.31 85 LYS B O 1
ATOM 2626 N N . ALA B 1 86 ? 6.945 -3.945 -12.766 1 90.69 86 ALA B N 1
ATOM 2627 C CA . ALA B 1 86 ? 7.543 -2.727 -12.227 1 90.69 86 ALA B CA 1
ATOM 2628 C C . ALA B 1 86 ? 9.047 -2.895 -12.031 1 90.69 86 ALA B C 1
ATOM 2630 O O . ALA B 1 86 ? 9.82 -1.953 -12.242 1 90.69 86 ALA B O 1
ATOM 2631 N N . PHE B 1 87 ? 9.492 -4.102 -11.641 1 91.44 87 PHE B N 1
ATOM 2632 C CA . PHE B 1 87 ? 10.859 -4.234 -11.156 1 91.44 87 PHE B CA 1
ATOM 2633 C C . PHE B 1 87 ? 11.633 -5.262 -11.977 1 91.44 87 PHE B C 1
ATOM 2635 O O . PHE B 1 87 ? 12.852 -5.367 -11.859 1 91.44 87 PHE B O 1
ATOM 2642 N N . GLY B 1 88 ? 10.922 -6.039 -12.797 1 93.56 88 GLY B N 1
ATOM 2643 C CA . GLY B 1 88 ? 11.562 -7.113 -13.539 1 93.56 88 GLY B CA 1
ATOM 2644 C C . GLY B 1 88 ? 11.586 -8.43 -12.781 1 93.56 88 GLY B C 1
ATOM 2645 O O . GLY B 1 88 ? 10.977 -8.547 -11.719 1 93.56 88 GLY B O 1
ATOM 2646 N N . ALA B 1 89 ? 12.297 -9.383 -13.359 1 96.44 89 ALA B N 1
ATOM 2647 C CA . ALA B 1 89 ? 12.367 -10.727 -12.789 1 96.44 89 ALA B CA 1
ATOM 2648 C C . ALA B 1 89 ? 13.078 -10.711 -11.438 1 96.44 89 ALA B C 1
ATOM 2650 O O . ALA B 1 89 ? 13.883 -9.82 -11.164 1 96.44 89 ALA B O 1
ATOM 2651 N N . PHE B 1 90 ? 12.797 -11.688 -10.648 1 97.31 90 PHE B N 1
ATOM 2652 C CA . PHE B 1 90 ? 13.32 -11.734 -9.289 1 97.31 90 PHE B CA 1
ATOM 2653 C C . PHE B 1 90 ? 14.547 -12.648 -9.211 1 97.31 90 PHE B C 1
ATOM 2655 O O . PHE B 1 90 ? 14.641 -13.625 -9.953 1 97.31 90 PHE B O 1
ATOM 2662 N N . PRO B 1 91 ? 15.438 -12.305 -8.242 1 97.62 91 PRO B N 1
ATOM 2663 C CA . PRO B 1 91 ? 16.484 -13.281 -7.926 1 97.62 91 PRO B CA 1
ATOM 2664 C C . PRO B 1 91 ? 15.922 -14.578 -7.359 1 97.62 91 PRO B C 1
ATOM 2666 O O . PRO B 1 91 ? 14.906 -14.562 -6.66 1 97.62 91 PRO B O 1
ATOM 2669 N N . GLU B 1 92 ? 16.594 -15.633 -7.664 1 98.06 92 GLU B N 1
ATOM 2670 C CA . GLU B 1 92 ? 16.156 -16.969 -7.289 1 98.06 92 GLU B CA 1
ATOM 2671 C C . GLU B 1 92 ? 15.867 -17.062 -5.793 1 98.06 92 GLU B C 1
ATOM 2673 O O . GLU B 1 92 ? 14.875 -17.656 -5.379 1 98.06 92 GLU B O 1
ATOM 2678 N N . LYS B 1 93 ? 16.688 -16.438 -5.012 1 97.44 93 LYS B N 1
ATOM 2679 C CA . LYS B 1 93 ? 16.516 -16.531 -3.566 1 97.44 93 LYS B CA 1
ATOM 2680 C C . LYS B 1 93 ? 15.195 -15.898 -3.125 1 97.44 93 LYS B C 1
ATOM 2682 O O . LYS B 1 93 ? 14.516 -16.422 -2.24 1 97.44 93 LYS B O 1
ATOM 2687 N N . LEU B 1 94 ? 14.875 -14.789 -3.701 1 97.56 94 LEU B N 1
ATOM 2688 C CA . LEU B 1 94 ? 13.602 -14.133 -3.396 1 97.56 94 LEU B CA 1
ATOM 2689 C C . LEU B 1 94 ? 12.43 -14.992 -3.857 1 97.56 94 LEU B C 1
ATOM 2691 O O . LEU B 1 94 ? 11.422 -15.109 -3.152 1 97.56 94 LEU B O 1
ATOM 2695 N N . VAL B 1 95 ? 12.57 -15.609 -5.031 1 98.38 95 VAL B N 1
ATOM 2696 C CA . VAL B 1 95 ? 11.516 -16.484 -5.543 1 98.38 95 VAL B CA 1
ATOM 2697 C C . VAL B 1 95 ? 11.305 -17.656 -4.586 1 98.38 95 VAL B C 1
ATOM 2699 O O . VAL B 1 95 ? 10.164 -18.047 -4.312 1 98.38 95 VAL B O 1
ATOM 2702 N N . ALA B 1 96 ? 12.414 -18.156 -4.082 1 98.56 96 ALA B N 1
ATOM 2703 C CA . ALA B 1 96 ? 12.305 -19.266 -3.119 1 98.56 96 ALA B CA 1
ATOM 2704 C C . ALA B 1 96 ? 11.547 -18.812 -1.871 1 98.56 96 ALA B C 1
ATOM 2706 O O . ALA B 1 96 ? 10.734 -19.578 -1.333 1 98.56 96 ALA B O 1
ATOM 2707 N N . SER B 1 97 ? 11.789 -17.641 -1.437 1 97.69 97 SER B N 1
ATOM 2708 C CA . SER B 1 97 ? 11.102 -17.109 -0.271 1 97.69 97 SER B CA 1
ATOM 2709 C C . SER B 1 97 ? 9.602 -16.969 -0.531 1 97.69 97 SER B C 1
ATOM 2711 O O . SER B 1 97 ? 8.789 -17.359 0.305 1 97.69 97 SER B O 1
ATOM 2713 N N . PHE B 1 98 ? 9.234 -16.438 -1.668 1 98.06 98 PHE B N 1
ATOM 2714 C CA . PHE B 1 98 ? 7.832 -16.344 -2.039 1 98.06 98 PHE B CA 1
ATOM 2715 C C . PHE B 1 98 ? 7.211 -17.734 -2.148 1 98.06 98 PHE B C 1
ATOM 2717 O O . PHE B 1 98 ? 6.094 -17.953 -1.687 1 98.06 98 PHE B O 1
ATOM 2724 N N . CYS B 1 99 ? 7.949 -18.641 -2.768 1 98.56 99 CYS B N 1
ATOM 2725 C CA . CYS B 1 99 ? 7.441 -19.984 -2.982 1 98.56 99 CYS B CA 1
ATOM 2726 C C . CYS B 1 99 ? 7.113 -20.656 -1.658 1 98.56 99 CYS B C 1
ATOM 2728 O O . CYS B 1 99 ? 6.121 -21.375 -1.553 1 98.56 99 CYS B O 1
ATOM 2730 N N . SER B 1 100 ? 7.949 -20.422 -0.684 1 98.38 100 SER B N 1
ATOM 2731 C CA . SER B 1 100 ? 7.68 -20.969 0.641 1 98.38 100 SER B CA 1
ATOM 2732 C C . SER B 1 100 ? 6.32 -20.531 1.16 1 98.38 100 SER B C 1
ATOM 2734 O O . SER B 1 100 ? 5.531 -21.344 1.636 1 98.38 100 SER B O 1
ATOM 2736 N N . LYS B 1 101 ? 6.02 -19.328 1.041 1 98.06 101 LYS B N 1
ATOM 2737 C CA . LYS B 1 101 ? 4.762 -18.766 1.525 1 98.06 101 LYS B CA 1
ATOM 2738 C C . LYS B 1 101 ? 3.588 -19.203 0.659 1 98.06 101 LYS B C 1
ATOM 2740 O O . LYS B 1 101 ? 2.496 -19.453 1.17 1 98.06 101 LYS B O 1
ATOM 2745 N N . ILE B 1 102 ? 3.826 -19.297 -0.651 1 98.5 102 ILE B N 1
ATOM 2746 C CA . ILE B 1 102 ? 2.805 -19.797 -1.564 1 98.5 102 ILE B CA 1
ATOM 2747 C C . ILE B 1 102 ? 2.439 -21.234 -1.193 1 98.5 102 ILE B C 1
ATOM 2749 O O . ILE B 1 102 ? 1.258 -21.578 -1.129 1 98.5 102 ILE B O 1
ATOM 2753 N N . LEU B 1 103 ? 3.469 -22 -0.929 1 98.62 103 LEU B N 1
ATOM 2754 C CA . LEU B 1 103 ? 3.254 -23.391 -0.545 1 98.62 103 LEU B CA 1
ATOM 2755 C C . LEU B 1 103 ? 2.469 -23.484 0.759 1 98.62 103 LEU B C 1
ATOM 2757 O O . LEU B 1 103 ? 1.626 -24.375 0.922 1 98.62 103 LEU B O 1
ATOM 2761 N N . ASN B 1 104 ? 2.762 -22.609 1.67 1 98.12 104 ASN B N 1
ATOM 2762 C CA . ASN B 1 104 ? 1.981 -22.562 2.9 1 98.12 104 ASN B CA 1
ATOM 2763 C C . ASN B 1 104 ? 0.5 -22.328 2.617 1 98.12 104 ASN B C 1
ATOM 2765 O O . ASN B 1 104 ? -0.355 -23.031 3.156 1 98.12 104 ASN B O 1
ATOM 2769 N N . GLY B 1 105 ? 0.218 -21.391 1.767 1 97.62 105 GLY B N 1
ATOM 2770 C CA . GLY B 1 105 ? -1.155 -21.125 1.371 1 97.62 105 GLY B CA 1
ATOM 2771 C C . GLY B 1 105 ? -1.8 -22.281 0.629 1 97.62 105 GLY B C 1
ATOM 2772 O O . GLY B 1 105 ? -2.939 -22.656 0.917 1 97.62 105 GLY B O 1
ATOM 2773 N N . LEU B 1 106 ? -1.068 -22.859 -0.294 1 97.62 106 LEU B N 1
ATOM 2774 C CA . LEU B 1 106 ? -1.584 -23.984 -1.069 1 97.62 106 LEU B CA 1
ATOM 2775 C C . LEU B 1 106 ? -1.876 -25.172 -0.168 1 97.62 106 LEU B C 1
ATOM 2777 O O . LEU B 1 106 ? -2.902 -25.844 -0.325 1 97.62 106 LEU B O 1
ATOM 2781 N N . SER B 1 107 ? -0.938 -25.453 0.723 1 97.81 107 SER B N 1
ATOM 2782 C CA . SER B 1 107 ? -1.149 -26.578 1.637 1 97.81 107 SER B CA 1
ATOM 2783 C C . SER B 1 107 ? -2.428 -26.391 2.447 1 97.81 107 SER B C 1
ATOM 2785 O O . SER B 1 107 ? -3.199 -27.328 2.621 1 97.81 107 SER B O 1
ATOM 2787 N N . TYR B 1 108 ? -2.641 -25.219 2.943 1 96.88 108 TYR B N 1
ATOM 2788 C CA . TYR B 1 108 ? -3.863 -24.906 3.678 1 96.88 108 TYR B CA 1
ATOM 2789 C C . TYR B 1 108 ? -5.094 -25.109 2.799 1 96.88 108 TYR B C 1
ATOM 2791 O O . TYR B 1 108 ? -6.066 -25.734 3.221 1 96.88 108 TYR B O 1
ATOM 2799 N N . LEU B 1 109 ? -5.07 -24.594 1.571 1 95.44 109 LEU B N 1
ATOM 2800 C CA . LEU B 1 109 ? -6.168 -24.766 0.632 1 95.44 109 LEU B CA 1
ATOM 2801 C C . LEU B 1 109 ? -6.449 -26.25 0.402 1 95.44 109 LEU B C 1
ATOM 2803 O O . LEU B 1 109 ? -7.598 -26.703 0.489 1 95.44 109 LEU B O 1
ATOM 2807 N N . HIS B 1 110 ? -5.398 -26.969 0.129 1 95.88 110 HIS B N 1
ATOM 2808 C CA . HIS B 1 110 ? -5.52 -28.391 -0.205 1 95.88 110 HIS B CA 1
ATOM 2809 C C . HIS B 1 110 ? -6.035 -29.188 0.983 1 95.88 110 HIS B C 1
ATOM 2811 O O . HIS B 1 110 ? -6.844 -30.109 0.815 1 95.88 110 HIS B O 1
ATOM 2817 N N . GLU B 1 111 ? -5.598 -28.812 2.133 1 94.5 111 GLU B N 1
ATOM 2818 C CA . GLU B 1 111 ? -6.09 -29.453 3.346 1 94.5 111 GLU B CA 1
ATOM 2819 C C . GLU B 1 111 ? -7.586 -29.219 3.529 1 94.5 111 GLU B C 1
ATOM 2821 O O . GLU B 1 111 ? -8.273 -30.031 4.152 1 94.5 111 GLU B O 1
ATOM 2826 N N . ASN B 1 112 ? -8.031 -28.125 3.033 1 92.75 112 ASN B N 1
ATOM 2827 C CA . ASN B 1 112 ? -9.453 -27.781 3.111 1 92.75 112 ASN B CA 1
ATOM 2828 C C . ASN B 1 112 ? -10.195 -28.188 1.84 1 92.75 112 ASN B C 1
ATOM 2830 O O . ASN B 1 112 ? -11.289 -27.703 1.572 1 92.75 112 ASN B O 1
ATOM 2834 N N . GLN B 1 113 ? -9.516 -28.938 0.994 1 91.81 113 GLN B N 1
ATOM 2835 C CA . GLN B 1 113 ? -10.094 -29.562 -0.196 1 91.81 113 GLN B CA 1
ATOM 2836 C C . GLN B 1 113 ? -10.477 -28.516 -1.233 1 91.81 113 GLN B C 1
ATOM 2838 O O . GLN B 1 113 ? -11.516 -28.625 -1.888 1 91.81 113 GLN B O 1
ATOM 2843 N N . VAL B 1 114 ? -9.711 -27.547 -1.246 1 92 114 VAL B N 1
ATOM 2844 C CA . VAL B 1 114 ? -9.883 -26.5 -2.25 1 92 114 VAL B CA 1
ATOM 2845 C C . VAL B 1 114 ? -8.719 -26.531 -3.23 1 92 114 VAL B C 1
ATOM 2847 O O . VAL B 1 114 ? -7.555 -26.531 -2.818 1 92 114 VAL B O 1
ATOM 2850 N N . VAL B 1 115 ? -9.031 -26.641 -4.465 1 93.5 115 VAL B N 1
ATOM 2851 C CA . VAL B 1 115 ? -8.055 -2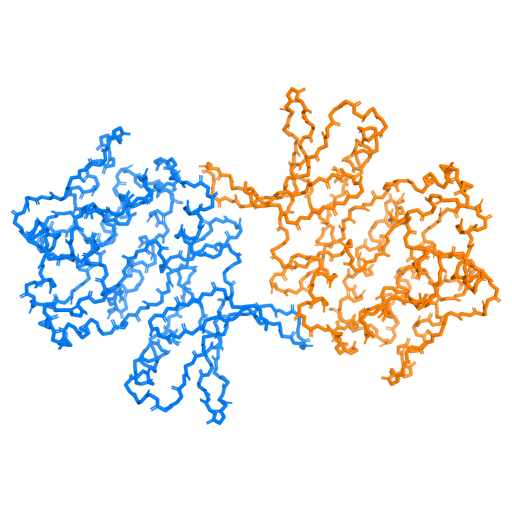6.5 -5.539 1 93.5 115 VAL B CA 1
ATOM 2852 C C . VAL B 1 115 ? -8.039 -25.062 -6.031 1 93.5 115 VAL B C 1
ATOM 2854 O O . VAL B 1 115 ? -9.094 -24.469 -6.281 1 93.5 115 VAL B O 1
ATOM 2857 N N . HIS B 1 116 ? -6.887 -24.406 -6.145 1 93.62 116 HIS B N 1
ATOM 2858 C CA . HIS B 1 116 ? -6.805 -23.016 -6.57 1 93.62 116 HIS B CA 1
ATOM 2859 C C . HIS B 1 116 ? -7.289 -22.844 -8.008 1 93.62 116 HIS B C 1
ATOM 2861 O O . HIS B 1 116 ? -8.109 -21.969 -8.289 1 93.62 116 HIS B O 1
ATOM 2867 N N . CYS B 1 117 ? -6.711 -23.641 -8.984 1 91.19 117 CYS B N 1
ATOM 2868 C CA . CYS B 1 117 ? -7.156 -23.797 -10.367 1 91.19 117 CYS B CA 1
ATOM 2869 C C . CYS B 1 117 ? -6.559 -22.719 -11.258 1 91.19 117 CYS B C 1
ATOM 2871 O O . CYS B 1 117 ? -6.547 -22.859 -12.484 1 91.19 117 CYS B O 1
ATOM 2873 N N . ASP B 1 118 ? -5.996 -21.656 -10.734 1 90.62 118 ASP B N 1
ATOM 2874 C CA . ASP B 1 118 ? -5.461 -20.578 -11.57 1 90.62 118 ASP B CA 1
ATOM 2875 C C . ASP B 1 118 ? -4.273 -19.906 -10.891 1 90.62 118 ASP B C 1
ATOM 2877 O O . ASP B 1 118 ? -4.219 -18.672 -10.812 1 90.62 118 ASP B O 1
ATOM 2881 N N . LEU B 1 119 ? -3.385 -20.688 -10.383 1 95.69 119 LEU B N 1
ATOM 2882 C CA . LEU B 1 119 ? -2.205 -20.156 -9.719 1 95.69 119 LEU B CA 1
ATOM 2883 C C . LEU B 1 119 ? -1.232 -19.562 -10.727 1 95.69 119 LEU B C 1
ATOM 2885 O O . LEU B 1 119 ? -0.793 -20.25 -11.648 1 95.69 119 LEU B O 1
ATOM 2889 N N . LYS B 1 120 ? -0.968 -18.328 -10.609 1 96.75 120 LYS B N 1
ATOM 2890 C CA . LYS B 1 120 ? -0.025 -17.547 -11.398 1 96.75 120 LYS B CA 1
ATOM 2891 C C . LYS B 1 120 ? 0.343 -16.234 -10.688 1 96.75 120 LYS B C 1
ATOM 2893 O O . LYS B 1 120 ? -0.248 -15.898 -9.664 1 96.75 120 LYS B O 1
ATOM 2898 N N . ALA B 1 121 ? 1.306 -15.531 -11.188 1 97.19 121 ALA B N 1
ATOM 2899 C CA . ALA B 1 121 ? 1.805 -14.312 -10.547 1 97.19 121 ALA B CA 1
ATOM 2900 C C . ALA B 1 121 ? 0.687 -13.289 -10.375 1 97.19 121 ALA B C 1
ATOM 2902 O O . ALA B 1 121 ? 0.663 -12.555 -9.383 1 97.19 121 ALA B O 1
ATOM 2903 N N . ALA B 1 122 ? -0.295 -13.266 -11.305 1 94.38 122 ALA B N 1
ATOM 2904 C CA . ALA B 1 122 ? -1.372 -12.281 -11.297 1 94.38 122 ALA B CA 1
ATOM 2905 C C . ALA B 1 122 ? -2.34 -12.531 -10.141 1 94.38 122 ALA B C 1
ATOM 2907 O O . ALA B 1 122 ? -3.051 -11.625 -9.711 1 94.38 122 ALA B O 1
ATOM 2908 N N . ASN B 1 123 ? -2.357 -13.766 -9.602 1 93.44 123 ASN B N 1
ATOM 2909 C CA . ASN B 1 123 ? -3.305 -14.141 -8.555 1 93.44 123 ASN B CA 1
ATOM 2910 C C . ASN B 1 123 ? -2.607 -14.352 -7.215 1 93.44 123 ASN B C 1
ATOM 2912 O O . ASN B 1 123 ? -3.135 -15.039 -6.336 1 93.44 123 ASN B O 1
ATOM 2916 N N . ILE B 1 124 ? -1.417 -13.891 -7.121 1 97.44 124 ILE B N 1
ATOM 2917 C CA . ILE B 1 124 ? -0.647 -13.883 -5.879 1 97.44 124 ILE B CA 1
ATOM 2918 C C . ILE B 1 124 ? -0.346 -12.445 -5.465 1 97.44 124 ILE B C 1
ATOM 2920 O O . ILE B 1 124 ? 0.478 -11.773 -6.09 1 97.44 124 ILE B O 1
ATOM 2924 N N . LEU B 1 125 ? -0.962 -12.039 -4.441 1 97.12 125 LEU B N 1
ATOM 2925 C CA . LEU B 1 125 ? -0.796 -10.68 -3.934 1 97.12 125 LEU B CA 1
ATOM 2926 C C . LEU B 1 125 ? 0.31 -10.617 -2.887 1 97.12 125 LEU B C 1
ATOM 2928 O O . LEU B 1 125 ? 0.655 -11.641 -2.285 1 97.12 125 LEU B O 1
ATOM 2932 N N . THR B 1 126 ? 0.845 -9.398 -2.684 1 96.69 126 THR B N 1
ATOM 2933 C CA . THR B 1 126 ? 1.887 -9.227 -1.677 1 96.69 126 THR B CA 1
ATOM 2934 C C . THR B 1 126 ? 1.601 -8.008 -0.805 1 96.69 126 THR B C 1
ATOM 2936 O O . THR B 1 126 ? 0.851 -7.117 -1.205 1 96.69 126 THR B O 1
ATOM 2939 N N . THR B 1 127 ? 2.168 -8.047 0.346 1 95.75 127 THR B N 1
ATOM 2940 C CA . THR B 1 127 ? 2.094 -6.93 1.279 1 95.75 127 THR B CA 1
ATOM 2941 C C . THR B 1 127 ? 3.43 -6.195 1.353 1 95.75 127 THR B C 1
ATOM 2943 O O . THR B 1 127 ? 4.43 -6.656 0.798 1 95.75 127 THR B O 1
ATOM 2946 N N . LYS B 1 128 ? 3.451 -5.113 2.014 1 92.75 128 LYS B N 1
ATOM 2947 C CA . LYS B 1 128 ? 4.664 -4.309 2.109 1 92.75 128 LYS B CA 1
ATOM 2948 C C . LYS B 1 128 ? 5.75 -5.043 2.893 1 92.75 128 LYS B C 1
ATOM 2950 O O . LYS B 1 128 ? 6.941 -4.793 2.697 1 92.75 128 LYS B O 1
ATOM 2955 N N . THR B 1 129 ? 5.348 -5.977 3.74 1 92.81 129 THR B N 1
ATOM 2956 C CA . THR B 1 129 ? 6.312 -6.711 4.551 1 92.81 129 THR B CA 1
ATOM 2957 C C . THR B 1 129 ? 6.812 -7.949 3.809 1 92.81 129 THR B C 1
ATOM 2959 O O . THR B 1 129 ? 7.562 -8.75 4.367 1 92.81 129 THR B O 1
ATOM 2962 N N . GLY B 1 130 ? 6.348 -8.164 2.652 1 92.75 130 GLY B N 1
ATOM 2963 C CA . GLY B 1 130 ? 6.824 -9.281 1.847 1 92.75 130 GLY B CA 1
ATOM 2964 C C . GLY B 1 130 ? 6.004 -10.539 2.027 1 92.75 130 GLY B C 1
ATOM 2965 O O . GLY B 1 130 ? 6.426 -11.625 1.617 1 92.75 130 GLY B O 1
ATOM 2966 N N . ASP B 1 131 ? 4.863 -10.43 2.654 1 95.81 131 ASP B N 1
ATOM 2967 C CA . ASP B 1 131 ? 3.979 -11.586 2.768 1 95.81 131 ASP B CA 1
ATOM 2968 C C . ASP B 1 131 ? 3.186 -11.805 1.48 1 95.81 131 ASP B C 1
ATOM 2970 O O . ASP B 1 131 ? 3.023 -10.875 0.684 1 95.81 131 ASP B O 1
ATOM 2974 N N . VAL B 1 132 ? 2.701 -13.047 1.353 1 97.19 132 VAL B N 1
ATOM 2975 C CA . VAL B 1 132 ? 1.978 -13.414 0.139 1 97.19 132 VAL B CA 1
ATOM 2976 C C . VAL B 1 132 ? 0.532 -13.766 0.485 1 97.19 132 VAL B C 1
ATOM 2978 O O . VAL B 1 132 ? 0.262 -14.344 1.54 1 97.19 132 VAL B O 1
ATOM 2981 N N . LYS B 1 133 ? -0.373 -13.383 -0.363 1 97.62 133 LYS B N 1
ATOM 2982 C CA . LYS B 1 133 ? -1.787 -13.727 -0.241 1 97.62 133 LYS B CA 1
ATOM 2983 C C . LYS B 1 133 ? -2.322 -14.328 -1.54 1 97.62 133 LYS B C 1
ATOM 2985 O O . LYS B 1 133 ? -2.355 -13.648 -2.572 1 97.62 133 LYS B O 1
ATOM 2990 N N . LEU B 1 134 ? -2.721 -15.547 -1.512 1 96.62 134 LEU B N 1
ATOM 2991 C CA . LEU B 1 134 ? -3.354 -16.172 -2.67 1 96.62 134 LEU B CA 1
ATOM 2992 C C . LEU B 1 134 ? -4.781 -15.656 -2.848 1 96.62 134 LEU B C 1
ATOM 2994 O O . LEU B 1 134 ? -5.504 -15.469 -1.865 1 96.62 134 LEU B O 1
ATOM 2998 N N . THR B 1 135 ? -5.156 -15.398 -4.023 1 92 135 THR B N 1
ATOM 2999 C CA . THR B 1 135 ? -6.492 -14.898 -4.332 1 92 135 THR B CA 1
ATOM 3000 C C . THR B 1 135 ? -7 -15.484 -5.645 1 92 135 THR B C 1
ATOM 3002 O O . THR B 1 135 ? -6.254 -16.156 -6.363 1 92 135 THR B O 1
ATOM 3005 N N . ASP B 1 136 ? -8.383 -15.328 -5.859 1 85.81 136 ASP B N 1
ATOM 3006 C CA . ASP B 1 136 ? -9.031 -15.703 -7.109 1 85.81 136 ASP B CA 1
ATOM 3007 C C . ASP B 1 136 ? -8.961 -17.219 -7.328 1 85.81 136 ASP B C 1
ATOM 3009 O O . ASP B 1 136 ? -8.516 -17.672 -8.383 1 85.81 136 ASP B O 1
ATOM 3013 N N . PHE B 1 137 ? -9.492 -17.906 -6.168 1 78.62 137 PHE B N 1
ATOM 3014 C CA . PHE B 1 137 ? -9.539 -19.359 -6.238 1 78.62 137 PHE B CA 1
ATOM 3015 C C . PHE B 1 137 ? -10.852 -19.828 -6.855 1 78.62 137 PHE B C 1
ATOM 3017 O O . PHE B 1 137 ? -11.875 -19.156 -6.734 1 78.62 137 PHE B O 1
ATOM 3024 N N . GLY B 1 138 ? -10.82 -20.953 -7.328 1 63.28 138 GLY B N 1
ATOM 3025 C CA . GLY B 1 138 ? -12.008 -21.766 -7.562 1 63.28 138 GLY B CA 1
ATOM 3026 C C . GLY B 1 138 ? -12.688 -21.438 -8.875 1 63.28 138 GLY B C 1
ATOM 3027 O O . GLY B 1 138 ? -13.664 -22.094 -9.25 1 63.28 138 GLY B O 1
ATOM 3028 N N . VAL B 1 139 ? -12.477 -20.078 -9.297 1 52.16 139 VAL B N 1
ATOM 3029 C CA . VAL B 1 139 ? -13.344 -19.922 -10.461 1 52.16 139 VAL B CA 1
ATOM 3030 C C . VAL B 1 139 ? -13.18 -21.125 -11.391 1 52.16 139 VAL B C 1
ATOM 3032 O O . VAL B 1 139 ? -12.07 -21.406 -11.844 1 52.16 139 VAL B O 1
ATOM 3035 N N . SER B 1 140 ? -13.891 -22.047 -11.086 1 44.28 140 SER B N 1
ATOM 3036 C CA . SER B 1 140 ? -13.977 -23.375 -11.68 1 44.28 140 SER B CA 1
ATOM 3037 C C . SER B 1 140 ? -13.617 -23.344 -13.164 1 44.28 140 SER B C 1
ATOM 3039 O O . SER B 1 140 ? -13.953 -22.391 -13.867 1 44.28 140 SER B O 1
ATOM 3041 N N . LEU B 1 141 ? -12.562 -24.062 -13.398 1 43.72 141 LEU B N 1
ATOM 3042 C CA . LEU B 1 141 ? -12.117 -24.578 -14.688 1 43.72 141 LEU B CA 1
ATOM 3043 C C . LEU B 1 141 ? -13.305 -24.969 -15.555 1 43.72 141 LEU B C 1
ATOM 3045 O O . LEU B 1 141 ? -13.844 -26.078 -15.422 1 43.72 141 LEU B O 1
ATOM 3049 N N . ASN B 1 142 ? -14.492 -24.531 -15.133 1 38.09 142 ASN B N 1
ATOM 3050 C CA . ASN B 1 142 ? -15.32 -25.062 -16.219 1 38.09 142 ASN B CA 1
ATOM 3051 C C . ASN B 1 142 ? -14.586 -25.047 -17.547 1 38.09 142 ASN B C 1
ATOM 3053 O O . ASN B 1 142 ? -14.414 -23.984 -18.156 1 38.09 142 ASN B O 1
ATOM 3057 N N . LEU B 1 143 ? -13.594 -25.812 -17.547 1 38.03 143 LEU B N 1
ATOM 3058 C CA . LEU B 1 143 ? -13.102 -26.219 -18.859 1 38.03 143 LEU B CA 1
ATOM 3059 C C . LEU B 1 143 ? -14.242 -26.281 -19.875 1 38.03 143 LEU B C 1
ATOM 3061 O O . LEU B 1 143 ? -14.008 -26.531 -21.047 1 38.03 143 LEU B O 1
ATOM 3065 N N . LYS B 1 144 ? -15.422 -26.672 -19.344 1 38.06 144 LYS B N 1
ATOM 3066 C CA . LYS B 1 144 ? -16.422 -26.844 -20.391 1 38.06 144 LYS B CA 1
ATOM 3067 C C . LYS B 1 144 ? -16.531 -25.594 -21.266 1 38.06 144 LYS B C 1
ATOM 3069 O O . LYS B 1 144 ? -17.359 -25.547 -22.172 1 38.06 144 LYS B O 1
ATOM 3074 N N . LYS B 1 145 ? -16.484 -24.578 -20.609 1 41.09 145 LYS B N 1
ATOM 3075 C CA . LYS B 1 145 ? -16.719 -23.594 -21.672 1 41.09 145 LYS B CA 1
ATOM 3076 C C . LYS B 1 145 ? -15.773 -23.828 -22.844 1 41.09 145 LYS B C 1
ATOM 3078 O O . LYS B 1 145 ? -14.57 -24 -22.656 1 41.09 145 LYS B O 1
ATOM 3083 N N . THR B 1 146 ? -16.406 -23.969 -24.047 1 34.41 146 THR B N 1
ATOM 3084 C CA . THR B 1 146 ? -16.125 -24.5 -25.391 1 34.41 146 THR B CA 1
ATOM 3085 C C . THR B 1 146 ? -14.742 -24.078 -25.859 1 34.41 146 THR B C 1
ATOM 3087 O O . THR B 1 146 ? -14.414 -22.891 -25.844 1 34.41 146 THR B O 1
ATOM 3090 N N . VAL B 1 147 ? -13.633 -24.906 -25.812 1 35.78 147 VAL B N 1
ATOM 3091 C CA . VAL B 1 147 ? -12.586 -24.938 -26.828 1 35.78 147 VAL B CA 1
ATOM 3092 C C . VAL B 1 147 ? -13.102 -24.312 -28.125 1 35.78 147 VAL B C 1
ATOM 3094 O O . VAL B 1 147 ? -13.609 -25.031 -28.984 1 35.78 147 VAL B O 1
ATOM 3097 N N . ASP B 1 148 ? -14.148 -23.688 -28.141 1 38.59 148 ASP B N 1
ATOM 3098 C CA . ASP B 1 148 ? -14.102 -23.156 -29.5 1 38.59 148 ASP B CA 1
ATOM 3099 C C . ASP B 1 148 ? -12.734 -22.531 -29.797 1 38.59 148 ASP B C 1
ATOM 3101 O O . ASP B 1 148 ? -12.25 -21.688 -29.047 1 38.59 148 ASP B O 1
ATOM 3105 N N . ALA B 1 149 ? -11.82 -23.281 -30.531 1 39.34 149 ALA B N 1
ATOM 3106 C CA . ALA B 1 149 ? -10.516 -22.906 -31.078 1 39.34 149 ALA B CA 1
ATOM 3107 C C . ALA B 1 149 ? -10.344 -21.375 -31.047 1 39.34 149 ALA B C 1
ATOM 3109 O O . ALA B 1 149 ? -9.227 -20.875 -30.953 1 39.34 149 ALA B O 1
ATOM 3110 N N . ALA B 1 150 ? -11.391 -20.734 -31.344 1 41.97 150 ALA B N 1
ATOM 3111 C CA . ALA B 1 150 ? -11.328 -19.312 -31.672 1 41.97 150 ALA B CA 1
ATOM 3112 C C . ALA B 1 150 ? -11.203 -18.469 -30.406 1 41.97 150 ALA B C 1
ATOM 3114 O O . ALA B 1 150 ? -10.664 -17.375 -30.438 1 41.97 150 ALA B O 1
ATOM 3115 N N . ASP B 1 151 ? -11.797 -18.859 -29.172 1 40.53 151 ASP B N 1
ATOM 3116 C CA . ASP B 1 151 ? -11.914 -17.969 -28.016 1 40.53 151 ASP B CA 1
ATOM 3117 C C . ASP B 1 151 ? -10.992 -18.406 -26.891 1 40.53 151 ASP B C 1
ATOM 3119 O O . ASP B 1 151 ? -11.328 -18.281 -25.703 1 40.53 151 ASP B O 1
ATOM 3123 N N . ILE B 1 152 ? -10.086 -19.359 -26.953 1 42.5 152 ILE B N 1
ATOM 3124 C CA . ILE B 1 152 ? -9.117 -19.562 -25.875 1 42.5 152 ILE B CA 1
ATOM 3125 C C . ILE B 1 152 ? -8.625 -18.203 -25.359 1 42.5 152 ILE B C 1
ATOM 3127 O O . ILE B 1 152 ? -7.723 -17.609 -25.938 1 42.5 152 ILE B O 1
ATOM 3131 N N . SER B 1 153 ? -9.398 -17.359 -24.906 1 45.31 153 SER B N 1
ATOM 3132 C CA . SER B 1 153 ? -9.023 -16.062 -24.328 1 45.31 153 SER B CA 1
ATOM 3133 C C . SER B 1 153 ? -8.086 -16.25 -23.141 1 45.31 153 SER B C 1
ATOM 3135 O O . SER B 1 153 ? -7.422 -15.297 -22.719 1 45.31 153 SER B O 1
ATOM 3137 N N . GLY B 1 154 ? -7.992 -17.484 -22.375 1 57.81 154 GLY B N 1
ATOM 3138 C CA . GLY B 1 154 ? -7.102 -17.578 -21.234 1 57.81 154 GLY B CA 1
ATOM 3139 C C . GLY B 1 154 ? -5.711 -18.062 -21.594 1 57.81 154 GLY B C 1
ATOM 3140 O O . GLY B 1 154 ? -5.512 -18.641 -22.672 1 57.81 154 GLY B O 1
ATOM 3141 N N . THR B 1 155 ? -4.57 -17.531 -21.062 1 76.44 155 THR B N 1
ATOM 3142 C CA . THR B 1 155 ? -3.176 -17.906 -21.25 1 76.44 155 THR B CA 1
ATOM 3143 C C . THR B 1 155 ? -2.881 -19.25 -20.594 1 76.44 155 THR B C 1
ATOM 3145 O O . THR B 1 155 ? -2.947 -19.375 -19.375 1 76.44 155 THR B O 1
ATOM 3148 N N . PRO B 1 156 ? -2.764 -20.438 -21.406 1 92.12 156 PRO B N 1
ATOM 3149 C CA . PRO B 1 156 ? -2.666 -21.812 -20.906 1 92.12 156 PRO B CA 1
ATOM 3150 C C . PRO B 1 156 ? -1.334 -22.094 -20.219 1 92.12 156 PRO B C 1
ATOM 3152 O O . PRO B 1 156 ? -1.122 -23.203 -19.703 1 92.12 156 PRO B O 1
ATOM 3155 N N . ASN B 1 157 ? -0.489 -21.078 -20.141 1 96.19 157 ASN B N 1
ATOM 3156 C CA . ASN B 1 157 ? 0.926 -21.297 -19.859 1 96.19 157 ASN B CA 1
ATOM 3157 C C . ASN B 1 157 ? 1.136 -21.875 -18.453 1 96.19 157 ASN B C 1
ATOM 3159 O O . ASN B 1 157 ? 2.211 -22.391 -18.141 1 96.19 157 ASN B O 1
ATOM 3163 N N . TRP B 1 158 ? 0.063 -21.875 -17.641 1 96.75 158 TRP B N 1
ATOM 3164 C CA . TRP B 1 158 ? 0.19 -22.375 -16.281 1 96.75 158 TRP B CA 1
ATOM 3165 C C . TRP B 1 158 ? -0.614 -23.656 -16.094 1 96.75 158 TRP B C 1
ATOM 3167 O O . TRP B 1 158 ? -0.582 -24.266 -15.023 1 96.75 158 TRP B O 1
ATOM 3177 N N . MET B 1 159 ? -1.322 -24.062 -17.125 1 95.31 159 MET B N 1
ATOM 3178 C CA . MET B 1 159 ? -2.236 -25.188 -17.016 1 95.31 159 MET B CA 1
ATOM 3179 C C . MET B 1 159 ? -1.47 -26.516 -17 1 95.31 159 MET B C 1
ATOM 3181 O O . MET B 1 159 ? -0.514 -26.688 -17.75 1 95.31 159 MET B O 1
ATOM 3185 N N . ALA B 1 160 ? -1.929 -27.391 -16.203 1 97.19 160 ALA B N 1
ATOM 3186 C CA . ALA B 1 160 ? -1.356 -28.734 -16.156 1 97.19 160 ALA B CA 1
ATOM 3187 C C . ALA B 1 160 ? -1.807 -29.562 -17.344 1 97.19 160 ALA B C 1
ATOM 3189 O O . ALA B 1 160 ? -2.895 -29.344 -17.891 1 97.19 160 ALA B O 1
ATOM 3190 N N . PRO B 1 161 ? -0.96 -30.562 -17.75 1 97.25 161 PRO B N 1
ATOM 3191 C CA . PRO B 1 161 ? -1.316 -31.406 -18.891 1 97.25 161 PRO B CA 1
ATOM 3192 C C . PRO B 1 161 ? -2.666 -32.094 -18.719 1 97.25 161 PRO B C 1
ATOM 3194 O O . PRO B 1 161 ? -3.463 -32.156 -19.672 1 97.25 161 PRO B O 1
ATOM 3197 N N . GLU B 1 162 ? -2.996 -32.656 -17.5 1 96.38 162 GLU B N 1
ATOM 3198 C CA . GLU B 1 162 ? -4.25 -33.375 -17.297 1 96.38 162 GLU B CA 1
ATOM 3199 C C . GLU B 1 162 ? -5.449 -32.438 -17.453 1 96.38 162 GLU B C 1
ATOM 3201 O O . GLU B 1 162 ? -6.543 -32.875 -17.812 1 96.38 162 GLU B O 1
ATOM 3206 N N . VAL B 1 163 ? -5.309 -31.156 -17.125 1 94.25 163 VAL B N 1
ATOM 3207 C CA . VAL B 1 163 ? -6.379 -30.172 -17.297 1 94.25 163 VAL B CA 1
ATOM 3208 C C . VAL B 1 163 ? -6.605 -29.922 -18.781 1 94.25 163 VAL B C 1
ATOM 3210 O O . VAL B 1 163 ? -7.75 -29.875 -19.234 1 94.25 163 VAL B O 1
ATOM 3213 N N . ILE B 1 164 ? -5.512 -29.75 -19.516 1 93.44 164 ILE B N 1
ATOM 3214 C CA . ILE B 1 164 ? -5.582 -29.531 -20.969 1 93.44 164 ILE B CA 1
ATOM 3215 C C . ILE B 1 164 ? -6.242 -30.734 -21.625 1 93.44 164 ILE B C 1
ATOM 3217 O O . ILE B 1 164 ? -7.016 -30.578 -22.578 1 93.44 164 ILE B O 1
ATOM 3221 N N . GLU B 1 165 ? -5.996 -31.875 -21.078 1 94.62 165 GLU B N 1
ATOM 3222 C CA . GLU B 1 165 ? -6.559 -33.125 -21.609 1 94.62 165 GLU B CA 1
ATOM 3223 C C . GLU B 1 165 ? -7.973 -33.344 -21.094 1 94.62 165 GLU B C 1
ATOM 3225 O O . GLU B 1 165 ? -8.539 -34.438 -21.281 1 94.62 165 GLU B O 1
ATOM 3230 N N . LEU B 1 166 ? -8.484 -32.438 -20.297 1 91.19 166 LEU B N 1
ATOM 3231 C CA . LEU B 1 166 ? -9.859 -32.438 -19.797 1 91.19 166 LEU B CA 1
ATOM 3232 C C . LEU B 1 166 ? -10.094 -33.594 -18.828 1 91.19 166 LEU B C 1
ATOM 3234 O O . LEU B 1 166 ? -11.18 -34.188 -18.797 1 91.19 166 LEU B O 1
ATOM 3238 N N . LYS B 1 167 ? -9.086 -33.969 -18.109 1 91.94 167 LYS B N 1
ATOM 3239 C CA . LYS B 1 167 ? -9.195 -35.031 -17.109 1 91.94 167 LYS B CA 1
ATOM 3240 C C . LYS B 1 167 ? -9.555 -34.469 -15.75 1 91.94 167 LYS B C 1
ATOM 3242 O O . LYS B 1 167 ? -9.719 -35.219 -14.781 1 91.94 167 LYS B O 1
ATOM 3247 N N . GLY B 1 168 ? -9.719 -33.156 -15.719 1 88.75 168 GLY B N 1
ATOM 3248 C CA . GLY B 1 168 ? -10.094 -32.5 -14.469 1 88.75 168 GLY B CA 1
ATOM 3249 C C . GLY B 1 168 ? -8.906 -31.953 -13.703 1 88.75 168 GLY B C 1
ATOM 3250 O O . GLY B 1 168 ? -7.773 -32.406 -13.891 1 88.75 168 GLY B O 1
ATOM 3251 N N . ALA B 1 169 ? -9.188 -31 -12.844 1 91.31 169 ALA B N 1
ATOM 3252 C CA . ALA B 1 169 ? -8.156 -30.375 -12.008 1 91.31 169 ALA B CA 1
ATOM 3253 C C . ALA B 1 169 ? -8.133 -31.016 -10.617 1 91.31 169 ALA B C 1
ATOM 3255 O O . ALA B 1 169 ? -9.172 -31.375 -10.07 1 91.31 169 ALA B O 1
ATOM 3256 N N . THR B 1 170 ? -6.977 -31.234 -10.117 1 93.81 170 THR B N 1
ATOM 3257 C CA . THR B 1 170 ? -6.758 -31.703 -8.758 1 93.81 170 THR B CA 1
ATOM 3258 C C . THR B 1 170 ? -5.754 -30.812 -8.031 1 93.81 170 THR B C 1
ATOM 3260 O O . THR B 1 170 ? -5.246 -29.844 -8.602 1 93.81 170 THR B O 1
ATOM 3263 N N . THR B 1 171 ? -5.477 -31.156 -6.781 1 96.31 171 THR B N 1
ATOM 3264 C CA . THR B 1 171 ? -4.477 -30.406 -6.02 1 96.31 171 THR B CA 1
ATOM 3265 C C . THR B 1 171 ? -3.107 -30.516 -6.684 1 96.31 171 THR B C 1
ATOM 3267 O O . THR B 1 171 ? -2.289 -29.609 -6.578 1 96.31 171 THR B O 1
ATOM 3270 N N . LYS B 1 172 ? -2.955 -31.594 -7.414 1 97.75 172 LYS B N 1
ATOM 3271 C CA . LYS B 1 172 ? -1.685 -31.797 -8.102 1 97.75 172 LYS B CA 1
ATOM 3272 C C . LYS B 1 172 ? -1.559 -30.875 -9.312 1 97.75 172 LYS B C 1
ATOM 3274 O O . LYS B 1 172 ? -0.448 -30.531 -9.734 1 97.75 172 LYS B O 1
ATOM 3279 N N . SER B 1 173 ? -2.678 -30.453 -9.898 1 97 173 SER B N 1
ATOM 3280 C CA . SER B 1 173 ? -2.648 -29.469 -10.977 1 97 173 SER B CA 1
ATOM 3281 C C . SER B 1 173 ? -2.096 -28.141 -10.492 1 97 173 SER B C 1
ATOM 3283 O O . SER B 1 173 ? -1.375 -27.453 -11.219 1 97 173 SER B O 1
ATOM 3285 N N . ASP B 1 174 ? -2.428 -27.828 -9.227 1 97.19 174 ASP B N 1
ATOM 3286 C CA . ASP B 1 174 ? -1.89 -26.609 -8.625 1 97.19 174 ASP B CA 1
ATOM 3287 C C . ASP B 1 174 ? -0.368 -26.672 -8.516 1 97.19 174 ASP B C 1
ATOM 3289 O O . ASP B 1 174 ? 0.314 -25.656 -8.648 1 97.19 174 ASP B O 1
ATOM 3293 N N . ILE B 1 175 ? 0.117 -27.844 -8.297 1 98.75 175 ILE B N 1
ATOM 3294 C CA . ILE B 1 175 ? 1.556 -28.031 -8.156 1 98.75 175 ILE B CA 1
ATOM 3295 C C . ILE B 1 175 ? 2.25 -27.75 -9.484 1 98.75 175 ILE B C 1
ATOM 3297 O O . ILE B 1 175 ? 3.311 -27.125 -9.523 1 98.75 175 ILE B O 1
ATOM 3301 N N . TRP B 1 176 ? 1.652 -28.219 -10.531 1 98.62 176 TRP B N 1
ATOM 3302 C CA . TRP B 1 176 ? 2.172 -27.891 -11.859 1 98.62 176 TRP B CA 1
ATOM 3303 C C . TRP B 1 176 ? 2.184 -26.375 -12.078 1 98.62 176 TRP B C 1
ATOM 3305 O O . TRP B 1 176 ? 3.199 -25.812 -12.484 1 98.62 176 TRP B O 1
ATOM 3315 N N . SER B 1 177 ? 1.093 -25.75 -11.781 1 97.81 177 SER B N 1
ATOM 3316 C CA . SER B 1 177 ? 0.977 -24.312 -11.93 1 97.81 177 SER B CA 1
ATOM 3317 C C . SER B 1 177 ? 2.02 -23.578 -11.094 1 97.81 177 SER B C 1
ATOM 3319 O O . SER B 1 177 ? 2.533 -22.531 -11.5 1 97.81 177 SER B O 1
ATOM 3321 N N . LEU B 1 178 ? 2.295 -24.109 -9.93 1 98.75 178 LEU B N 1
ATOM 3322 C CA . LEU B 1 178 ? 3.32 -23.547 -9.07 1 98.75 178 LEU B CA 1
ATOM 3323 C C . LEU B 1 178 ? 4.676 -23.531 -9.773 1 98.75 178 LEU B C 1
ATOM 3325 O O . LEU B 1 178 ? 5.375 -22.5 -9.758 1 98.75 178 LEU B O 1
ATOM 3329 N N . GLY B 1 179 ? 5.016 -24.656 -10.344 1 98.88 179 GLY B N 1
ATOM 3330 C CA . GLY B 1 179 ? 6.25 -24.688 -11.109 1 98.88 179 GLY B CA 1
ATOM 3331 C C . GLY B 1 179 ? 6.309 -23.625 -12.188 1 98.88 179 GLY B C 1
ATOM 3332 O O . GLY B 1 179 ? 7.312 -22.922 -12.312 1 98.88 179 GLY B O 1
ATOM 3333 N N . CYS B 1 180 ? 5.23 -23.516 -12.938 1 98.69 180 CYS B N 1
ATOM 3334 C CA . CYS B 1 180 ? 5.148 -22.5 -13.984 1 98.69 180 CYS B CA 1
ATOM 3335 C C . CYS B 1 180 ? 5.305 -21.094 -13.406 1 98.69 180 CYS B C 1
ATOM 3337 O O . CYS B 1 180 ? 5.957 -20.234 -14.008 1 98.69 180 CYS B O 1
ATOM 3339 N N . THR B 1 181 ? 4.691 -20.844 -12.297 1 98.56 181 THR B N 1
ATOM 3340 C CA . THR B 1 181 ? 4.754 -19.547 -11.641 1 98.56 181 THR B CA 1
ATOM 3341 C C . THR B 1 181 ? 6.18 -19.234 -11.195 1 98.56 181 THR B C 1
ATOM 3343 O O . THR B 1 181 ? 6.637 -18.094 -11.312 1 98.56 181 THR B O 1
ATOM 3346 N N . CYS B 1 182 ? 6.855 -20.266 -10.664 1 98.81 182 CYS B N 1
ATOM 3347 C CA . CYS B 1 182 ? 8.25 -20.062 -10.281 1 98.81 182 CYS B CA 1
ATOM 3348 C C . CYS B 1 182 ? 9.086 -19.641 -11.484 1 98.81 182 CYS B C 1
ATOM 3350 O O . CYS B 1 182 ? 9.906 -18.734 -11.391 1 98.81 182 CYS B O 1
ATOM 3352 N N . ILE B 1 183 ? 8.859 -20.297 -12.602 1 98.75 183 ILE B N 1
ATOM 3353 C CA . ILE B 1 183 ? 9.555 -19.922 -13.836 1 98.75 183 ILE B CA 1
ATOM 3354 C C . ILE B 1 183 ? 9.195 -18.484 -14.211 1 98.75 183 ILE B C 1
ATOM 3356 O O . ILE B 1 183 ? 10.07 -17.688 -14.562 1 98.75 183 ILE B O 1
ATOM 3360 N N . GLU B 1 184 ? 7.965 -18.219 -14.125 1 98.19 184 GLU B N 1
ATOM 3361 C CA . GLU B 1 184 ? 7.473 -16.875 -14.414 1 98.19 184 GLU B CA 1
ATOM 3362 C C . GLU B 1 184 ? 8.188 -15.828 -13.555 1 98.19 184 GLU B C 1
ATOM 3364 O O . GLU B 1 184 ? 8.594 -14.781 -14.062 1 98.19 184 GLU B O 1
ATOM 3369 N N . LEU B 1 185 ? 8.375 -16.109 -12.297 1 98.31 185 LEU B N 1
ATOM 3370 C CA . LEU B 1 185 ? 8.938 -15.141 -11.352 1 98.31 185 LEU B CA 1
ATOM 3371 C C . LEU B 1 185 ? 10.43 -14.961 -11.586 1 98.31 185 LEU B C 1
ATOM 3373 O O . LEU B 1 185 ? 10.953 -13.852 -11.477 1 98.31 185 LEU B O 1
ATOM 3377 N N . VAL B 1 186 ? 11.148 -16 -11.93 1 98.19 186 VAL B N 1
ATOM 3378 C CA . VAL B 1 186 ? 12.602 -15.914 -12.062 1 98.19 186 VAL B CA 1
ATOM 3379 C C . VAL B 1 186 ? 12.969 -15.406 -13.453 1 98.19 186 VAL B C 1
ATOM 3381 O O . VAL B 1 186 ? 14.047 -14.844 -13.656 1 98.19 186 VAL B O 1
ATOM 3384 N N . SER B 1 187 ? 12.031 -15.539 -14.445 1 97.5 187 SER B N 1
ATOM 3385 C CA . SER B 1 187 ? 12.383 -15.195 -15.82 1 97.5 187 SER B CA 1
ATOM 3386 C C . SER B 1 187 ? 11.602 -13.984 -16.312 1 97.5 187 SER B C 1
ATOM 3388 O O . SER B 1 187 ? 11.945 -13.383 -17.328 1 97.5 187 SER B O 1
ATOM 3390 N N . GLY B 1 188 ? 10.5 -13.719 -15.656 1 96.62 188 GLY B N 1
ATOM 3391 C CA . GLY B 1 188 ? 9.641 -12.617 -16.062 1 96.62 188 GLY B CA 1
ATOM 3392 C C . GLY B 1 188 ? 8.508 -13.055 -16.984 1 96.62 188 GLY B C 1
ATOM 3393 O O . GLY B 1 188 ? 7.613 -12.266 -17.281 1 96.62 188 GLY B O 1
ATOM 3394 N N . LYS B 1 189 ? 8.523 -14.273 -17.406 1 96.38 189 LYS B N 1
ATOM 3395 C CA . LYS B 1 189 ? 7.492 -14.812 -18.281 1 96.38 189 LYS B CA 1
ATOM 3396 C C . LYS B 1 189 ? 7.223 -16.281 -17.969 1 96.38 189 LYS B C 1
ATOM 3398 O O . LYS B 1 189 ? 8.125 -17.016 -17.547 1 96.38 189 LYS B O 1
ATOM 3403 N N . PRO B 1 190 ? 5.953 -16.688 -18.188 1 97.31 190 PRO B N 1
ATOM 3404 C CA . PRO B 1 190 ? 5.672 -18.125 -17.984 1 97.31 190 PRO B CA 1
ATOM 3405 C C . PRO B 1 190 ? 6.289 -19 -19.078 1 97.31 190 PRO B C 1
ATOM 3407 O O . PRO B 1 190 ? 6.773 -18.484 -20.094 1 97.31 190 PRO B O 1
ATOM 3410 N N . PRO B 1 191 ? 6.297 -20.344 -18.844 1 98 191 PRO B N 1
ATOM 3411 C CA . PRO B 1 191 ? 6.781 -21.219 -19.922 1 98 191 PRO B CA 1
ATOM 3412 C C . PRO B 1 191 ? 5.988 -21.062 -21.219 1 98 191 PRO B C 1
ATOM 3414 O O . PRO B 1 191 ? 4.789 -20.766 -21.172 1 98 191 PRO B O 1
ATOM 3417 N N . TYR B 1 192 ? 6.742 -21.156 -22.375 1 97.38 192 TYR B N 1
ATOM 3418 C CA . TYR B 1 192 ? 6.148 -21.188 -23.703 1 97.38 192 TYR B CA 1
ATOM 3419 C C . TYR B 1 192 ? 5.461 -19.859 -24.031 1 97.38 192 TYR B C 1
ATOM 3421 O O . TYR B 1 192 ? 4.496 -19.828 -24.797 1 97.38 192 TYR B O 1
ATOM 3429 N N . SER B 1 193 ? 5.957 -18.797 -23.344 1 95.19 193 SER B N 1
ATOM 3430 C CA . SER B 1 193 ? 5.332 -17.5 -23.516 1 95.19 193 SER B CA 1
ATOM 3431 C C . SER B 1 193 ? 5.461 -16.984 -24.938 1 95.19 193 SER B C 1
ATOM 3433 O O . SER B 1 193 ? 4.691 -16.125 -25.375 1 95.19 193 SER B O 1
ATOM 3435 N N . ASP B 1 194 ? 6.332 -17.484 -25.703 1 94.69 194 ASP B N 1
ATOM 3436 C CA . ASP B 1 194 ? 6.598 -17.016 -27.062 1 94.69 194 ASP B CA 1
ATOM 3437 C C . ASP B 1 194 ? 5.758 -17.781 -28.078 1 94.69 194 ASP B C 1
ATOM 3439 O O . ASP B 1 194 ? 5.805 -17.5 -29.281 1 94.69 194 ASP B O 1
ATOM 3443 N N . LEU B 1 195 ? 4.98 -18.688 -27.594 1 94.69 195 LEU B N 1
ATOM 3444 C CA . LEU B 1 195 ? 4.164 -19.5 -28.484 1 94.69 195 LEU B CA 1
ATOM 3445 C C . LEU B 1 195 ? 2.707 -19.047 -28.453 1 94.69 195 LEU B C 1
ATOM 3447 O O . LEU B 1 195 ? 2.252 -18.469 -27.469 1 94.69 195 LEU B O 1
ATOM 3451 N N . LEU B 1 196 ? 2.049 -19.359 -29.516 1 92.5 196 LEU B N 1
ATOM 3452 C CA . LEU B 1 196 ? 0.599 -19.203 -29.531 1 92.5 196 LEU B CA 1
ATOM 3453 C C . LEU B 1 196 ? -0.062 -20.188 -28.562 1 92.5 196 LEU B C 1
ATOM 3455 O O . LEU B 1 196 ? 0.505 -21.234 -28.25 1 92.5 196 LEU B O 1
ATOM 3459 N N . ALA B 1 197 ? -1.232 -19.922 -28.156 1 92.25 197 ALA B N 1
ATOM 3460 C CA . ALA B 1 197 ? -1.932 -20.672 -27.109 1 92.25 197 ALA B CA 1
ATOM 3461 C C . ALA B 1 197 ? -2.014 -22.141 -27.469 1 92.25 197 ALA B C 1
ATOM 3463 O O . ALA B 1 197 ? -1.659 -23 -26.656 1 92.25 197 ALA B O 1
ATOM 3464 N N . MET B 1 198 ? -2.414 -22.406 -28.672 1 92.75 198 MET B N 1
ATOM 3465 C CA . MET B 1 198 ? -2.594 -23.797 -29.078 1 92.75 198 MET B CA 1
ATOM 3466 C C . MET B 1 198 ? -1.261 -24.531 -29.109 1 92.75 198 MET B C 1
ATOM 3468 O O . MET B 1 198 ? -1.182 -25.703 -28.703 1 92.75 198 MET B O 1
ATOM 3472 N N . SER B 1 199 ? -0.276 -23.844 -29.609 1 95.31 199 SER B N 1
ATOM 3473 C CA . SER B 1 199 ? 1.057 -24.438 -29.625 1 95.31 199 SER B CA 1
ATOM 3474 C C . SER B 1 199 ? 1.571 -24.688 -28.203 1 95.31 199 SER B C 1
ATOM 3476 O O . SER B 1 199 ? 2.17 -25.734 -27.938 1 95.31 199 SER B O 1
ATOM 3478 N N . ALA B 1 200 ? 1.337 -23.781 -27.406 1 96.19 200 ALA B N 1
ATOM 3479 C CA . ALA B 1 200 ? 1.74 -23.938 -26.016 1 96.19 200 ALA B CA 1
ATOM 3480 C C . ALA B 1 200 ? 1.068 -25.156 -25.391 1 96.19 200 ALA B C 1
ATOM 3482 O O . ALA B 1 200 ? 1.729 -25.984 -24.75 1 96.19 200 ALA B O 1
ATOM 3483 N N . MET B 1 201 ? -0.236 -25.312 -25.609 1 96.19 201 MET B N 1
ATOM 3484 C CA . MET B 1 201 ? -0.978 -26.438 -25.062 1 96.19 201 MET B CA 1
ATOM 3485 C C . MET B 1 201 ? -0.388 -27.766 -25.562 1 96.19 201 MET B C 1
ATOM 3487 O O . MET B 1 201 ? -0.224 -28.703 -24.781 1 96.19 201 MET B O 1
ATOM 3491 N N . PHE B 1 202 ? -0.067 -27.75 -26.781 1 96.62 202 PHE B N 1
ATOM 3492 C CA . PHE B 1 202 ? 0.505 -28.938 -27.375 1 96.62 202 PHE B CA 1
ATOM 3493 C C . PHE B 1 202 ? 1.805 -29.328 -26.688 1 96.62 202 PHE B C 1
ATOM 3495 O O . PHE B 1 202 ? 1.977 -30.484 -26.266 1 96.62 202 PHE B O 1
ATOM 3502 N N . HIS B 1 203 ? 2.658 -28.375 -26.516 1 97.62 203 HIS B N 1
ATOM 3503 C CA . HIS B 1 203 ? 3.967 -28.641 -25.938 1 97.62 203 HIS B CA 1
ATOM 3504 C C . HIS B 1 203 ? 3.846 -29 -24.453 1 97.62 203 HIS B C 1
ATOM 3506 O O . HIS B 1 203 ? 4.609 -29.828 -23.953 1 97.62 203 HIS B O 1
ATOM 3512 N N . ILE B 1 204 ? 2.926 -28.438 -23.781 1 97.94 204 ILE B N 1
ATOM 3513 C CA . ILE B 1 204 ? 2.709 -28.75 -22.375 1 97.94 204 ILE B CA 1
ATOM 3514 C C . ILE B 1 204 ? 2.359 -30.234 -22.219 1 97.94 204 ILE B C 1
ATOM 3516 O O . ILE B 1 204 ? 2.84 -30.891 -21.297 1 97.94 204 ILE B O 1
ATOM 3520 N N . VAL B 1 205 ? 1.572 -30.719 -23.094 1 97.62 205 VAL B N 1
ATOM 3521 C CA . VAL B 1 205 ? 1.117 -32.125 -23.016 1 97.62 205 VAL B CA 1
ATOM 3522 C C . VAL B 1 205 ? 2.219 -33.031 -23.516 1 97.62 205 VAL B C 1
ATOM 3524 O O . VAL B 1 205 ? 2.488 -34.094 -22.906 1 97.62 205 VAL B O 1
ATOM 3527 N N . GLU B 1 206 ? 2.943 -32.625 -24.562 1 97.88 206 GLU B N 1
ATOM 3528 C CA . GLU B 1 206 ? 3.809 -33.562 -25.281 1 97.88 206 GLU B CA 1
ATOM 3529 C C . GLU B 1 206 ? 5.223 -33.562 -24.703 1 97.88 206 GLU B C 1
ATOM 3531 O O . GLU B 1 206 ? 5.871 -34.594 -24.641 1 97.88 206 GLU B O 1
ATOM 3536 N N . ASP B 1 207 ? 5.699 -32.406 -24.359 1 98.06 207 ASP B N 1
ATOM 3537 C CA . ASP B 1 207 ? 7.062 -32.312 -23.844 1 98.06 207 ASP B CA 1
ATOM 3538 C C . ASP B 1 207 ? 7.172 -33.031 -22.5 1 98.06 207 ASP B C 1
ATOM 3540 O O . ASP B 1 207 ? 6.188 -33.125 -21.766 1 98.06 207 ASP B O 1
ATOM 3544 N N . GLU B 1 208 ? 8.352 -33.5 -22.141 1 97.25 208 GLU B N 1
ATOM 3545 C CA . GLU B 1 208 ? 8.57 -34.094 -20.828 1 97.25 208 GLU B CA 1
ATOM 3546 C C . GLU B 1 208 ? 8.312 -33.094 -19.719 1 97.25 208 GLU B C 1
ATOM 3548 O O . GLU B 1 208 ? 7.688 -33.438 -18.703 1 97.25 208 GLU B O 1
ATOM 3553 N N . TYR B 1 209 ? 8.797 -32.031 -19.828 1 98.12 209 TYR B N 1
ATOM 3554 C CA . TYR B 1 209 ? 8.57 -30.875 -18.953 1 98.12 209 TYR B CA 1
ATOM 3555 C C . TYR B 1 209 ? 8.836 -29.578 -19.703 1 98.12 209 TYR B C 1
ATOM 3557 O O . TYR B 1 209 ? 9.43 -29.578 -20.781 1 98.12 209 TYR B O 1
ATOM 3565 N N . PRO B 1 210 ? 8.344 -28.406 -19.266 1 98.25 210 PRO B N 1
ATOM 3566 C CA . PRO B 1 210 ? 8.602 -27.141 -19.938 1 98.25 210 PRO B CA 1
ATOM 3567 C C . PRO B 1 210 ? 10.078 -26.766 -19.938 1 98.25 210 PRO B C 1
ATOM 3569 O O . PRO B 1 210 ? 10.836 -27.234 -19.078 1 98.25 210 PRO B O 1
ATOM 3572 N N . PRO B 1 211 ? 10.453 -25.922 -20.906 1 97.44 211 PRO B N 1
ATOM 3573 C CA . PRO B 1 211 ? 11.836 -25.422 -20.844 1 97.44 211 PRO B CA 1
ATOM 3574 C C . PRO B 1 211 ? 12.148 -24.719 -19.531 1 97.44 211 PRO B C 1
ATOM 3576 O O . PRO B 1 211 ? 11.328 -23.938 -19.031 1 97.44 211 PRO B O 1
ATOM 3579 N N . LEU B 1 212 ? 13.234 -25.062 -18.953 1 98 212 LEU B N 1
ATOM 3580 C CA . LEU B 1 212 ? 13.672 -24.453 -17.703 1 98 212 LEU B CA 1
ATOM 3581 C C . LEU B 1 212 ? 14.547 -23.234 -17.969 1 98 212 LEU B C 1
ATOM 3583 O O . LEU B 1 212 ? 15.242 -23.172 -18.984 1 98 212 LEU B O 1
ATOM 3587 N N . PRO B 1 213 ? 14.414 -22.172 -17.094 1 96.56 213 PRO B N 1
ATOM 3588 C CA . PRO B 1 213 ? 15.281 -21.016 -17.266 1 96.56 213 PRO B CA 1
ATOM 3589 C C . PRO B 1 213 ? 16.766 -21.359 -17.172 1 96.56 213 PRO B C 1
ATOM 3591 O O . PRO B 1 213 ? 17.141 -22.328 -16.516 1 96.56 213 PRO B O 1
ATOM 3594 N N . ASP B 1 214 ? 17.469 -20.266 -17.766 1 89.88 214 ASP B N 1
ATOM 3595 C CA . ASP B 1 214 ? 18.922 -20.406 -17.672 1 89.88 214 ASP B CA 1
ATOM 3596 C C . ASP B 1 214 ? 19.438 -19.891 -16.328 1 89.88 214 ASP B C 1
ATOM 3598 O O . ASP B 1 214 ? 18.781 -19.078 -15.68 1 89.88 214 ASP B O 1
ATOM 3602 N N . ASN B 1 215 ? 20.406 -20.484 -15.773 1 91.75 215 ASN B N 1
ATOM 3603 C CA . ASN B 1 215 ? 21.141 -19.938 -14.633 1 91.75 215 ASN B CA 1
ATOM 3604 C C . ASN B 1 215 ? 20.375 -20.125 -13.328 1 91.75 215 ASN B C 1
ATOM 3606 O O . ASN B 1 215 ? 20.312 -19.219 -12.5 1 91.75 215 ASN B O 1
ATOM 3610 N N . ILE B 1 216 ? 19.609 -21.109 -13.258 1 97.56 216 ILE B N 1
ATOM 361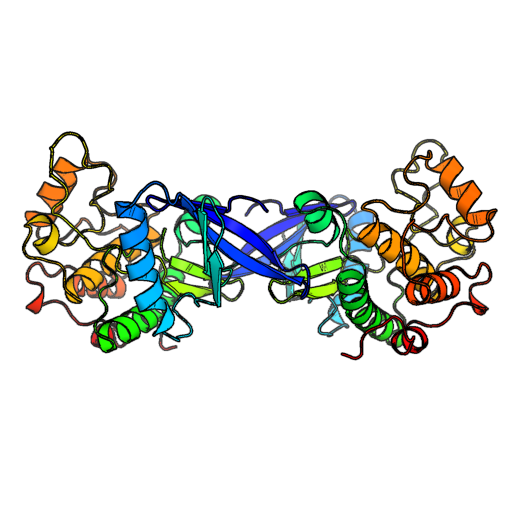1 C CA . ILE B 1 216 ? 19 -21.453 -11.977 1 97.56 216 ILE B CA 1
ATOM 3612 C C . ILE B 1 216 ? 19.875 -22.484 -11.25 1 97.56 216 ILE B C 1
ATOM 3614 O O . ILE B 1 216 ? 20.656 -23.188 -11.883 1 97.56 216 ILE B O 1
ATOM 3618 N N . SER B 1 217 ? 19.781 -22.516 -9.961 1 98.38 217 SER B N 1
ATOM 3619 C CA . SER B 1 217 ? 20.547 -23.469 -9.164 1 98.38 217 SER B CA 1
ATOM 3620 C C . SER B 1 217 ? 20.062 -24.891 -9.398 1 98.38 217 SER B C 1
ATOM 3622 O O . SER B 1 217 ? 18.938 -25.094 -9.867 1 98.38 217 SER B O 1
ATOM 3624 N N . GLN B 1 218 ? 20.891 -25.812 -9.047 1 98.25 218 GLN B N 1
ATOM 3625 C CA . GLN B 1 218 ? 20.5 -27.219 -9.125 1 98.25 218 GLN B CA 1
ATOM 3626 C C . GLN B 1 218 ? 19.328 -27.5 -8.203 1 98.25 218 GLN B C 1
ATOM 3628 O O . GLN B 1 218 ? 18.453 -28.312 -8.531 1 98.25 218 GLN B O 1
ATOM 3633 N N . ASP B 1 219 ? 19.312 -26.859 -7.109 1 98.44 219 ASP B N 1
ATOM 3634 C CA . ASP B 1 219 ? 18.219 -27.062 -6.156 1 98.44 219 ASP B CA 1
ATOM 3635 C C . ASP B 1 219 ? 16.875 -26.609 -6.75 1 98.44 219 ASP B C 1
ATOM 3637 O O . ASP B 1 219 ? 15.867 -27.297 -6.602 1 98.44 219 ASP B O 1
ATOM 3641 N N . MET B 1 220 ? 16.859 -25.469 -7.414 1 98.62 220 MET B N 1
ATOM 3642 C CA . MET B 1 220 ? 15.625 -25.031 -8.047 1 98.62 220 MET B CA 1
ATOM 3643 C C . MET B 1 220 ? 15.227 -25.969 -9.18 1 98.62 220 MET B C 1
ATOM 3645 O O . MET B 1 220 ? 14.039 -26.266 -9.352 1 98.62 220 MET B O 1
ATOM 3649 N N . LYS B 1 221 ? 16.25 -26.359 -9.961 1 98.56 221 LYS B N 1
ATOM 3650 C CA . LYS B 1 221 ? 15.969 -27.312 -11.031 1 98.56 221 LYS B CA 1
ATOM 3651 C C . LYS B 1 221 ? 15.289 -28.562 -10.492 1 98.56 221 LYS B C 1
ATOM 3653 O O . LYS B 1 221 ? 14.281 -29.016 -11.031 1 98.56 221 LYS B O 1
ATOM 3658 N N . ASP B 1 222 ? 15.836 -29.094 -9.414 1 98.5 222 ASP B N 1
ATOM 3659 C CA . ASP B 1 222 ? 15.266 -30.281 -8.781 1 98.5 222 ASP B CA 1
ATOM 3660 C C . ASP B 1 222 ? 13.828 -30.016 -8.32 1 98.5 222 ASP B C 1
ATOM 3662 O O . ASP B 1 222 ? 12.953 -30.875 -8.5 1 98.5 222 ASP B O 1
ATOM 3666 N N . PHE B 1 223 ? 13.594 -28.938 -7.719 1 98.75 223 PHE B N 1
ATOM 3667 C CA . PHE B 1 223 ? 12.273 -28.547 -7.254 1 98.75 223 PHE B CA 1
ATOM 3668 C C . PHE B 1 223 ? 11.289 -28.5 -8.414 1 98.75 223 PHE B C 1
ATOM 3670 O O . PHE B 1 223 ? 10.188 -29.047 -8.328 1 98.75 223 PHE B O 1
ATOM 3677 N N . LEU B 1 224 ? 11.688 -27.812 -9.531 1 98.81 224 LEU B N 1
ATOM 3678 C CA . LEU B 1 224 ? 10.828 -27.672 -10.695 1 98.81 224 LEU B CA 1
ATOM 3679 C C . LEU B 1 224 ? 10.484 -29.031 -11.281 1 98.81 224 LEU B C 1
ATOM 3681 O O . LEU B 1 224 ? 9.344 -29.266 -11.695 1 98.81 224 LEU B O 1
ATOM 3685 N N . LEU B 1 225 ? 11.422 -29.922 -11.305 1 98.44 225 LEU B N 1
ATOM 3686 C CA . LEU B 1 225 ? 11.18 -31.25 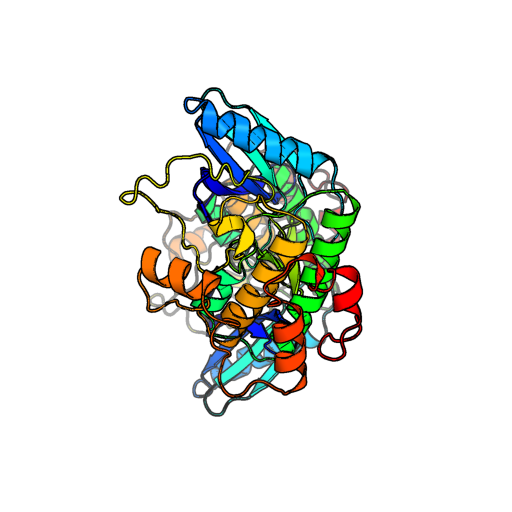-11.859 1 98.44 225 LEU B CA 1
ATOM 3687 C C . LEU B 1 225 ? 10.195 -32.031 -10.992 1 98.44 225 LEU B C 1
ATOM 3689 O O . LEU B 1 225 ? 9.422 -32.844 -11.5 1 98.44 225 LEU B O 1
ATOM 3693 N N . CYS B 1 226 ? 10.203 -31.766 -9.672 1 98.44 226 CYS B N 1
ATOM 3694 C CA . CYS B 1 226 ? 9.188 -32.344 -8.797 1 98.44 226 CYS B CA 1
ATOM 3695 C C . CYS B 1 226 ? 7.797 -31.828 -9.156 1 98.44 226 CYS B C 1
ATOM 3697 O O . CYS B 1 226 ? 6.816 -32.562 -9.039 1 98.44 226 CYS B O 1
ATOM 3699 N N . CYS B 1 227 ? 7.715 -30.609 -9.625 1 98.75 227 CYS B N 1
ATOM 3700 C CA . CYS B 1 227 ? 6.438 -29.984 -9.969 1 98.75 227 CYS B CA 1
ATOM 3701 C C . CYS B 1 227 ? 5.938 -30.484 -11.32 1 98.75 227 CYS B C 1
ATOM 3703 O O . CYS B 1 227 ? 4.73 -30.516 -11.57 1 98.75 227 CYS B O 1
ATOM 3705 N N . PHE B 1 228 ? 6.871 -30.875 -12.195 1 98.75 228 PHE B N 1
ATOM 3706 C CA . PHE B 1 228 ? 6.523 -31.047 -13.602 1 98.75 228 PHE B CA 1
ATOM 3707 C C . PHE B 1 228 ? 6.473 -32.531 -13.977 1 98.75 228 PHE B C 1
ATOM 3709 O O . PHE B 1 228 ? 6.781 -32.875 -15.109 1 98.75 228 PHE B O 1
ATOM 3716 N N . GLN B 1 229 ? 6.121 -33.312 -13.016 1 98.38 229 GLN B N 1
ATOM 3717 C CA . GLN B 1 229 ? 5.848 -34.719 -13.375 1 98.38 229 GLN B CA 1
ATOM 3718 C C . GLN B 1 229 ? 4.582 -34.812 -14.219 1 98.38 229 GLN B C 1
ATOM 3720 O O . GLN B 1 229 ? 3.533 -34.281 -13.844 1 98.38 229 GLN B O 1
ATOM 3725 N N . LYS B 1 230 ? 4.621 -35.531 -15.344 1 97.5 230 LYS B N 1
ATOM 3726 C CA . LYS B 1 230 ? 3.48 -35.625 -16.25 1 97.5 230 LYS B CA 1
ATOM 3727 C C . LYS B 1 230 ? 2.307 -36.344 -15.578 1 97.5 230 LYS B C 1
ATOM 3729 O O . LYS B 1 230 ? 1.162 -35.906 -15.688 1 97.5 230 LYS B O 1
ATOM 3734 N N . ASN B 1 231 ? 2.631 -37.438 -14.945 1 96.75 231 ASN B N 1
ATOM 3735 C CA . ASN B 1 231 ? 1.61 -38.094 -14.148 1 96.75 231 ASN B CA 1
ATOM 3736 C C . ASN B 1 231 ? 1.359 -37.375 -12.828 1 96.75 231 ASN B C 1
ATOM 3738 O O . ASN B 1 231 ? 2.256 -37.281 -11.992 1 96.75 231 ASN B O 1
ATOM 3742 N N . PRO B 1 232 ? 0.196 -36.844 -12.633 1 97.44 232 PRO B N 1
ATOM 3743 C CA . PRO B 1 232 ? -0.077 -36.094 -11.414 1 97.44 232 PRO B CA 1
ATOM 3744 C C . PRO B 1 232 ? 0.196 -36.875 -10.141 1 97.44 232 PRO B C 1
ATOM 3746 O O . PRO B 1 232 ? 0.577 -36.312 -9.117 1 97.44 232 PRO B O 1
ATOM 3749 N N . ASN B 1 233 ? 0.035 -38.188 -10.164 1 96.25 233 ASN B N 1
ATOM 3750 C CA . ASN B 1 233 ? 0.25 -39 -8.984 1 96.25 233 ASN B CA 1
ATOM 3751 C C . ASN B 1 233 ? 1.723 -39.062 -8.586 1 96.25 233 ASN B C 1
ATOM 3753 O O . ASN B 1 233 ? 2.057 -39.438 -7.465 1 96.25 233 ASN B O 1
ATOM 3757 N N . ASP B 1 234 ? 2.568 -38.688 -9.523 1 97.69 234 ASP B N 1
ATOM 3758 C CA . ASP B 1 234 ? 4.004 -38.719 -9.25 1 97.69 234 ASP B CA 1
ATOM 3759 C C . ASP B 1 234 ? 4.469 -37.344 -8.75 1 97.69 234 ASP B C 1
ATOM 3761 O O . ASP B 1 234 ? 5.621 -37.188 -8.336 1 97.69 234 ASP B O 1
ATOM 3765 N N . ARG B 1 235 ? 3.604 -36.344 -8.789 1 97.69 235 ARG B N 1
ATOM 3766 C CA . ARG B 1 235 ? 3.961 -35 -8.305 1 97.69 235 ARG B CA 1
ATOM 3767 C C . ARG B 1 235 ? 3.924 -34.969 -6.781 1 97.69 235 ARG B C 1
ATOM 3769 O O . ARG B 1 235 ? 3.035 -35.531 -6.152 1 97.69 235 ARG B O 1
ATOM 3776 N N . LYS B 1 236 ? 4.879 -34.344 -6.254 1 97.62 236 LYS B N 1
ATOM 3777 C CA . LYS B 1 236 ? 4.871 -34.094 -4.812 1 97.62 236 LYS B CA 1
ATOM 3778 C C . LYS B 1 236 ? 3.711 -33.188 -4.406 1 97.62 236 LYS B C 1
ATOM 3780 O O . LYS B 1 236 ? 3.256 -32.375 -5.199 1 97.62 236 LYS B O 1
ATOM 3785 N N . SER B 1 237 ? 3.225 -33.375 -3.213 1 97.94 237 SER B N 1
ATOM 3786 C CA . SER B 1 237 ? 2.184 -32.5 -2.67 1 97.94 237 SER B CA 1
ATOM 3787 C C . SER B 1 237 ? 2.76 -31.172 -2.217 1 97.94 237 SER B C 1
ATOM 3789 O O . SER B 1 237 ? 3.977 -31.016 -2.094 1 97.94 237 SER B O 1
ATOM 3791 N N . SER B 1 238 ? 1.87 -30.234 -2.008 1 98 238 SER B N 1
ATOM 3792 C CA . SER B 1 238 ? 2.303 -28.953 -1.469 1 98 238 SER B CA 1
ATOM 3793 C C . SER B 1 238 ? 3.02 -29.125 -0.134 1 98 238 SER B C 1
ATOM 3795 O O . SER B 1 238 ? 4.035 -28.469 0.119 1 98 238 SER B O 1
ATOM 3797 N N . LEU B 1 239 ? 2.561 -30.016 0.68 1 96.81 239 LEU B N 1
ATOM 3798 C CA . LEU B 1 239 ? 3.168 -30.281 1.979 1 96.81 239 LEU B CA 1
ATOM 3799 C C . LEU B 1 239 ? 4.574 -30.859 1.816 1 96.81 239 LEU B C 1
ATOM 3801 O O . LEU B 1 239 ? 5.508 -30.406 2.49 1 96.81 239 LEU B O 1
ATOM 3805 N N . GLU B 1 240 ? 4.711 -31.812 0.969 1 97.94 240 GLU B N 1
ATOM 3806 C CA . GLU B 1 240 ? 6.02 -32.406 0.722 1 97.94 240 GLU B CA 1
ATOM 3807 C C . GLU B 1 240 ? 7.008 -31.375 0.193 1 97.94 240 GLU B C 1
ATOM 3809 O O . GLU B 1 240 ? 8.172 -31.375 0.595 1 97.94 240 GLU B O 1
ATOM 3814 N N . LEU B 1 241 ? 6.523 -30.531 -0.673 1 98.5 241 LEU B N 1
ATOM 3815 C CA . LEU B 1 241 ? 7.391 -29.562 -1.321 1 98.5 241 LEU B CA 1
ATOM 3816 C C . LEU B 1 241 ? 7.867 -28.516 -0.32 1 98.5 241 LEU B C 1
ATOM 3818 O O . LEU B 1 241 ? 8.93 -27.906 -0.507 1 98.5 241 LEU B O 1
ATOM 3822 N N . ARG B 1 242 ? 7.117 -28.25 0.74 1 97.25 242 ARG B N 1
ATOM 3823 C CA . ARG B 1 242 ? 7.527 -27.297 1.771 1 97.25 242 ARG B CA 1
ATOM 3824 C C . ARG B 1 242 ? 8.844 -27.719 2.412 1 97.25 242 ARG B C 1
ATOM 3826 O O . ARG B 1 242 ? 9.578 -26.875 2.936 1 97.25 242 ARG B O 1
ATOM 3833 N N . HIS B 1 243 ? 9.188 -29.016 2.291 1 96.69 243 HIS B N 1
ATOM 3834 C CA . HIS B 1 243 ? 10.391 -29.562 2.922 1 96.69 243 HIS B CA 1
ATOM 3835 C C . HIS B 1 243 ? 11.508 -29.75 1.9 1 96.69 243 HIS B C 1
ATOM 3837 O O . HIS B 1 243 ? 12.547 -30.328 2.217 1 96.69 243 HIS B O 1
ATOM 3843 N N . HIS B 1 244 ? 11.289 -29.375 0.72 1 97.62 244 HIS B N 1
ATOM 3844 C CA . HIS B 1 244 ? 12.328 -29.469 -0.297 1 97.62 244 HIS B CA 1
ATOM 3845 C C . HIS B 1 244 ? 13.523 -28.594 0.052 1 97.62 244 HIS B C 1
ATOM 3847 O O . HIS B 1 244 ? 13.352 -27.5 0.587 1 97.62 244 HIS B O 1
ATOM 3853 N N . LYS B 1 245 ? 14.688 -28.906 -0.333 1 97.25 245 LYS B N 1
ATOM 3854 C CA . LYS B 1 245 ? 15.938 -28.234 0.036 1 97.25 245 LYS B CA 1
ATOM 3855 C C . LYS B 1 245 ? 16 -26.828 -0.539 1 97.25 245 LYS B C 1
ATOM 3857 O O . LYS B 1 245 ? 16.672 -25.953 0.016 1 97.25 245 LYS B O 1
ATOM 3862 N N . TRP B 1 246 ? 15.305 -26.578 -1.711 1 98.19 246 TRP B N 1
ATOM 3863 C CA . TRP B 1 246 ? 15.32 -25.266 -2.35 1 98.19 246 TRP B CA 1
ATOM 3864 C C . TRP B 1 246 ? 14.516 -24.266 -1.54 1 98.19 246 TRP B C 1
ATOM 3866 O O . TRP B 1 246 ? 14.727 -23.047 -1.654 1 98.19 246 TRP B O 1
ATOM 3876 N N . ILE B 1 247 ? 13.57 -24.719 -0.73 1 97.75 247 ILE B N 1
ATOM 3877 C CA . ILE B 1 247 ? 12.664 -23.875 0.039 1 97.75 247 ILE B CA 1
ATOM 3878 C C . ILE B 1 247 ? 13.328 -23.484 1.358 1 97.75 247 ILE B C 1
ATOM 3880 O O . ILE B 1 247 ? 13.727 -24.344 2.143 1 97.75 247 ILE B O 1
ATOM 3884 N N . PRO B 1 248 ? 13.469 -22.156 1.498 1 92.19 248 PRO B N 1
ATOM 3885 C CA . PRO B 1 248 ? 14.07 -21.734 2.77 1 92.19 248 PRO B CA 1
ATOM 3886 C C . PRO B 1 248 ? 13.18 -22.047 3.971 1 92.19 248 PRO B C 1
ATOM 3888 O O . PRO B 1 248 ? 11.953 -22.047 3.852 1 92.19 248 PRO B O 1
ATOM 3891 N N . SER B 1 249 ? 13.82 -22.438 5.047 1 78.56 249 SER B N 1
ATOM 3892 C CA . SER B 1 249 ? 13.102 -22.719 6.277 1 78.56 249 SER B CA 1
ATOM 3893 C C . SER B 1 249 ? 12.516 -21.453 6.891 1 78.56 249 SER B C 1
ATOM 3895 O O . SER B 1 249 ? 13.172 -20.422 6.926 1 78.56 249 SER B O 1
ATOM 3897 N N . ASN B 1 250 ? 11.188 -21.281 6.82 1 61.03 250 ASN B N 1
ATOM 3898 C CA . ASN B 1 250 ? 10.547 -20.141 7.48 1 61.03 250 ASN B CA 1
ATOM 3899 C C . ASN B 1 250 ? 10.672 -20.234 9 1 61.03 250 ASN B C 1
ATOM 3901 O O . ASN B 1 250 ? 10.758 -21.328 9.555 1 61.03 250 ASN B O 1
#

Foldseek 3Di:
DDFPDQDPLATKDFDADPVPRDTWIKGKHFVVDVLSVVLVVVQVVLQVPDDDQQAKHFDDWDDDPTITITIIHDAPQAFQLVVCVVPNADDLLLLLAQLLLVLVVLVRCVVVVFAQQDDARNQWGAHPVGHIHGHNGDSPVCCPPDCPVVPCVDQCLQFALCVLVVVDDGSLRVLSSSLQRSQCRRHVHGFPRVPDRVVSSVCNNPPQFTDHDPPDDPQNVVLSNLSNHNPSVSHDGSVRSSPRPSRDDD/DDFPDQDPLATKDFDADPVPRDTWIKGKHFVVDVLSVVLVVVQVVLQVPDDDQQAKHFDDWDDDPTITITIIHDAPQAFQLVVCVVPNADPLLLLLAQLLLVLVVLVRCVVVVFAQQDDARNQWGAHPVGHIHGHNGDSPCCCPPDVPVVPPVDQCLQFALCVLVVVDDGSLRVLSSSLQRSQCRRHVHGFPRVPDRVVSSVCNNPPQFTDHDPPDDPQNVVLSNLSNHNPSVSRDGSVRSSPRPSRDDD

Radius of gyration: 26.86 Å; Cα contacts (8 Å, |Δi|>4): 925; chains: 2; bounding box: 57×79×58 Å

Sequence (500 aa):
GNCIGKGQFGSVYRTLDLTTGEVVAVKQVKVDDENLYKDMMKEVNILKRLSHRNIVKYIGFIPNQYSLNIVLEYAENGSLMSTLKAFGAFPEKLVASFCSKILNGLSYLHENQVVHCDLKAANILTTKTGDVKLTDFGVSLNLKKTVDAADISGTPNWMAPEVIELKGATTKSDIWSLGCTCIELVSGKPPYSDLLAMSAMFHIVEDEYPPLPDNISQDMKDFLLCCFQKNPNDRKSSLELRHHKWIPSNGNCIGKGQFGSVYRTLDLTTGEVVAVKQVKVDDENLYKDMMKEVNILKRLSHRNIVKYIGFIPNQYSLNIVLEYAENGSLMSTLKAFGAFPEKLVASFCSKILNGLSYLHENQVVHCDLKAANILTTKTGDVKLTDFGVSLNLKKTVDAADISGTPNWMAPEVIELKGATTKSDIWSLGCTCIELVSGKPPYSDLLAMSAMFHIVEDEYPPLPDNISQDMKDFLLCCFQKNPNDRKSSLELRHHKWIPSN

Nearest PDB structures (foldseek):
  2xik-assembly1_A  TM=9.033E-01  e=9.855E-23  Homo sapiens
  8r4q-assembly6_K  TM=8.727E-01  e=7.388E-20  Homo sapiens
  8uoj-assembly1_A  TM=8.814E-01  e=1.983E-19  Homo sapiens
  3fe3-assembly1_B  TM=8.404E-01  e=2.313E-20  Homo sapiens
  4yom-assembly1_B  TM=8.266E-01  e=1.090E-17  Mus musculus

Organism: NCBI:txid747725

pLDDT: mean 88.92, std 14.73, range [34.25, 98.88]

Secondary structure (DSSP, 8-state):
--EEEEETTEEEEEEE-TTT--EEEEEEEETT-HHHHHHHHHHHHHHHT---TTBPPEEEEEE-SSEEEEEEE--TT-BHHHHHHHH-SPPHHHHHHHHHHHHHHHHHHHHTT---S--SGGGEEE-TTS-EEE--------TTS---TT---S-GGG--HHHHTTS---HHHHHHHHHHHHHHHHHSS-TTTTS-HHHHHHHHHHSSSPPPPTT--HHHHHHHHHHT-SSGGGSPPHHHHTTSTTS---/--EEEEETTEEEEEEE-TTT--EEEEEEEETT-HHHHHHHHHHHHHHHT---TTBPPEEEEEE-SSEEEEEEE--TT-BHHHHHHHH-SPPHHHHHHHHHHHHHHHHHHHHTT---S--SGGGEEE-TTS-EEE-S------TTS---TT---S-GGG--HHHHTTS---HHHHHHHHHHHHHHHHHSS-TTTTS-HHHHHHHHHHSSSPPPPSS--HHHHHHHHHHT-SSGGGSPPHHHHTTSTTS---

Solvent-accessible surface area (backbone atoms only — not comparable to full-atom values): 26740 Å² total; per-residue (Å²): 95,58,76,75,42,78,53,99,75,32,42,28,26,43,34,74,38,67,77,66,50,26,43,32,25,33,41,39,31,56,55,90,37,60,69,60,43,53,46,49,50,52,35,50,60,51,35,70,73,53,86,51,88,25,37,55,43,60,73,48,76,52,85,48,98,63,31,43,31,40,33,26,57,52,49,72,54,35,23,46,39,57,43,32,74,63,71,42,49,40,54,64,69,34,47,26,52,51,47,40,42,49,30,53,27,47,31,54,35,45,75,69,74,40,49,47,78,54,59,38,42,72,32,27,27,24,34,50,78,38,47,43,22,42,45,76,42,47,57,68,72,56,65,68,65,66,77,42,88,85,63,69,79,71,82,57,53,35,60,28,46,49,45,78,69,66,71,52,81,45,63,48,35,42,34,27,6,46,36,27,31,51,43,18,45,50,66,59,45,42,39,60,66,90,46,55,62,70,57,34,52,50,46,56,56,68,39,75,55,74,81,73,76,82,91,63,54,70,49,51,51,55,52,39,54,42,26,40,36,78,54,52,87,71,29,56,48,47,65,58,50,59,69,35,87,53,32,58,86,126,95,56,76,76,43,78,52,99,75,32,40,27,25,42,36,75,38,69,78,66,50,26,43,32,25,33,40,38,31,60,54,89,37,62,70,59,44,52,46,49,49,52,34,49,60,52,34,70,73,50,86,50,89,25,37,56,42,61,73,48,74,51,84,47,98,63,31,43,31,39,33,28,57,54,50,73,52,37,24,46,40,58,42,34,73,64,70,44,48,41,53,64,69,36,49,26,53,51,47,40,42,48,31,54,29,47,31,54,35,46,75,70,73,40,49,46,80,56,56,37,42,73,33,28,27,24,33,51,79,37,47,44,23,41,46,77,41,45,61,65,72,59,65,68,64,68,78,43,87,84,63,71,79,70,82,55,53,36,60,27,44,49,45,77,69,66,71,52,80,46,64,47,36,43,35,27,6,46,36,25,30,51,43,18,44,51,66,58,44,43,41,58,67,91,45,55,63,68,58,32,52,50,46,56,57,68,40,77,54,74,83,74,75,82,90,63,54,69,50,51,51,53,52,39,54,40,26,41,37,79,53,52,87,71,28,57,48,49,65,60,50,60,70,35,88,54,32,58,86,126

InterPro domains:
  IPR000719 Protein kinase domain [PF00069] (3-247)
  IPR000719 Protein kinase domain [PS50011] (1-247)
  IPR000719 Protein kinase domain [SM00220] (1-247)
  IPR001245 Serine-threonine/tyrosine-protein kinase, catalytic domain [PR00109] (72-85)
  IPR001245 Serine-threonine/tyrosine-protein kinase, catalytic domain [PR00109] (108-126)
  IPR001245 Serine-threonine/tyrosine-protein kinase, catalytic domain [PR00109] (154-164)
  IPR001245 Serine-threonine/tyrosine-protein kinase, catalytic domain [PR00109] (173-195)
  IPR001245 Serine-threonine/tyrosine-protein kinase, catalytic domain [PR00109] (216-238)
  IPR008271 Serine/threonine-protein kinase, active site [PS00108] (114-126)
  IPR011009 Protein kinase-like domain superfamily [SSF56112] (2-247)
  IPR017441 Protein kinase, ATP binding site [PS00107] (4-27)
  IPR050538 Mitogen-activated protein kinase kinase kinase [PTHR48016] (1-247)